Protein AF-A0A9Q9J0H5-F1 (afdb_monomer_lite)

Organism: NCBI:txid2053930

Sequence (376 aa):
MRAGYLLLVVGLGVQVWPGIVLRHGSWELMEGVVQCMLGAMGLLALLGLRYPLKMLPLLLFEIAWKSIWLGVVAAPRLLHDRMDVGTWSTLSACLPAGGGLSGPDSVGARRLDVHSHARRPLALTAFSLRPPPTTGHSMAYDIQARPQFYARVAGALYLAVIVLGGLAEGYVANALVVPGDAQATLHAIVQHAQLWTLGLAANLVVPLIAVAQLWIEYMLLRPAGRGLALLFVLLNSASLAVEAVSKLFQLMVLPLASGSTSAADPAHGFSLAALALLGHEIGFNIALLFFGAACLVSGALIWRSRYLPRFVGGLMVLAGLSYLVASFAELLAPAFAKLINPGILLPVLVGETTFCLWLLIRGVDRRQWDARAALM

Foldseek 3Di:
DLVLLVLLLVLLVVQQVCCVPVDPDDDDPVRVVVSVVSVVLSVVSVVCNVVVPVCVVSSVVLVVVLVCCCVPPVVVCVVVVNDDPVSVSVVCSSDRPDDDPDDDDDDDDDDDDDDDDDDDDDDDDDDDDDDDPPPPPPVPDCCLVCVLVLLQLLLVLLVLLCVLQCLQVVPLCVQQPDPPDLPSSLVSCQVPVVSLVSNLVSLLVNLVSVVVSLVSLLVQLCLLDVVLSVLLSVLLVVLSVLSNVLSVLSVLQNCLSNVVDPDDDNVVSSVSNSVSVVSSVLSNLVSLLSVLVSLLSSLVSQCSLVQHDNVLSVLSNLLSVLSNVLSCCVVPPVVVNVVCPPVSCPSNCVSSNVSSVCSNPPNTNSVSSSVSVVVD

Radius of gyration: 26.83 Å; chains: 1; bounding box: 78×51×75 Å

pLDDT: mean 80.22, std 19.03, range [28.75, 97.5]

Secondary structure (DSSP, 8-state):
-HHHHHHHHHHHHHHTHHHHHH--SPPPHHHHHHHHHHHHHHHHHHHHHH-TTTSHHHHHHHHHHHHHHIIIIIHHHHHTT---HHHHHHHHHHS-S----PPS-------------------------PPP---------TTTT-HHHHHHHHHHHHHHHHHHHIIIIIIIHHHH--TT-HHHHHHHHHHTHHHHHHHHHHHHHHHHHHHHHHHHHHHHHGGG-HHHHHHHHHHHHHHHHHHHHHHHHHHHHHHHHTT-STTS-HHHHHHHHHHHHHHHHHHHHHHHHHHHHHHHHHHHHHHHHSSS-HHHHHHHHHHHHHHHHHHHHHHH-HHHHHHHTTGGGHHHHHHHHHHHHHHHHT---HHHHHHHHTT-

Structure (mmCIF, N/CA/C/O backbone):
data_AF-A0A9Q9J0H5-F1
#
_entry.id   AF-A0A9Q9J0H5-F1
#
loop_
_atom_site.group_PDB
_atom_site.id
_atom_site.type_symbol
_atom_site.label_atom_id
_atom_site.label_alt_id
_atom_site.label_comp_id
_atom_site.label_asym_id
_atom_site.label_entity_id
_atom_site.label_seq_id
_atom_site.pdbx_PDB_ins_code
_atom_site.Cartn_x
_atom_site.Cartn_y
_atom_site.Cartn_z
_atom_site.occupancy
_atom_site.B_iso_or_equiv
_atom_site.auth_seq_id
_atom_site.auth_comp_id
_atom_site.auth_asym_id
_atom_site.auth_atom_id
_atom_site.pdbx_PDB_model_num
ATOM 1 N N . MET A 1 1 ? 32.664 -5.182 8.847 1.00 73.94 1 MET A N 1
ATOM 2 C CA . MET A 1 1 ? 31.344 -5.721 8.428 1.00 73.94 1 MET A CA 1
ATOM 3 C C . MET A 1 1 ? 31.084 -7.137 8.926 1.00 73.94 1 MET A C 1
ATOM 5 O O . MET A 1 1 ? 30.204 -7.285 9.757 1.00 73.94 1 MET A O 1
ATOM 9 N N . ARG A 1 2 ? 31.846 -8.170 8.521 1.00 80.00 2 ARG A N 1
ATOM 10 C CA . ARG A 1 2 ? 31.641 -9.551 9.028 1.00 80.00 2 ARG A CA 1
ATOM 11 C C . ARG A 1 2 ? 31.749 -9.673 10.553 1.00 80.00 2 ARG A C 1
ATOM 13 O O . ARG A 1 2 ? 30.933 -10.350 11.155 1.00 80.00 2 ARG A O 1
ATOM 20 N N . ALA A 1 3 ? 32.688 -8.946 11.161 1.00 78.62 3 ALA A N 1
ATOM 21 C CA . ALA A 1 3 ? 32.824 -8.865 12.616 1.00 78.62 3 ALA A CA 1
ATOM 22 C C . ALA A 1 3 ? 31.565 -8.317 13.319 1.00 78.62 3 ALA A C 1
ATOM 24 O O . ALA A 1 3 ? 31.232 -8.782 14.399 1.00 78.62 3 ALA A O 1
ATOM 25 N N . GLY A 1 4 ? 30.830 -7.389 12.689 1.00 79.31 4 GLY A N 1
ATOM 26 C CA . GLY A 1 4 ? 29.585 -6.849 13.247 1.00 79.31 4 GLY A CA 1
ATOM 27 C C . GLY A 1 4 ? 28.455 -7.881 13.256 1.00 79.31 4 GLY A C 1
ATOM 28 O O . GLY A 1 4 ? 27.781 -8.040 14.265 1.00 79.31 4 GLY A O 1
ATOM 29 N N . TYR A 1 5 ? 28.308 -8.659 12.178 1.00 83.94 5 TYR A N 1
ATOM 30 C CA . TYR A 1 5 ? 27.366 -9.787 12.163 1.00 83.94 5 TYR A CA 1
ATOM 31 C C . TYR A 1 5 ? 27.770 -10.898 13.127 1.00 83.94 5 TYR A C 1
ATOM 33 O O . TYR A 1 5 ? 26.905 -11.508 13.738 1.00 83.94 5 TYR A O 1
ATOM 41 N N . LEU A 1 6 ? 29.070 -11.152 13.291 1.00 83.25 6 LEU A N 1
ATOM 42 C CA . LEU A 1 6 ? 29.556 -12.145 14.248 1.00 83.25 6 LEU A CA 1
ATOM 43 C C . LEU A 1 6 ? 29.229 -11.731 15.684 1.00 83.25 6 LEU A C 1
ATOM 45 O O . LEU A 1 6 ? 28.722 -12.548 16.444 1.00 83.25 6 LEU A O 1
ATOM 49 N N . LEU A 1 7 ? 29.435 -10.457 16.023 1.00 80.69 7 LEU A N 1
ATOM 50 C CA . LEU A 1 7 ? 29.039 -9.904 17.316 1.00 80.69 7 LEU A CA 1
ATOM 51 C C . LEU A 1 7 ? 27.524 -10.012 17.539 1.00 80.69 7 LEU A C 1
ATOM 53 O O . LEU A 1 7 ? 27.104 -10.372 18.632 1.00 80.69 7 LEU A O 1
ATOM 57 N N . LEU A 1 8 ? 26.712 -9.779 16.502 1.00 80.44 8 LEU A N 1
ATOM 58 C CA . LEU A 1 8 ? 25.257 -9.932 16.579 1.00 80.44 8 LEU A CA 1
ATOM 59 C C . LEU A 1 8 ? 24.811 -11.375 16.792 1.00 80.44 8 LEU A C 1
ATOM 61 O O . LEU A 1 8 ? 23.997 -11.639 17.670 1.00 80.44 8 LEU A O 1
ATOM 65 N N . VAL A 1 9 ? 25.356 -12.306 16.011 1.00 84.50 9 VAL A N 1
ATOM 66 C CA . VAL A 1 9 ? 25.046 -13.736 16.122 1.00 84.50 9 VAL A CA 1
ATOM 67 C C . VAL A 1 9 ? 25.414 -14.254 17.507 1.00 84.50 9 VAL A C 1
ATOM 69 O O . VAL A 1 9 ? 24.619 -14.954 18.124 1.00 84.50 9 VAL A O 1
ATOM 72 N N . VAL A 1 10 ? 26.595 -13.892 18.014 1.00 81.56 10 VAL A N 1
ATOM 73 C CA . VAL A 1 10 ? 27.041 -14.310 19.348 1.00 81.56 10 VAL A CA 1
ATOM 74 C C . VAL A 1 10 ? 26.201 -13.640 20.438 1.00 81.56 10 VAL A C 1
ATOM 76 O O . VAL A 1 10 ? 25.722 -14.327 21.332 1.00 81.56 10 VAL A O 1
ATOM 79 N N . GLY A 1 11 ? 25.966 -12.329 20.351 1.00 77.94 11 GLY A N 1
ATOM 80 C CA . GLY A 1 11 ? 25.182 -11.586 21.341 1.00 77.94 11 GLY A CA 1
ATOM 81 C C . GLY A 1 11 ? 23.744 -12.094 21.455 1.00 77.94 11 GLY A C 1
ATOM 82 O O . GLY A 1 11 ? 23.303 -12.457 22.543 1.00 77.94 11 GLY A O 1
ATOM 83 N N . LEU A 1 12 ? 23.037 -12.210 20.327 1.00 77.88 12 LEU A N 1
ATOM 84 C CA . LEU A 1 12 ? 21.669 -12.737 20.285 1.00 77.88 12 LEU A CA 1
ATOM 85 C C . LEU A 1 12 ? 21.633 -14.237 20.615 1.00 77.88 12 LEU A C 1
ATOM 87 O O . LEU A 1 12 ? 20.726 -14.699 21.302 1.00 77.88 12 LEU A O 1
ATOM 91 N N . GLY A 1 13 ? 22.633 -15.005 20.178 1.00 79.00 13 GLY A N 1
ATOM 92 C CA . GLY A 1 13 ? 22.761 -16.427 20.498 1.00 79.00 13 GLY A CA 1
ATOM 93 C C . GLY A 1 13 ? 22.932 -16.704 21.993 1.00 79.00 13 GLY A C 1
ATOM 94 O O . GLY A 1 13 ? 22.467 -17.730 22.475 1.00 79.00 13 GLY A O 1
ATOM 95 N N . VAL A 1 14 ? 23.555 -15.790 22.739 1.00 79.19 14 VAL A N 1
ATOM 96 C CA . VAL A 1 14 ? 23.739 -15.923 24.192 1.00 79.19 14 VAL A CA 1
ATOM 97 C C . VAL A 1 14 ? 22.573 -15.317 24.977 1.00 79.19 14 VAL A C 1
ATOM 99 O O . VAL A 1 14 ? 22.183 -15.876 25.995 1.00 79.19 14 VAL A O 1
ATOM 102 N N . GLN A 1 15 ? 22.001 -14.196 24.530 1.00 74.19 15 GLN A N 1
ATOM 103 C CA . GLN A 1 15 ? 20.974 -13.478 25.300 1.00 74.19 15 GLN A CA 1
ATOM 104 C C . GLN A 1 15 ? 19.537 -13.922 24.998 1.00 74.19 15 GLN A C 1
ATOM 106 O O . GLN A 1 15 ? 18.708 -13.942 25.902 1.00 74.19 15 GLN A O 1
ATOM 111 N N . VAL A 1 16 ? 19.230 -14.268 23.746 1.00 77.50 16 VAL A N 1
ATOM 112 C CA . VAL A 1 16 ? 17.849 -14.481 23.270 1.00 77.50 16 VAL A CA 1
ATOM 113 C C . VAL A 1 16 ? 17.536 -15.970 23.131 1.00 77.50 16 VAL A C 1
ATOM 115 O O . VAL A 1 16 ? 16.512 -16.460 23.606 1.00 77.50 16 VAL A O 1
ATOM 118 N N . TRP A 1 17 ? 18.449 -16.730 22.525 1.00 76.69 17 TRP A N 1
ATOM 119 C CA . TRP A 1 17 ? 18.218 -18.141 22.199 1.00 76.69 17 TRP A CA 1
ATOM 120 C C . TRP A 1 17 ? 18.030 -19.081 23.402 1.00 76.69 17 TRP A C 1
ATOM 122 O O . TRP A 1 17 ? 17.162 -19.953 23.314 1.00 76.69 17 TRP A O 1
ATOM 132 N N . PRO A 1 18 ? 18.730 -18.919 24.543 1.00 79.19 18 PRO A N 1
ATOM 133 C CA . PRO A 1 18 ? 18.451 -19.720 25.734 1.00 79.19 18 PRO A CA 1
ATOM 134 C C . PRO A 1 18 ? 17.027 -19.504 26.257 1.00 79.19 18 PRO A C 1
ATOM 136 O O . PRO A 1 18 ? 16.377 -20.462 26.663 1.00 79.19 18 PRO A O 1
ATOM 139 N N . GLY A 1 19 ? 16.511 -18.272 26.180 1.00 72.69 19 GLY A N 1
ATOM 140 C CA . GLY A 1 19 ? 15.136 -17.949 26.565 1.00 72.69 19 GLY A CA 1
ATOM 141 C C . GLY A 1 19 ? 14.097 -18.619 25.665 1.00 72.69 19 GLY A C 1
ATOM 142 O O . GLY A 1 19 ? 13.077 -19.083 26.160 1.00 72.69 19 GLY A O 1
ATOM 143 N N . ILE A 1 20 ? 14.377 -18.735 24.365 1.00 77.06 20 ILE A N 1
ATOM 144 C CA . ILE A 1 20 ? 13.483 -19.388 23.395 1.00 77.06 20 ILE A CA 1
ATOM 145 C C . ILE A 1 20 ? 13.496 -20.917 23.544 1.00 77.06 20 ILE A C 1
ATOM 147 O O . ILE A 1 20 ? 12.447 -21.546 23.454 1.00 77.06 20 ILE A O 1
ATOM 151 N N . VAL A 1 21 ? 14.668 -21.526 23.752 1.00 78.62 21 VAL A N 1
ATOM 152 C CA . VAL A 1 21 ? 14.830 -22.993 23.699 1.00 78.62 21 VAL A CA 1
ATOM 153 C C . VAL A 1 21 ? 14.652 -23.664 25.063 1.00 78.62 21 VAL A C 1
ATOM 155 O O . VAL A 1 21 ? 14.171 -24.791 25.126 1.00 78.62 21 VAL A O 1
ATOM 158 N N . LEU A 1 22 ? 15.049 -23.007 26.157 1.00 74.44 22 LEU A N 1
ATOM 159 C CA . LEU A 1 22 ? 15.144 -23.642 27.480 1.00 74.44 22 LEU A CA 1
ATOM 160 C C . LEU A 1 22 ? 14.018 -23.234 28.443 1.00 74.44 22 LEU A C 1
ATOM 162 O O . LEU A 1 22 ? 13.919 -23.795 29.538 1.00 74.44 22 LEU A O 1
ATOM 166 N N . ARG A 1 23 ? 13.161 -22.271 28.081 1.00 68.94 23 ARG A N 1
ATOM 167 C CA . ARG A 1 23 ? 12.097 -21.777 28.970 1.00 68.94 23 ARG A CA 1
ATOM 168 C C . ARG A 1 23 ? 10.824 -22.613 28.806 1.00 68.94 23 ARG A C 1
ATOM 170 O O . ARG A 1 23 ? 10.239 -22.665 27.734 1.00 68.94 23 ARG A O 1
ATOM 177 N N . HIS A 1 24 ? 10.380 -23.233 29.898 1.00 55.97 24 HIS A N 1
ATOM 178 C CA . HIS A 1 24 ? 9.245 -24.168 29.932 1.00 55.97 24 HIS A CA 1
ATOM 179 C C . HIS A 1 24 ? 7.919 -23.524 30.415 1.00 55.97 24 HIS A C 1
ATOM 181 O O . HIS A 1 24 ? 7.007 -24.236 30.823 1.00 55.97 24 HIS A O 1
ATOM 187 N N . GLY A 1 25 ? 7.805 -22.186 30.414 1.00 67.56 25 GLY A N 1
ATOM 188 C CA . GLY A 1 25 ? 6.636 -21.439 30.916 1.00 67.56 25 GLY A CA 1
ATOM 189 C C . GLY A 1 25 ? 5.949 -20.566 29.856 1.00 67.56 25 GLY A C 1
ATOM 190 O O . GLY A 1 25 ? 6.527 -20.302 28.802 1.00 67.56 25 GLY A O 1
ATOM 191 N N . SER A 1 26 ? 4.722 -20.107 30.135 1.00 62.53 26 SER A N 1
ATOM 192 C CA . SER A 1 26 ? 3.979 -19.176 29.273 1.00 62.53 26 SER A CA 1
ATOM 193 C C . SER A 1 26 ? 4.587 -17.776 29.311 1.00 62.53 26 SER A C 1
ATOM 195 O O . SER A 1 26 ? 4.946 -17.273 30.373 1.00 62.53 26 SER A O 1
ATOM 197 N N . TRP A 1 27 ? 4.674 -17.148 28.148 1.00 68.62 27 TRP A N 1
ATOM 198 C CA . TRP A 1 27 ? 5.249 -15.823 27.971 1.00 68.62 27 TRP A CA 1
ATOM 199 C C . TRP A 1 27 ? 4.184 -14.735 28.094 1.00 68.62 27 TRP A C 1
ATOM 201 O O . TRP A 1 27 ? 3.057 -14.934 27.637 1.00 68.62 27 TRP A O 1
ATOM 211 N N . GLU A 1 28 ? 4.542 -13.564 28.626 1.00 72.88 28 GLU A N 1
ATOM 212 C CA . GLU A 1 28 ? 3.723 -12.373 28.395 1.00 72.88 28 GLU A CA 1
ATOM 213 C C . GLU A 1 28 ? 3.769 -11.999 26.906 1.00 72.88 28 GLU A C 1
ATOM 215 O O . GLU A 1 28 ? 4.817 -12.092 26.260 1.00 72.88 28 GLU A O 1
ATOM 220 N N . LEU A 1 29 ? 2.625 -11.586 26.346 1.00 66.69 29 LEU A N 1
ATOM 221 C CA . LEU A 1 29 ? 2.428 -11.424 24.899 1.00 66.69 29 LEU A CA 1
ATOM 222 C C . LEU A 1 29 ? 3.526 -10.570 24.241 1.00 66.69 29 LEU A C 1
ATOM 224 O O . LEU A 1 29 ? 4.116 -10.976 23.242 1.00 66.69 29 LEU A O 1
ATOM 228 N N . MET A 1 30 ? 3.841 -9.412 24.826 1.00 65.56 30 MET A N 1
ATOM 229 C CA . MET A 1 30 ? 4.843 -8.491 24.277 1.00 65.56 30 MET A CA 1
ATOM 230 C C . MET A 1 30 ? 6.276 -9.002 24.446 1.00 65.56 30 MET A C 1
ATOM 232 O O . MET A 1 30 ? 7.100 -8.812 23.554 1.00 65.56 30 MET A O 1
ATOM 236 N N . GLU A 1 31 ? 6.574 -9.696 25.546 1.00 68.38 31 GLU A N 1
ATOM 237 C CA . GLU A 1 31 ? 7.887 -10.308 25.772 1.00 68.38 31 GLU A CA 1
ATOM 238 C C . GLU A 1 31 ? 8.153 -11.408 24.732 1.00 68.38 31 GLU A C 1
ATOM 240 O O . GLU A 1 31 ? 9.231 -11.456 24.133 1.00 68.38 31 GLU A O 1
ATOM 245 N N . GLY A 1 32 ? 7.140 -12.237 24.451 1.00 74.81 32 GLY A N 1
ATOM 246 C CA . GLY A 1 32 ? 7.197 -13.302 23.446 1.00 74.81 32 GLY A CA 1
ATOM 247 C C . GLY A 1 32 ? 7.417 -12.771 22.039 1.00 74.81 32 GLY A C 1
ATOM 248 O O . GLY A 1 32 ? 8.302 -13.247 21.327 1.00 74.81 32 GLY A O 1
ATOM 249 N N . VAL A 1 33 ? 6.665 -11.738 21.654 1.00 74.56 33 VAL A N 1
ATOM 250 C CA . VAL A 1 33 ? 6.821 -11.086 20.347 1.00 74.56 33 VAL A CA 1
ATOM 251 C C . VAL A 1 33 ? 8.236 -10.525 20.183 1.00 74.56 33 VAL A C 1
ATOM 253 O O . VAL A 1 33 ? 8.872 -10.774 19.156 1.00 74.56 33 VAL A O 1
ATOM 256 N N . VAL A 1 34 ? 8.765 -9.831 21.196 1.00 75.62 34 VAL A N 1
ATOM 257 C CA . VAL A 1 34 ? 10.110 -9.236 21.144 1.00 75.62 34 VAL A CA 1
ATOM 258 C C . VAL A 1 34 ? 11.192 -10.307 21.015 1.00 75.62 34 VAL A C 1
ATOM 260 O O . VAL A 1 34 ? 12.050 -10.198 20.139 1.00 75.62 34 VAL A O 1
ATOM 263 N N . GLN A 1 35 ? 11.159 -11.363 21.829 1.00 74.44 35 GLN A N 1
ATOM 264 C CA . GLN A 1 35 ? 12.196 -12.399 21.775 1.00 74.44 35 GLN A CA 1
ATOM 265 C C . GLN A 1 35 ? 12.125 -13.218 20.480 1.00 74.44 35 GLN A C 1
ATOM 267 O O . GLN A 1 35 ? 13.166 -13.498 19.890 1.00 74.44 35 GLN A O 1
ATOM 272 N N . CYS A 1 36 ? 10.931 -13.529 19.966 1.00 80.62 36 CYS A N 1
ATOM 273 C CA . CYS A 1 36 ? 10.783 -14.186 18.664 1.00 80.62 36 CYS A CA 1
ATOM 274 C C . CYS A 1 36 ? 11.308 -13.311 17.515 1.00 80.62 36 CYS A C 1
ATOM 276 O O . CYS A 1 36 ? 12.015 -13.807 16.634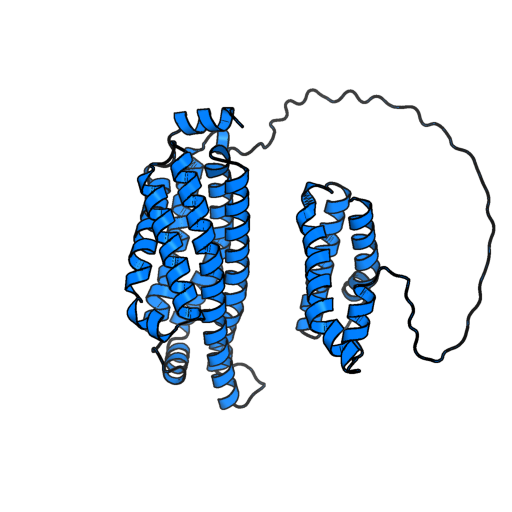 1.00 80.62 36 CYS A O 1
ATOM 278 N N . MET A 1 37 ? 11.026 -12.004 17.543 1.00 85.38 37 MET A N 1
ATOM 279 C CA . MET A 1 37 ? 11.541 -11.048 16.560 1.00 85.38 37 MET A CA 1
ATOM 280 C C . MET A 1 37 ? 13.076 -10.962 16.607 1.00 85.38 37 MET A C 1
ATOM 282 O O . MET A 1 37 ? 13.734 -11.060 15.569 1.00 85.38 37 MET A O 1
ATOM 286 N N . LEU A 1 38 ? 13.661 -10.846 17.804 1.00 80.81 38 LEU A N 1
ATOM 287 C CA . LEU A 1 38 ? 15.115 -10.821 18.001 1.00 80.81 38 LEU A CA 1
ATOM 288 C C . LEU A 1 38 ? 15.775 -12.159 17.621 1.00 80.81 38 LEU A C 1
ATOM 290 O O . LEU A 1 38 ? 16.859 -12.171 17.036 1.00 80.81 38 LEU A O 1
ATOM 294 N N . GLY A 1 39 ? 15.112 -13.285 17.887 1.00 82.00 39 GLY A N 1
ATOM 295 C CA . GLY A 1 39 ? 15.563 -14.621 17.497 1.00 82.00 39 GLY A CA 1
ATOM 296 C C . GLY A 1 39 ? 15.608 -14.792 15.978 1.00 82.00 39 GLY A C 1
ATOM 297 O O . GLY A 1 39 ? 16.628 -15.227 15.435 1.00 82.00 39 GLY A O 1
ATOM 298 N N . ALA A 1 40 ? 14.550 -14.371 15.276 1.00 83.44 40 ALA A N 1
ATOM 299 C CA . ALA A 1 40 ? 14.492 -14.363 13.813 1.00 83.44 40 ALA A CA 1
ATOM 300 C C . ALA A 1 40 ? 15.575 -13.457 13.205 1.00 83.44 40 ALA A C 1
ATOM 302 O O . ALA A 1 40 ? 16.255 -13.837 12.247 1.00 83.44 40 ALA A O 1
ATOM 303 N N . MET A 1 41 ? 15.800 -12.289 13.807 1.00 83.38 41 MET A N 1
ATOM 304 C CA . MET A 1 41 ? 16.877 -11.382 13.419 1.00 83.38 41 MET A CA 1
ATOM 305 C C . MET A 1 41 ? 18.264 -12.018 13.612 1.00 83.38 41 MET A C 1
ATOM 307 O O . MET A 1 41 ? 19.125 -11.892 12.739 1.00 83.38 41 MET A O 1
ATOM 311 N N . GLY A 1 42 ? 18.465 -12.775 14.695 1.00 84.19 42 GLY A N 1
ATOM 312 C CA . GLY A 1 42 ? 19.680 -13.560 14.932 1.00 84.19 42 GLY A CA 1
ATOM 313 C C . GLY A 1 42 ? 19.936 -14.617 13.851 1.00 84.19 42 GLY A C 1
ATOM 314 O O . GLY A 1 42 ? 21.073 -14.769 13.399 1.00 84.19 42 GLY A O 1
ATOM 315 N N . LEU A 1 43 ? 18.889 -15.288 13.356 1.00 84.94 43 LEU A N 1
ATOM 316 C CA . LEU A 1 43 ? 19.008 -16.231 12.232 1.00 84.94 43 LEU A CA 1
ATOM 317 C C . LEU A 1 43 ? 19.389 -15.524 10.930 1.00 84.94 43 LEU A C 1
ATOM 319 O O . LEU A 1 43 ? 20.250 -16.004 10.194 1.00 84.94 43 LEU A O 1
ATOM 323 N N . LEU A 1 44 ? 18.802 -14.360 10.651 1.00 84.44 44 LEU A N 1
ATOM 324 C CA . LEU A 1 44 ? 19.169 -13.558 9.481 1.00 84.44 44 LEU A CA 1
ATOM 325 C C . LEU A 1 44 ? 20.611 -13.036 9.578 1.00 84.44 44 LEU A C 1
ATOM 327 O O . LEU A 1 44 ? 21.319 -12.980 8.569 1.00 84.44 44 LEU A O 1
ATOM 331 N N . ALA A 1 45 ? 21.098 -12.739 10.785 1.00 84.88 45 ALA A N 1
ATOM 332 C CA . ALA A 1 45 ? 22.485 -12.336 11.003 1.00 84.88 45 ALA A CA 1
ATOM 333 C C . ALA A 1 45 ? 23.494 -13.444 10.625 1.00 84.88 45 ALA A C 1
ATOM 335 O O . ALA A 1 45 ? 24.600 -13.122 10.178 1.00 84.88 45 ALA A O 1
ATOM 336 N N . LEU A 1 46 ? 23.107 -14.731 10.673 1.00 86.94 46 LEU A N 1
ATOM 337 C CA . LEU A 1 46 ? 23.926 -15.838 10.150 1.00 86.94 46 LEU A CA 1
ATOM 338 C C . LEU A 1 46 ? 24.140 -15.724 8.633 1.00 86.94 46 LEU A C 1
ATOM 340 O O . LEU A 1 46 ? 25.252 -15.944 8.145 1.00 86.94 46 LEU A O 1
ATOM 344 N N . LEU A 1 47 ? 23.119 -15.314 7.870 1.00 84.12 47 LEU A N 1
ATOM 345 C CA . LEU A 1 47 ? 23.272 -15.028 6.435 1.00 84.12 47 LEU A CA 1
ATOM 346 C C . LEU A 1 47 ? 24.175 -13.803 6.205 1.00 84.12 47 LEU A C 1
ATOM 348 O O . LEU A 1 47 ? 24.928 -13.766 5.224 1.00 84.12 47 LEU A O 1
ATOM 352 N N . GLY A 1 48 ? 24.168 -12.848 7.140 1.00 81.06 48 GLY A N 1
ATOM 353 C CA . GLY A 1 48 ? 25.075 -11.698 7.194 1.00 81.06 48 GLY A CA 1
ATOM 354 C C . GLY A 1 48 ? 26.561 -12.064 7.262 1.00 81.06 48 GLY A C 1
ATOM 355 O O . GLY A 1 48 ? 27.391 -11.367 6.669 1.00 81.06 48 GLY A O 1
ATOM 356 N N . LEU A 1 49 ? 26.914 -13.199 7.876 1.00 85.19 49 LEU A N 1
ATOM 357 C CA . LEU A 1 49 ? 28.296 -13.701 7.898 1.00 85.19 49 LEU A CA 1
ATOM 358 C C . LEU A 1 49 ? 28.790 -14.086 6.495 1.00 85.19 49 LEU A C 1
ATOM 360 O O . LEU A 1 49 ? 29.936 -13.797 6.130 1.00 85.19 49 LEU A O 1
ATOM 364 N N . ARG A 1 50 ? 27.912 -14.688 5.682 1.00 85.81 50 ARG A N 1
ATOM 365 C CA . ARG A 1 50 ? 28.227 -15.136 4.316 1.00 85.81 50 ARG A CA 1
ATOM 366 C C . ARG A 1 50 ? 28.091 -14.011 3.284 1.00 85.81 50 ARG A C 1
ATOM 368 O O . ARG A 1 50 ? 28.915 -13.931 2.372 1.00 85.81 50 ARG A O 1
ATOM 375 N N . TYR A 1 51 ? 27.122 -13.106 3.452 1.00 86.06 51 TYR A N 1
ATOM 376 C CA . TYR A 1 51 ? 26.808 -12.024 2.504 1.00 86.06 51 TYR A CA 1
ATOM 377 C C . TYR A 1 51 ? 26.774 -10.621 3.159 1.00 86.06 51 TYR A C 1
ATOM 379 O O . TYR A 1 51 ? 25.745 -9.941 3.126 1.00 86.06 51 TYR A O 1
ATOM 387 N N . PRO A 1 52 ? 27.905 -10.120 3.693 1.00 79.75 52 PRO A N 1
ATOM 388 C CA . PRO A 1 52 ? 27.936 -8.945 4.574 1.00 79.75 52 PRO A CA 1
ATOM 389 C C . PRO A 1 52 ? 27.492 -7.629 3.920 1.00 79.75 52 PRO A C 1
ATOM 391 O O . PRO A 1 52 ? 26.919 -6.778 4.595 1.00 79.75 52 PRO A O 1
ATOM 394 N N . LEU A 1 53 ? 27.749 -7.452 2.618 1.00 77.94 53 LEU A N 1
ATOM 395 C CA . LEU A 1 53 ? 27.351 -6.248 1.874 1.00 77.94 53 LEU A CA 1
ATOM 396 C C . LEU A 1 53 ? 25.875 -6.269 1.457 1.00 77.94 53 LEU A C 1
ATOM 398 O O . LEU A 1 53 ? 25.264 -5.216 1.336 1.00 77.94 53 LEU A O 1
ATOM 402 N N . LYS A 1 54 ? 25.286 -7.456 1.256 1.00 82.38 54 LYS A N 1
ATOM 403 C CA . LYS A 1 54 ? 23.864 -7.591 0.893 1.00 82.38 54 LYS A CA 1
ATOM 404 C C . LYS A 1 54 ? 22.951 -7.444 2.107 1.00 82.38 54 LYS A C 1
ATOM 406 O O . LYS A 1 54 ? 21.829 -6.981 1.971 1.00 82.38 54 LYS A O 1
ATOM 411 N N . MET A 1 55 ? 23.450 -7.823 3.280 1.00 87.62 55 MET A N 1
ATOM 412 C CA . MET A 1 55 ? 22.713 -7.754 4.541 1.00 87.62 55 MET A CA 1
ATOM 413 C C . MET A 1 55 ? 22.915 -6.419 5.268 1.00 87.62 55 MET A C 1
ATOM 415 O O . MET A 1 55 ? 22.406 -6.265 6.368 1.00 87.62 55 MET A O 1
ATOM 419 N N . LEU A 1 56 ? 23.622 -5.446 4.662 1.00 83.81 56 LEU A N 1
ATOM 420 C CA . LEU A 1 56 ? 23.888 -4.122 5.246 1.00 83.81 56 LEU A CA 1
ATOM 421 C C . LEU A 1 56 ? 22.651 -3.469 5.899 1.00 83.81 56 LEU A C 1
ATOM 423 O O . LEU A 1 56 ? 22.806 -2.936 6.998 1.00 83.81 56 LEU A O 1
ATOM 427 N N . PRO A 1 57 ? 21.440 -3.545 5.303 1.00 84.75 57 PRO A N 1
ATOM 428 C CA . PRO A 1 57 ? 20.238 -3.001 5.932 1.00 84.75 57 PRO A CA 1
ATOM 429 C C . PRO A 1 57 ? 19.953 -3.575 7.326 1.00 84.75 57 PRO A C 1
ATOM 431 O O . PRO A 1 57 ? 19.501 -2.836 8.187 1.00 84.75 57 PRO A O 1
ATOM 434 N N . LEU A 1 58 ? 20.276 -4.848 7.579 1.00 84.19 58 LEU A N 1
ATOM 435 C CA . LEU A 1 58 ? 20.090 -5.504 8.878 1.00 84.19 58 LEU A CA 1
ATOM 436 C C . LEU A 1 58 ? 20.977 -4.881 9.963 1.00 84.19 58 LEU A C 1
ATOM 438 O O . LEU A 1 58 ? 20.544 -4.669 11.088 1.00 84.19 58 LEU A O 1
ATOM 442 N N . LEU A 1 59 ? 22.223 -4.560 9.613 1.00 82.00 59 LEU A N 1
ATOM 443 C CA . LEU A 1 59 ? 23.190 -3.977 10.543 1.00 82.00 59 LEU A CA 1
ATOM 444 C C . LEU A 1 59 ? 22.888 -2.491 10.794 1.00 82.00 59 LEU A C 1
ATOM 446 O O . LEU A 1 59 ? 23.024 -2.014 11.916 1.00 82.00 59 LEU A O 1
ATOM 450 N N . LEU A 1 60 ? 22.429 -1.769 9.766 1.00 84.62 60 LEU A N 1
ATOM 451 C CA . LEU A 1 60 ? 21.937 -0.397 9.919 1.00 84.62 60 LEU A CA 1
ATOM 452 C C . LEU A 1 60 ? 20.664 -0.342 10.763 1.00 84.62 60 LEU A C 1
ATOM 454 O O . LEU A 1 60 ? 20.559 0.530 11.619 1.00 84.62 60 LEU A O 1
ATOM 458 N N . PHE A 1 61 ? 19.737 -1.280 10.553 1.00 85.19 61 PHE A N 1
ATOM 459 C CA . PHE A 1 61 ? 18.548 -1.431 11.384 1.00 85.19 61 PHE A CA 1
ATOM 460 C C . PHE A 1 61 ? 18.939 -1.636 12.847 1.00 85.19 61 PHE A C 1
ATOM 462 O O . PHE A 1 61 ? 18.462 -0.894 13.699 1.00 85.19 61 PHE A O 1
ATOM 469 N N . GLU A 1 62 ? 19.867 -2.560 13.118 1.00 85.75 62 GLU A N 1
ATOM 470 C CA . GLU A 1 62 ? 20.345 -2.863 14.470 1.00 85.75 62 GLU A CA 1
ATOM 471 C C . GLU A 1 62 ? 20.891 -1.637 15.209 1.00 85.75 62 GLU A C 1
ATOM 473 O O . GLU A 1 62 ? 20.605 -1.417 16.385 1.00 85.75 62 GLU A O 1
ATOM 478 N N . ILE A 1 63 ? 21.678 -0.821 14.511 1.00 83.50 63 ILE A N 1
ATOM 479 C CA . ILE A 1 63 ? 22.216 0.415 15.079 1.00 83.50 63 ILE A CA 1
ATOM 480 C C . ILE A 1 63 ? 21.086 1.429 15.276 1.00 83.50 63 ILE A C 1
ATOM 482 O O . ILE A 1 63 ? 20.972 2.015 16.348 1.00 83.50 63 ILE A O 1
ATOM 486 N N . ALA A 1 64 ? 20.233 1.614 14.267 1.00 84.31 64 ALA A N 1
ATOM 487 C CA . ALA A 1 64 ? 19.183 2.623 14.282 1.00 84.31 64 ALA A CA 1
ATOM 488 C C . ALA A 1 64 ? 18.184 2.407 15.424 1.00 84.31 64 ALA A C 1
ATOM 490 O O . ALA A 1 64 ? 17.912 3.349 16.167 1.00 84.31 64 ALA A O 1
ATOM 491 N N . TRP A 1 65 ? 17.667 1.187 15.613 1.00 81.00 65 TRP A N 1
ATOM 492 C CA . TRP A 1 65 ? 16.672 0.943 16.662 1.00 81.00 65 TRP A CA 1
ATOM 493 C C . TRP A 1 65 ? 17.273 1.104 18.062 1.00 81.00 65 TRP A C 1
ATOM 495 O O . TRP A 1 65 ? 16.638 1.713 18.922 1.00 81.00 65 TRP A O 1
ATOM 505 N N . LYS A 1 66 ? 18.519 0.654 18.278 1.00 82.19 66 LYS A N 1
ATOM 506 C CA . LYS A 1 66 ? 19.232 0.844 19.551 1.00 82.19 66 LYS A CA 1
ATOM 507 C C . LYS A 1 66 ? 19.491 2.316 19.831 1.00 82.19 66 LYS A C 1
ATOM 509 O O . LYS A 1 66 ? 19.267 2.767 20.948 1.00 82.19 66 LYS A O 1
ATOM 514 N N . SER A 1 67 ? 19.908 3.087 18.827 1.00 79.25 67 SER A N 1
ATOM 515 C CA . SER A 1 67 ? 20.106 4.532 18.970 1.00 79.25 67 SER A CA 1
ATOM 516 C C . SER A 1 67 ? 18.802 5.265 19.291 1.00 79.25 67 SER A C 1
ATOM 518 O O . SER A 1 67 ? 18.786 6.101 20.193 1.00 79.25 67 SER A O 1
ATOM 520 N N . ILE A 1 68 ? 17.705 4.928 18.606 1.00 82.88 68 ILE A N 1
ATOM 521 C CA . ILE A 1 68 ? 16.383 5.515 18.867 1.00 82.88 68 ILE A CA 1
ATOM 522 C C . ILE A 1 68 ? 15.918 5.162 20.283 1.00 82.88 68 ILE A C 1
ATOM 524 O O . ILE A 1 68 ? 15.509 6.048 21.030 1.00 82.88 68 ILE A O 1
ATOM 528 N N . TRP A 1 69 ? 16.022 3.894 20.686 1.00 83.25 69 TRP A N 1
ATOM 529 C CA . TRP A 1 69 ? 15.598 3.448 22.013 1.00 83.25 69 TRP A CA 1
ATOM 530 C C . TRP A 1 69 ? 16.439 4.076 23.131 1.00 83.25 69 TRP A C 1
ATOM 532 O O . TRP A 1 69 ? 15.890 4.556 24.124 1.00 83.25 69 TRP A O 1
ATOM 542 N N . LEU A 1 70 ? 17.761 4.155 22.953 1.00 81.00 70 LEU A N 1
ATOM 543 C CA . LEU A 1 70 ? 18.645 4.823 23.907 1.00 81.00 70 LEU A CA 1
ATOM 544 C C . LEU A 1 70 ? 18.299 6.309 24.058 1.00 81.00 70 LEU A C 1
ATOM 546 O O . LEU A 1 70 ? 18.289 6.812 25.178 1.00 81.00 70 LEU A O 1
ATOM 550 N N . GLY A 1 71 ? 17.977 7.000 22.962 1.00 79.44 71 GLY A N 1
ATOM 551 C CA . GLY A 1 71 ? 17.622 8.420 22.995 1.00 79.44 71 GLY A CA 1
ATOM 552 C C . GLY A 1 71 ? 16.235 8.700 23.577 1.00 79.44 71 GLY A C 1
ATOM 553 O O . GLY A 1 71 ? 16.073 9.636 24.355 1.00 79.44 71 GLY A O 1
ATOM 554 N N . VAL A 1 72 ? 15.234 7.896 23.217 1.00 81.56 72 VAL A N 1
ATOM 555 C CA . VAL A 1 72 ? 13.823 8.165 23.547 1.00 81.56 72 VAL A CA 1
ATOM 556 C C . VAL A 1 72 ? 13.393 7.512 24.861 1.00 81.56 72 VAL A C 1
ATOM 558 O O . VAL A 1 72 ? 12.534 8.049 25.554 1.00 81.56 72 VAL A O 1
ATOM 561 N N . VAL A 1 73 ? 13.974 6.368 25.228 1.00 76.56 73 VAL A N 1
ATOM 562 C CA . VAL A 1 73 ? 13.526 5.569 26.381 1.00 76.56 73 VAL A CA 1
ATOM 563 C C . VAL A 1 73 ? 14.568 5.556 27.492 1.00 76.56 73 VAL A C 1
ATOM 565 O O . VAL A 1 73 ? 14.241 5.879 28.635 1.00 76.56 73 VAL A O 1
ATOM 568 N N . ALA A 1 74 ? 15.821 5.214 27.179 1.00 75.56 74 ALA A N 1
ATOM 569 C CA . ALA A 1 74 ? 16.851 5.076 28.207 1.00 75.56 74 ALA A CA 1
ATOM 570 C C . ALA A 1 74 ? 17.314 6.431 28.759 1.00 75.56 74 ALA A C 1
ATOM 572 O O . ALA A 1 74 ? 17.356 6.607 29.974 1.00 75.56 74 ALA A O 1
ATOM 573 N N . ALA A 1 75 ? 17.626 7.398 27.889 1.00 77.44 75 ALA A N 1
ATOM 574 C CA . ALA A 1 75 ? 18.166 8.692 28.303 1.00 77.44 75 ALA A CA 1
ATOM 575 C C . ALA A 1 75 ? 17.218 9.470 29.237 1.00 77.44 75 ALA A C 1
ATOM 577 O O . ALA A 1 75 ? 17.681 9.915 30.287 1.00 77.44 75 ALA A O 1
ATOM 578 N N . PRO A 1 76 ? 15.898 9.576 28.972 1.00 75.06 76 PRO A N 1
ATOM 579 C CA . PRO A 1 76 ? 14.993 10.242 29.904 1.00 75.06 76 PRO A CA 1
ATOM 580 C C . PRO A 1 76 ? 14.871 9.504 31.239 1.00 75.06 76 PRO A C 1
ATOM 582 O O . PRO A 1 76 ? 14.769 10.150 32.275 1.00 75.06 76 PRO A O 1
ATOM 585 N N . ARG A 1 77 ? 14.896 8.166 31.249 1.00 76.81 77 ARG A N 1
ATOM 586 C CA . ARG A 1 77 ? 14.774 7.377 32.488 1.00 76.81 77 ARG A CA 1
ATOM 587 C C . ARG A 1 77 ? 16.029 7.426 33.350 1.00 76.81 77 ARG A C 1
ATOM 589 O O . ARG A 1 77 ? 15.909 7.468 34.571 1.00 76.81 77 ARG A O 1
ATOM 596 N N . LEU A 1 78 ? 17.197 7.489 32.714 1.00 75.06 78 LEU A N 1
ATOM 597 C CA . LEU A 1 78 ? 18.484 7.666 33.378 1.00 75.06 78 LEU A CA 1
ATOM 598 C C . LEU A 1 78 ? 18.621 9.072 33.982 1.00 75.06 78 LEU A C 1
ATOM 600 O O . LEU A 1 78 ? 19.136 9.211 35.080 1.00 75.06 78 LEU A O 1
ATOM 604 N N . LEU A 1 79 ? 18.122 10.107 33.296 1.00 76.69 79 LEU A N 1
ATOM 605 C CA . LEU A 1 79 ? 18.163 11.496 33.779 1.00 76.69 79 LEU A CA 1
ATOM 606 C C . LEU A 1 79 ? 17.188 11.786 34.933 1.00 76.69 79 LEU A C 1
ATOM 608 O O . LEU A 1 79 ? 17.379 12.761 35.651 1.00 76.69 79 LEU A O 1
ATOM 612 N N . HIS A 1 80 ? 16.146 10.967 35.102 1.00 77.62 80 HIS A N 1
ATOM 613 C CA . HIS A 1 80 ? 15.125 11.137 36.143 1.00 77.62 80 HIS A CA 1
ATOM 614 C C . HIS A 1 80 ? 15.201 10.073 37.256 1.00 77.62 80 HIS A C 1
ATOM 616 O O . HIS A 1 80 ? 14.241 9.943 38.015 1.00 77.62 80 HIS A O 1
ATOM 622 N N . ASP A 1 81 ? 16.286 9.288 37.331 1.00 58.84 81 ASP A N 1
ATOM 623 C CA . ASP A 1 81 ? 16.492 8.202 38.311 1.00 58.84 81 ASP A CA 1
ATOM 624 C C . ASP A 1 81 ? 15.327 7.186 38.404 1.00 58.84 81 ASP A C 1
ATOM 626 O O . ASP A 1 81 ? 15.067 6.582 39.445 1.00 58.84 81 ASP A O 1
ATOM 630 N N . ARG A 1 82 ? 14.609 6.945 37.295 1.00 62.97 82 ARG A N 1
ATOM 631 C CA . ARG A 1 82 ? 13.503 5.967 37.210 1.00 62.97 82 ARG A CA 1
ATOM 632 C C . ARG A 1 82 ? 13.910 4.742 36.400 1.00 62.97 82 ARG A C 1
ATOM 634 O O . ARG A 1 82 ? 13.364 4.478 35.329 1.00 62.97 82 ARG A O 1
ATOM 641 N N . MET A 1 83 ? 14.898 4.015 36.908 1.00 59.72 83 MET A N 1
ATOM 642 C CA . MET A 1 83 ? 15.445 2.820 36.266 1.00 59.72 83 MET A CA 1
ATOM 643 C C . MET A 1 83 ? 14.767 1.565 36.821 1.00 59.72 83 MET A C 1
ATOM 645 O O . MET A 1 83 ? 15.032 1.146 37.944 1.00 59.72 83 MET A O 1
ATOM 649 N N . ASP A 1 84 ? 13.878 0.964 36.035 1.00 67.94 84 ASP A N 1
ATOM 650 C CA . ASP A 1 84 ? 13.275 -0.336 36.326 1.00 67.94 84 ASP A CA 1
ATOM 651 C C . ASP A 1 84 ? 14.147 -1.497 35.814 1.00 67.94 84 ASP A C 1
ATOM 653 O O . ASP A 1 84 ? 14.998 -1.340 34.931 1.00 67.94 84 ASP A O 1
ATOM 657 N N . VAL A 1 85 ? 13.904 -2.696 36.351 1.00 59.53 85 VAL A N 1
ATOM 658 C CA . VAL A 1 85 ? 14.662 -3.919 36.028 1.00 59.53 85 VAL A CA 1
ATOM 659 C C . VAL A 1 85 ? 14.594 -4.255 34.527 1.00 59.53 85 VAL A C 1
ATOM 661 O O . VAL A 1 85 ? 15.586 -4.697 33.941 1.00 59.53 85 VAL A O 1
ATOM 664 N N . GLY A 1 86 ? 13.460 -3.976 33.873 1.00 58.75 86 GLY A N 1
ATOM 665 C CA . GLY A 1 86 ? 13.272 -4.173 32.433 1.00 58.75 86 GLY A CA 1
ATOM 666 C C . GLY A 1 86 ? 14.138 -3.233 31.589 1.00 58.75 86 GLY A C 1
ATOM 667 O O . GLY A 1 86 ? 14.838 -3.683 30.674 1.00 58.75 86 GLY A O 1
ATOM 668 N N . THR A 1 87 ? 14.181 -1.944 31.936 1.00 64.25 87 THR A N 1
ATOM 669 C CA . THR A 1 87 ? 15.060 -0.965 31.270 1.00 64.25 87 THR A CA 1
ATOM 670 C C . THR A 1 87 ? 16.538 -1.315 31.450 1.00 64.25 87 THR A C 1
ATOM 672 O O . THR A 1 87 ? 17.305 -1.199 30.492 1.00 64.25 87 THR A O 1
ATOM 675 N N . TRP A 1 88 ? 16.945 -1.825 32.617 1.00 64.25 88 TRP A N 1
ATOM 676 C CA . TRP A 1 88 ? 18.333 -2.242 32.853 1.00 64.25 88 TRP A CA 1
ATOM 677 C C . TRP A 1 88 ? 18.752 -3.439 31.992 1.00 64.25 88 TRP A C 1
ATOM 679 O O . TRP A 1 88 ? 19.827 -3.430 31.387 1.00 64.25 88 TRP A O 1
ATOM 689 N N . SER A 1 89 ? 17.872 -4.436 31.856 1.00 62.47 89 SER A N 1
ATOM 690 C CA . SER A 1 89 ? 18.131 -5.596 30.994 1.00 62.47 89 SER A CA 1
ATOM 691 C C . SER A 1 89 ? 18.331 -5.182 29.529 1.00 62.47 89 SER A C 1
ATOM 693 O O . SER A 1 89 ? 19.297 -5.594 28.885 1.00 62.47 89 SER A O 1
ATOM 695 N N . THR A 1 90 ? 17.505 -4.258 29.035 1.00 65.50 90 THR A N 1
ATOM 696 C CA . THR A 1 90 ? 17.557 -3.772 27.648 1.00 65.50 90 THR A CA 1
ATOM 697 C C . THR A 1 90 ? 18.759 -2.853 27.403 1.00 65.50 90 THR A C 1
ATOM 699 O O . THR A 1 90 ? 19.393 -2.924 26.348 1.00 65.50 90 THR A O 1
ATOM 702 N N . LEU A 1 91 ? 19.144 -2.042 28.393 1.00 69.69 91 LEU A N 1
ATOM 703 C CA . LEU A 1 91 ? 20.349 -1.211 28.340 1.00 69.69 91 LEU A CA 1
ATOM 704 C C . LEU A 1 91 ? 21.614 -2.074 28.227 1.00 69.69 91 LEU A C 1
ATOM 706 O O . LEU A 1 91 ? 22.479 -1.802 27.392 1.00 69.69 91 LEU A O 1
ATOM 710 N N . SER A 1 92 ? 21.694 -3.153 29.011 1.00 63.47 92 SER A N 1
ATOM 711 C CA . SER A 1 92 ? 22.824 -4.089 28.961 1.00 63.47 92 SER A CA 1
ATOM 712 C C . SER A 1 92 ? 22.906 -4.873 27.643 1.00 63.47 92 SER A C 1
ATOM 714 O O . SER A 1 92 ? 24.003 -5.185 27.192 1.00 63.47 92 SER A O 1
ATOM 716 N N . ALA A 1 93 ? 21.775 -5.121 26.973 1.00 64.94 93 ALA A N 1
ATOM 717 C CA . ALA A 1 93 ? 21.726 -5.719 25.634 1.00 64.94 93 ALA A CA 1
ATOM 718 C C . ALA A 1 93 ? 22.148 -4.745 24.510 1.00 64.94 93 ALA A C 1
ATOM 720 O O . ALA A 1 93 ? 22.550 -5.163 23.417 1.00 64.94 93 ALA A O 1
ATOM 721 N N . CYS A 1 94 ? 22.065 -3.434 24.760 1.00 63.50 94 CYS A N 1
ATOM 722 C CA . CYS A 1 94 ? 22.517 -2.399 23.827 1.00 63.50 94 CYS A CA 1
ATOM 723 C C . CYS A 1 94 ? 24.032 -2.148 23.894 1.00 63.50 94 CYS A C 1
ATOM 725 O O . CYS A 1 94 ? 24.614 -1.691 22.909 1.00 63.50 94 CYS A O 1
ATOM 727 N N . LEU A 1 95 ? 24.676 -2.460 25.021 1.00 62.47 95 LEU A N 1
ATOM 728 C CA . LEU A 1 95 ? 26.117 -2.318 25.214 1.00 62.47 95 LEU A CA 1
ATOM 729 C C . LEU A 1 95 ? 26.833 -3.632 24.852 1.00 62.47 95 LEU A C 1
ATOM 731 O O . LEU A 1 95 ? 26.391 -4.704 25.263 1.00 62.47 95 LEU A O 1
ATOM 735 N N . PRO A 1 96 ? 27.937 -3.601 24.084 1.00 46.19 96 PRO A N 1
ATOM 736 C CA . PRO A 1 96 ? 28.715 -4.807 23.827 1.00 46.19 96 PRO A CA 1
ATOM 737 C C . PRO A 1 96 ? 29.192 -5.395 25.161 1.00 46.19 96 PRO A C 1
ATOM 739 O O . PRO A 1 96 ? 29.714 -4.672 26.008 1.00 46.19 96 PRO A O 1
ATOM 742 N N . ALA A 1 97 ? 28.963 -6.700 25.337 1.00 43.56 97 ALA A N 1
ATOM 743 C CA . ALA A 1 97 ? 29.252 -7.461 26.549 1.00 43.56 97 ALA A CA 1
ATOM 744 C C . ALA A 1 97 ? 30.588 -7.042 27.192 1.00 43.56 97 ALA A C 1
ATOM 746 O O . ALA A 1 97 ? 31.653 -7.260 26.614 1.00 43.56 97 ALA A O 1
ATOM 747 N N . GLY A 1 98 ? 30.523 -6.427 28.380 1.00 37.91 98 GLY A N 1
ATOM 748 C CA . GLY A 1 98 ? 31.721 -6.028 29.127 1.00 37.91 98 GLY A CA 1
ATOM 749 C C . GLY A 1 98 ? 31.570 -4.933 30.188 1.00 37.91 98 GLY A C 1
ATOM 750 O O . GLY A 1 98 ? 32.523 -4.695 30.920 1.00 37.91 98 GLY A O 1
ATOM 751 N N . GLY A 1 99 ? 30.416 -4.273 30.320 1.00 29.47 99 GLY A N 1
ATOM 752 C CA . GLY A 1 99 ? 30.189 -3.255 31.355 1.00 29.47 99 GLY A CA 1
ATOM 753 C C . GLY A 1 99 ? 29.330 -3.771 32.504 1.00 29.47 99 GLY A C 1
ATOM 754 O O . GLY A 1 99 ? 28.148 -3.451 32.570 1.00 29.47 99 GLY A O 1
ATOM 755 N N . GLY A 1 100 ? 29.895 -4.589 33.392 1.00 32.19 100 GLY A N 1
ATOM 756 C CA . GLY A 1 100 ? 29.234 -4.959 34.642 1.00 32.19 100 GLY A CA 1
ATOM 757 C C . GLY A 1 100 ? 29.115 -3.745 35.564 1.00 32.19 100 GLY A C 1
ATOM 758 O O . GLY A 1 100 ? 30.070 -3.405 36.252 1.00 32.19 100 GLY A O 1
ATOM 759 N N . LEU A 1 101 ? 27.948 -3.104 35.595 1.00 33.97 101 LEU A N 1
ATOM 760 C CA . LEU A 1 101 ? 27.526 -2.279 36.727 1.00 33.97 101 LEU A CA 1
ATOM 761 C C . LEU A 1 101 ? 26.669 -3.165 37.635 1.00 33.97 101 LEU A C 1
ATOM 763 O O . LEU A 1 101 ? 25.443 -3.196 37.561 1.00 33.97 101 LEU A O 1
ATOM 767 N N . SER A 1 102 ? 27.363 -3.973 38.429 1.00 34.94 102 SER A N 1
ATOM 768 C CA . SER A 1 102 ? 26.802 -4.787 39.502 1.00 34.94 102 SER A CA 1
ATOM 769 C C . SER A 1 102 ? 26.442 -3.896 40.696 1.00 34.94 102 SER A C 1
ATOM 771 O O . SER A 1 102 ? 27.329 -3.295 41.300 1.00 34.94 102 SER A O 1
ATOM 773 N N . GLY A 1 103 ? 25.148 -3.830 41.033 1.00 29.55 103 GLY A N 1
ATOM 774 C CA . GLY A 1 103 ? 24.682 -3.477 42.380 1.00 29.55 103 GLY A CA 1
ATOM 775 C C . GLY A 1 103 ? 25.112 -4.541 43.406 1.00 29.55 103 GLY A C 1
ATOM 776 O O . GLY A 1 103 ? 25.536 -5.627 43.000 1.00 29.55 103 GLY A O 1
ATOM 777 N N . PRO A 1 104 ? 25.085 -4.223 44.712 1.00 34.72 104 PRO A N 1
ATOM 778 C CA . PRO A 1 104 ? 25.942 -4.867 45.697 1.00 34.72 104 PRO A CA 1
ATOM 779 C C . PRO A 1 104 ? 25.505 -6.295 46.050 1.00 34.72 104 PRO A C 1
ATOM 781 O O . PRO A 1 104 ? 24.323 -6.624 46.069 1.00 34.72 104 PRO A O 1
ATOM 784 N N . ASP A 1 105 ? 26.527 -7.078 46.390 1.00 32.69 105 ASP A N 1
ATOM 785 C CA . ASP A 1 105 ? 26.519 -8.324 47.158 1.00 32.69 105 ASP A CA 1
ATOM 786 C C . ASP A 1 105 ? 26.042 -9.617 46.479 1.00 32.69 105 ASP A C 1
ATOM 788 O O . ASP A 1 105 ? 24.871 -9.983 46.474 1.00 32.69 105 ASP A O 1
ATOM 792 N N . SER A 1 106 ? 27.016 -10.420 46.031 1.00 32.69 106 SER A N 1
ATOM 793 C CA . SER A 1 106 ? 27.250 -11.767 46.595 1.00 32.69 106 SER A CA 1
ATOM 794 C C . SER A 1 106 ? 28.483 -12.453 45.978 1.00 32.69 106 SER A C 1
ATOM 796 O O . SER A 1 106 ? 28.497 -12.928 44.850 1.00 32.69 106 SER A O 1
ATOM 798 N N . VAL A 1 107 ? 29.556 -12.454 46.771 1.00 32.38 107 VAL A N 1
ATOM 799 C CA . VAL A 1 107 ? 30.454 -13.578 47.096 1.00 32.38 107 VAL A CA 1
ATOM 800 C C . VAL A 1 107 ? 30.605 -14.720 46.066 1.00 32.38 107 VAL A C 1
ATOM 802 O O . VAL A 1 107 ? 29.791 -15.628 45.990 1.00 32.38 107 VAL A O 1
ATOM 805 N N . GLY A 1 108 ? 31.790 -14.755 45.442 1.00 29.14 108 GLY A N 1
ATOM 806 C CA . GLY A 1 108 ? 32.725 -15.887 45.539 1.00 29.14 108 GLY A CA 1
ATOM 807 C C . GLY A 1 108 ? 32.513 -17.120 44.652 1.00 29.14 108 GLY A C 1
ATOM 808 O O . GLY A 1 108 ? 31.70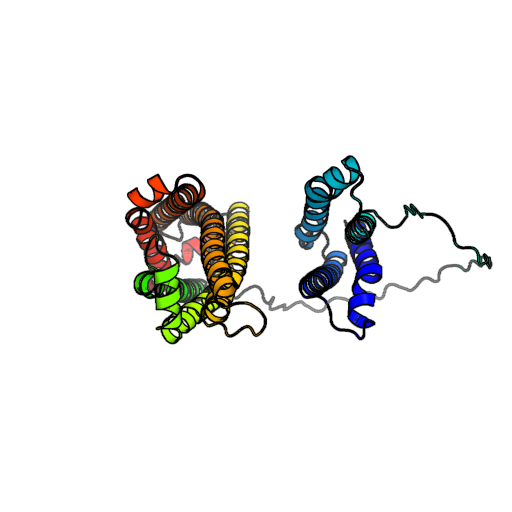9 -17.977 44.978 1.00 29.14 108 GLY A O 1
ATOM 809 N N . ALA A 1 109 ? 33.404 -17.315 43.667 1.00 29.27 109 ALA A N 1
ATOM 810 C CA . ALA A 1 109 ? 34.152 -18.573 43.487 1.00 29.27 109 ALA A CA 1
ATOM 811 C C . ALA A 1 109 ? 35.194 -18.494 42.348 1.00 29.27 109 ALA A C 1
ATOM 813 O O . ALA A 1 109 ? 34.868 -18.460 41.170 1.00 29.27 109 ALA A O 1
ATOM 814 N N . ARG A 1 110 ? 36.466 -18.510 42.771 1.00 28.75 110 ARG A N 1
ATOM 815 C CA . ARG A 1 110 ? 37.631 -19.247 42.237 1.00 28.75 110 ARG A CA 1
ATOM 816 C C . ARG A 1 110 ? 37.930 -19.277 40.723 1.00 28.75 110 ARG A C 1
ATOM 818 O O . ARG A 1 110 ? 37.317 -19.995 39.943 1.00 28.75 110 ARG A O 1
ATOM 825 N N . ARG A 1 111 ? 39.060 -18.629 40.398 1.00 31.08 111 ARG A N 1
ATOM 826 C CA . ARG A 1 111 ? 39.946 -18.902 39.253 1.00 31.08 111 ARG A CA 1
ATOM 827 C C . ARG A 1 111 ? 40.452 -20.346 39.266 1.00 31.08 111 ARG A C 1
ATOM 829 O O . ARG A 1 111 ? 40.855 -20.837 40.319 1.00 31.08 111 ARG A O 1
ATOM 836 N N . LEU A 1 112 ? 40.554 -20.937 38.079 1.00 30.06 112 LEU A N 1
ATOM 837 C CA . LEU A 1 112 ? 41.485 -22.022 37.775 1.00 30.06 112 LEU A CA 1
ATOM 838 C C . LEU A 1 112 ? 42.204 -21.683 36.465 1.00 30.06 112 LEU A C 1
ATOM 840 O O . LEU A 1 112 ? 41.593 -21.651 35.399 1.00 30.06 112 LEU A O 1
ATOM 844 N N . ASP A 1 113 ? 43.499 -21.398 36.586 1.00 30.86 113 ASP A N 1
ATOM 845 C CA . ASP A 1 113 ? 44.464 -21.342 35.491 1.00 30.86 113 ASP A CA 1
ATOM 846 C C . ASP A 1 113 ? 44.804 -22.767 35.042 1.00 30.86 113 ASP A C 1
ATOM 848 O O . ASP A 1 113 ? 45.143 -23.588 35.892 1.00 30.86 113 ASP A O 1
ATOM 852 N N . VAL A 1 114 ? 44.817 -23.051 33.733 1.00 32.66 114 VAL A N 1
ATOM 853 C CA . VAL A 1 114 ? 45.659 -24.128 33.182 1.00 32.66 114 VAL A CA 1
ATOM 854 C C . VAL A 1 114 ? 46.245 -23.734 31.821 1.00 32.66 114 VAL A C 1
ATOM 856 O O . VAL A 1 114 ? 45.558 -23.346 30.881 1.00 32.66 114 VAL A O 1
ATOM 859 N N . HIS A 1 115 ? 47.564 -23.878 31.801 1.00 29.22 115 HIS A N 1
ATOM 860 C CA . HIS A 1 115 ? 48.589 -23.754 30.778 1.00 29.22 115 HIS A CA 1
ATOM 861 C C . HIS A 1 115 ? 48.286 -23.914 29.278 1.00 29.22 115 HIS A C 1
ATOM 863 O O . HIS A 1 115 ? 47.668 -24.853 28.786 1.00 29.22 115 HIS A O 1
ATOM 869 N N . SER A 1 116 ? 48.998 -23.039 28.567 1.00 34.22 116 SER A N 1
ATOM 870 C CA . SER A 1 116 ? 49.591 -23.162 27.238 1.00 34.22 116 SER A CA 1
ATOM 871 C C . SER A 1 116 ? 50.220 -24.524 26.901 1.00 34.22 116 SER A C 1
ATOM 873 O O . SER A 1 116 ? 51.108 -24.984 27.616 1.00 34.22 116 SER A O 1
ATOM 875 N N . HIS A 1 117 ? 49.940 -25.035 25.698 1.00 32.22 117 HIS A N 1
ATOM 876 C CA . HIS A 1 117 ? 50.933 -25.765 24.906 1.00 32.22 117 HIS A CA 1
ATOM 877 C C . HIS A 1 117 ? 50.762 -25.504 23.405 1.00 32.22 117 HIS A C 1
ATOM 879 O O . HIS A 1 117 ? 49.713 -25.732 22.810 1.00 32.22 117 HIS A O 1
ATOM 885 N N . ALA A 1 118 ? 51.848 -25.029 22.801 1.00 35.00 118 ALA A N 1
ATOM 886 C CA . ALA A 1 118 ? 52.036 -24.853 21.371 1.00 35.00 118 ALA A CA 1
ATOM 887 C C . ALA A 1 118 ? 52.228 -26.199 20.654 1.00 35.00 118 ALA A C 1
ATOM 889 O O . ALA A 1 118 ? 53.036 -27.000 21.121 1.00 35.00 118 ALA A O 1
ATOM 890 N N . ARG A 1 119 ? 51.615 -26.394 19.472 1.00 33.97 119 ARG A N 1
ATOM 891 C CA . ARG A 1 119 ? 52.154 -27.238 18.382 1.00 33.97 119 ARG A CA 1
ATOM 892 C C . ARG A 1 119 ? 51.787 -26.681 16.994 1.00 33.97 119 ARG A C 1
ATOM 894 O O . ARG A 1 119 ? 50.753 -26.056 16.803 1.00 33.97 119 ARG A O 1
ATOM 901 N N . ARG A 1 120 ? 52.743 -26.875 16.084 1.00 32.41 120 ARG A N 1
ATOM 902 C CA . ARG A 1 120 ? 52.993 -26.275 14.758 1.00 32.41 120 ARG A CA 1
ATOM 903 C C . ARG A 1 120 ? 52.020 -26.718 13.640 1.00 32.41 120 ARG A C 1
ATOM 905 O O . ARG A 1 120 ? 51.339 -27.724 13.815 1.00 32.41 120 ARG A O 1
ATOM 912 N N . PRO A 1 121 ? 51.988 -26.007 12.488 1.00 36.78 121 PRO A N 1
ATOM 913 C CA . PRO A 1 121 ? 51.028 -26.232 11.408 1.00 36.78 121 PRO A CA 1
ATOM 914 C C . PRO A 1 121 ? 51.468 -27.365 10.471 1.00 36.78 121 PRO A C 1
ATOM 916 O O . PRO A 1 121 ? 52.653 -27.510 10.173 1.00 36.78 121 PRO A O 1
ATOM 919 N N . LEU A 1 122 ? 50.503 -28.136 9.968 1.00 34.00 122 LEU A N 1
ATOM 920 C CA . LEU A 1 122 ? 50.700 -29.113 8.899 1.00 34.00 122 LEU A CA 1
ATOM 921 C C . LEU A 1 122 ? 49.993 -28.615 7.640 1.00 34.00 122 LEU A C 1
ATOM 923 O O . LEU A 1 122 ? 48.785 -28.387 7.624 1.00 34.00 122 LEU A O 1
ATOM 927 N N . ALA A 1 123 ? 50.804 -28.411 6.606 1.00 34.22 123 ALA A N 1
ATOM 928 C CA . ALA A 1 123 ? 50.392 -28.090 5.257 1.00 34.22 123 ALA A CA 1
ATOM 929 C C . ALA A 1 123 ? 49.505 -29.209 4.693 1.00 34.22 123 ALA A C 1
ATOM 931 O O . ALA A 1 123 ? 49.923 -30.364 4.632 1.00 34.22 123 ALA A O 1
ATOM 932 N N . LEU A 1 124 ? 48.303 -28.846 4.246 1.00 35.78 124 LEU A N 1
ATOM 933 C CA . LEU A 1 124 ? 47.476 -29.679 3.384 1.00 35.78 124 LEU A CA 1
ATOM 934 C C . LEU A 1 124 ? 47.392 -29.016 2.010 1.00 35.78 124 LEU A C 1
ATOM 936 O O . LEU A 1 124 ? 46.780 -27.970 1.803 1.00 35.78 124 LEU A O 1
ATOM 940 N N . THR A 1 125 ? 48.129 -29.659 1.119 1.00 33.75 125 THR A N 1
ATOM 941 C CA . THR A 1 125 ? 48.113 -29.649 -0.337 1.00 33.75 125 THR A CA 1
ATOM 942 C C . THR A 1 125 ? 46.779 -29.225 -0.957 1.00 33.75 125 THR A C 1
ATOM 944 O O . THR A 1 125 ? 45.728 -29.823 -0.731 1.00 33.75 125 THR A O 1
ATOM 947 N N . ALA A 1 126 ? 46.861 -28.204 -1.810 1.00 35.97 126 ALA A N 1
ATOM 948 C CA . ALA A 1 126 ? 45.785 -27.731 -2.663 1.00 35.97 126 ALA A CA 1
ATOM 949 C C . ALA A 1 126 ? 45.400 -28.802 -3.697 1.00 35.97 126 ALA A C 1
ATOM 951 O O . ALA A 1 126 ? 46.102 -29.025 -4.682 1.00 35.97 126 ALA A O 1
ATOM 952 N N . PHE A 1 127 ? 44.257 -29.448 -3.479 1.00 34.47 127 PHE A N 1
ATOM 953 C CA . PHE A 1 127 ? 43.586 -30.257 -4.488 1.00 34.47 127 PHE A CA 1
ATOM 954 C C . PHE A 1 127 ? 42.824 -29.315 -5.434 1.00 34.47 127 PHE A C 1
ATOM 956 O O . PHE A 1 127 ? 41.767 -28.780 -5.099 1.00 34.47 127 PHE A O 1
ATOM 963 N N . SER A 1 128 ? 43.418 -29.055 -6.601 1.00 37.53 128 SER A N 1
ATOM 964 C CA . SER A 1 128 ? 42.826 -28.261 -7.680 1.00 37.53 128 SER A CA 1
ATOM 965 C C . SER A 1 128 ? 41.663 -29.029 -8.316 1.00 37.53 128 SER A C 1
ATOM 967 O O . SER A 1 128 ? 41.845 -29.830 -9.233 1.00 37.53 128 SER A O 1
ATOM 969 N N . LEU A 1 129 ? 40.449 -28.799 -7.811 1.00 37.47 129 LEU A N 1
ATOM 970 C CA . LEU A 1 129 ? 39.216 -29.202 -8.480 1.00 37.47 129 LEU A CA 1
ATOM 971 C C . LEU A 1 129 ? 38.939 -28.228 -9.624 1.00 37.47 129 LEU A C 1
ATOM 973 O O . LEU A 1 129 ? 38.480 -27.104 -9.422 1.00 37.47 129 LEU A O 1
ATOM 977 N N . ARG A 1 130 ? 39.219 -28.688 -10.843 1.00 33.56 130 ARG A N 1
ATOM 978 C CA . ARG A 1 130 ? 38.741 -28.087 -12.090 1.00 33.56 130 ARG A CA 1
ATOM 979 C C . ARG A 1 130 ? 37.206 -28.004 -12.012 1.00 33.56 130 ARG A C 1
ATOM 981 O O . ARG A 1 130 ? 36.577 -29.056 -11.891 1.00 33.56 130 ARG A O 1
ATOM 988 N N . PRO A 1 131 ? 36.579 -26.814 -12.042 1.00 41.56 131 PRO A N 1
ATOM 989 C CA . PRO A 1 131 ? 35.126 -26.748 -12.036 1.00 41.56 131 PRO A CA 1
ATOM 990 C C . PRO A 1 131 ? 34.589 -27.372 -13.337 1.00 41.56 131 PRO A C 1
ATOM 992 O O . PRO A 1 131 ? 35.186 -27.165 -14.400 1.00 41.56 131 PRO A O 1
ATOM 995 N N . PRO A 1 132 ? 33.495 -28.152 -13.278 1.00 39.56 132 PRO A N 1
ATOM 996 C CA . PRO A 1 132 ? 32.852 -28.687 -14.472 1.00 39.56 132 PRO A CA 1
ATOM 997 C C . PRO A 1 132 ? 32.339 -27.536 -15.352 1.00 39.56 132 PRO A C 1
ATOM 999 O O . PRO A 1 132 ? 32.079 -26.446 -14.832 1.00 39.56 132 PRO A O 1
ATOM 1002 N N . PRO A 1 133 ? 32.180 -27.747 -16.673 1.00 39.03 133 PRO A N 1
ATOM 1003 C CA . PRO A 1 133 ? 31.610 -26.738 -17.552 1.00 39.03 133 PRO A CA 1
ATOM 1004 C C . PRO A 1 133 ? 30.229 -26.362 -17.020 1.00 39.03 133 PRO A C 1
ATOM 1006 O O . PRO A 1 133 ? 29.302 -27.170 -16.994 1.00 39.03 133 PRO A O 1
ATOM 1009 N N . THR A 1 134 ? 30.102 -25.124 -16.557 1.00 43.41 134 THR A N 1
ATOM 1010 C CA . THR A 1 134 ? 28.827 -24.547 -16.172 1.00 43.41 134 THR A CA 1
ATOM 1011 C C . THR A 1 134 ? 28.013 -24.319 -17.441 1.00 43.41 134 THR A C 1
ATOM 1013 O O . THR A 1 134 ? 27.908 -23.195 -17.920 1.00 43.41 134 THR A O 1
ATOM 1016 N N . THR A 1 135 ? 27.332 -25.348 -17.942 1.00 47.31 135 THR A N 1
ATOM 1017 C CA . THR A 1 135 ? 25.994 -25.144 -18.514 1.00 47.31 135 THR A CA 1
ATOM 1018 C C . THR A 1 135 ? 25.044 -24.888 -17.352 1.00 47.31 135 THR A C 1
ATOM 1020 O O . THR A 1 135 ? 24.109 -25.642 -17.082 1.00 47.31 135 THR A O 1
ATOM 1023 N N . GLY A 1 136 ? 25.336 -23.826 -16.603 1.00 35.34 136 GLY A N 1
ATOM 1024 C CA . GLY A 1 136 ? 24.371 -23.232 -15.719 1.00 35.34 136 GLY A CA 1
ATOM 1025 C C . GLY A 1 136 ? 23.299 -22.677 -16.632 1.00 35.34 136 GLY A C 1
ATOM 1026 O O . GLY A 1 136 ? 23.437 -21.572 -17.145 1.00 35.34 136 GLY A O 1
ATOM 1027 N N . HIS A 1 137 ? 22.212 -23.426 -16.791 1.00 44.72 137 HIS A N 1
ATOM 1028 C CA . HIS A 1 137 ? 20.903 -22.799 -16.771 1.00 44.72 137 HIS A CA 1
ATOM 1029 C C . HIS A 1 137 ? 20.840 -22.062 -15.437 1.00 44.72 137 HIS A C 1
ATOM 1031 O O . HIS A 1 137 ? 20.375 -22.586 -14.426 1.00 44.72 137 HIS A O 1
ATOM 1037 N N . SER A 1 138 ? 21.451 -20.877 -15.393 1.00 40.62 138 SER A N 1
ATOM 1038 C CA . SER A 1 138 ? 21.263 -19.971 -14.290 1.00 40.62 138 SER A CA 1
ATOM 1039 C C . SER A 1 138 ? 19.762 -19.793 -14.233 1.00 40.62 138 SER A C 1
ATOM 1041 O O . SER A 1 138 ? 19.156 -19.416 -15.237 1.00 40.62 138 SER A O 1
ATOM 1043 N N . MET A 1 139 ? 19.169 -20.090 -13.086 1.00 39.91 139 MET A N 1
ATOM 1044 C CA . MET A 1 139 ? 17.800 -19.734 -12.737 1.00 39.91 139 MET A CA 1
ATOM 1045 C C . MET A 1 139 ? 17.709 -18.194 -12.627 1.00 39.91 139 MET A C 1
ATOM 1047 O O . MET A 1 139 ? 17.337 -17.624 -11.608 1.00 39.91 139 MET A O 1
ATOM 1051 N N . ALA A 1 140 ? 18.185 -17.496 -13.656 1.00 41.88 140 ALA A N 1
ATOM 1052 C CA . ALA A 1 140 ? 18.115 -16.074 -13.858 1.00 41.88 140 ALA A CA 1
ATOM 1053 C C . ALA A 1 140 ? 16.728 -15.831 -14.446 1.00 41.88 140 ALA A C 1
ATOM 1055 O O . ALA A 1 140 ? 16.538 -15.919 -15.648 1.00 41.88 140 ALA A O 1
ATOM 1056 N N . TYR A 1 141 ? 15.762 -15.651 -13.545 1.00 51.19 141 TYR A N 1
ATOM 1057 C CA . TYR A 1 141 ? 14.466 -15.003 -13.748 1.00 51.19 141 TYR A CA 1
ATOM 1058 C C . TYR A 1 141 ? 13.945 -14.984 -15.202 1.00 51.19 141 TYR A C 1
ATOM 1060 O O . TYR A 1 141 ? 14.303 -14.111 -15.993 1.00 51.19 141 TYR A O 1
ATOM 1068 N N . ASP A 1 142 ? 12.999 -15.881 -15.499 1.00 61.44 142 ASP A N 1
ATOM 1069 C CA . ASP A 1 142 ? 12.310 -16.075 -16.794 1.00 61.44 142 ASP A CA 1
ATOM 1070 C C . ASP A 1 142 ? 11.561 -14.821 -17.325 1.00 61.44 142 ASP A C 1
ATOM 1072 O O . ASP A 1 142 ? 10.997 -14.810 -18.420 1.00 61.44 142 ASP A O 1
ATOM 1076 N N . ILE A 1 143 ? 11.593 -13.708 -16.578 1.00 69.25 143 ILE A N 1
ATOM 1077 C CA . ILE A 1 143 ? 11.133 -12.384 -17.017 1.00 69.25 143 ILE A CA 1
ATOM 1078 C C . ILE A 1 143 ? 11.838 -11.928 -18.291 1.00 69.25 143 ILE A C 1
ATOM 1080 O O . ILE A 1 143 ? 11.191 -11.318 -19.136 1.00 69.25 143 ILE A O 1
ATOM 1084 N N . GLN A 1 144 ? 13.128 -12.235 -18.459 1.00 71.75 144 GLN A N 1
ATOM 1085 C CA . GLN A 1 144 ? 13.846 -11.871 -19.685 1.00 71.75 144 GLN A CA 1
ATOM 1086 C C . GLN A 1 144 ? 13.320 -12.642 -20.904 1.00 71.75 144 GLN A C 1
ATOM 1088 O O . GLN A 1 144 ? 13.265 -12.097 -22.004 1.00 71.75 144 GLN A O 1
ATOM 1093 N N . ALA A 1 145 ? 12.868 -13.885 -20.717 1.00 76.06 145 ALA A N 1
ATOM 1094 C CA . ALA A 1 145 ? 12.301 -14.679 -21.800 1.00 76.06 145 ALA A CA 1
ATOM 1095 C C . ALA A 1 145 ? 10.854 -14.268 -22.124 1.00 76.06 145 ALA A C 1
ATOM 1097 O O . ALA A 1 145 ? 10.446 -14.286 -23.293 1.00 76.06 145 ALA A O 1
ATOM 1098 N N . ARG A 1 146 ? 10.063 -13.895 -21.103 1.00 84.31 146 ARG A N 1
ATOM 1099 C CA . ARG A 1 146 ? 8.617 -13.627 -21.228 1.00 84.31 146 ARG A CA 1
ATOM 1100 C C . ARG A 1 146 ? 8.156 -12.353 -20.496 1.00 84.31 146 ARG A C 1
ATOM 1102 O O . ARG A 1 146 ? 7.208 -12.425 -19.711 1.00 84.31 146 ARG A O 1
ATOM 1109 N N . PRO A 1 147 ? 8.701 -11.160 -20.804 1.00 86.56 147 PRO A N 1
ATOM 1110 C CA . PRO A 1 147 ? 8.375 -9.929 -20.070 1.00 86.56 147 PRO A CA 1
ATOM 1111 C C . PRO A 1 147 ? 6.884 -9.576 -20.142 1.00 86.56 147 PRO A C 1
ATOM 1113 O O . PRO A 1 147 ? 6.312 -9.053 -19.190 1.00 86.56 147 PRO A O 1
ATOM 1116 N N . GLN A 1 148 ? 6.220 -9.945 -21.242 1.00 89.38 148 GLN A N 1
ATOM 1117 C CA . GLN A 1 148 ? 4.793 -9.694 -21.416 1.00 89.38 148 GLN A CA 1
ATOM 1118 C C . GLN A 1 148 ? 3.879 -10.561 -20.566 1.00 89.38 148 GLN A C 1
ATOM 1120 O O . GLN A 1 148 ? 2.818 -10.104 -20.152 1.00 89.38 148 GLN A O 1
ATOM 1125 N N . PHE A 1 149 ? 4.275 -11.800 -20.288 1.00 90.06 149 PHE A N 1
ATOM 1126 C CA . PHE A 1 149 ? 3.507 -12.645 -19.385 1.00 90.06 149 PHE A CA 1
ATOM 1127 C C . PHE A 1 149 ? 3.517 -12.041 -17.979 1.00 90.06 149 PHE A C 1
ATOM 1129 O O . PHE A 1 149 ? 2.462 -11.826 -17.393 1.00 90.06 149 PHE A O 1
ATOM 1136 N N . TYR A 1 150 ? 4.700 -11.668 -17.492 1.00 91.00 150 TYR A N 1
ATOM 1137 C CA . TYR A 1 150 ? 4.852 -11.050 -16.180 1.00 91.00 150 TYR A CA 1
ATOM 1138 C C . TYR A 1 150 ? 4.170 -9.684 -16.080 1.00 91.00 150 TYR A C 1
ATOM 1140 O O . TYR A 1 150 ? 3.540 -9.418 -15.064 1.00 91.00 150 TYR A O 1
ATOM 1148 N N . ALA A 1 151 ? 4.206 -8.854 -17.128 1.00 93.12 151 ALA A N 1
ATOM 1149 C CA . ALA A 1 151 ? 3.452 -7.599 -17.148 1.00 93.12 151 ALA A CA 1
ATOM 1150 C C . ALA A 1 151 ? 1.940 -7.839 -16.970 1.00 93.12 151 ALA A C 1
ATOM 1152 O O . ALA A 1 151 ? 1.303 -7.169 -16.162 1.00 93.12 151 ALA A O 1
ATOM 1153 N N . ARG A 1 152 ? 1.375 -8.846 -17.648 1.00 94.38 152 ARG A N 1
ATOM 1154 C CA . ARG A 1 152 ? -0.047 -9.198 -17.503 1.00 94.38 152 ARG A CA 1
ATOM 1155 C C . ARG A 1 152 ? -0.376 -9.780 -16.134 1.00 94.38 152 ARG A C 1
ATOM 1157 O O . ARG A 1 152 ? -1.416 -9.446 -15.580 1.00 94.38 152 ARG A O 1
ATOM 1164 N N . VAL A 1 153 ? 0.507 -10.615 -15.583 1.00 94.06 153 VAL A N 1
ATOM 1165 C CA . VAL A 1 153 ? 0.363 -11.137 -14.215 1.00 94.06 153 VAL A CA 1
ATOM 1166 C C . VAL A 1 153 ? 0.402 -9.992 -13.203 1.00 94.06 153 VAL A C 1
ATOM 1168 O O . VAL A 1 153 ? -0.464 -9.946 -12.340 1.00 94.06 153 VAL A O 1
ATOM 1171 N N . ALA A 1 154 ? 1.323 -9.032 -13.340 1.00 94.25 154 ALA A N 1
ATOM 1172 C CA . ALA A 1 154 ? 1.350 -7.838 -12.495 1.00 94.25 154 ALA A CA 1
ATOM 1173 C C . ALA A 1 154 ? 0.037 -7.054 -12.592 1.00 94.25 154 ALA A C 1
ATOM 1175 O O . ALA A 1 154 ? -0.546 -6.734 -11.564 1.00 94.25 154 ALA A O 1
ATOM 1176 N N . GLY A 1 155 ? -0.477 -6.826 -13.806 1.00 95.56 155 GLY A N 1
ATOM 1177 C CA . GLY A 1 155 ? -1.777 -6.180 -14.003 1.00 95.56 155 GLY A CA 1
ATOM 1178 C C . GLY A 1 155 ? -2.946 -6.952 -13.376 1.00 95.56 155 GLY A C 1
ATOM 1179 O O . GLY A 1 155 ? -3.847 -6.340 -12.818 1.00 95.56 155 GLY A O 1
ATOM 1180 N N . ALA A 1 156 ? -2.934 -8.287 -13.414 1.00 96.81 156 ALA A N 1
ATOM 1181 C CA . ALA A 1 156 ? -3.977 -9.112 -12.800 1.00 96.81 156 ALA A CA 1
ATOM 1182 C C . ALA A 1 156 ? -3.923 -9.082 -11.264 1.00 96.81 156 ALA A C 1
ATOM 1184 O O . ALA A 1 156 ? -4.964 -8.980 -10.618 1.00 96.81 156 ALA A O 1
ATOM 1185 N N . LEU A 1 157 ? -2.719 -9.141 -10.683 1.00 96.12 157 LEU A N 1
ATOM 1186 C CA . LEU A 1 157 ? -2.521 -8.995 -9.238 1.00 96.12 157 LEU A CA 1
ATOM 1187 C C . LEU A 1 157 ? -2.940 -7.595 -8.773 1.00 96.12 157 LEU A C 1
ATOM 1189 O O . LEU A 1 157 ? -3.640 -7.477 -7.773 1.00 96.12 157 LEU A O 1
ATOM 1193 N N . TYR A 1 158 ? -2.610 -6.562 -9.551 1.00 96.00 158 TYR A N 1
ATOM 1194 C CA . TYR A 1 158 ? -3.028 -5.192 -9.266 1.00 96.00 158 TYR A CA 1
ATOM 1195 C C . TYR A 1 158 ? -4.545 -5.037 -9.336 1.00 96.00 158 TYR A C 1
ATOM 1197 O O . TYR A 1 158 ? -5.160 -4.476 -8.432 1.00 96.00 158 TYR A O 1
ATOM 1205 N N . LEU A 1 159 ? -5.193 -5.630 -10.337 1.00 96.38 159 LEU A N 1
ATOM 1206 C CA . LEU A 1 159 ? -6.651 -5.630 -10.392 1.00 96.38 159 LEU A CA 1
ATOM 1207 C C . LEU A 1 159 ? -7.261 -6.304 -9.156 1.00 96.38 159 LEU A C 1
ATOM 1209 O O . LEU A 1 159 ? -8.228 -5.790 -8.600 1.00 96.38 159 LEU A O 1
ATOM 1213 N N . ALA A 1 160 ? -6.687 -7.421 -8.700 1.00 96.06 160 ALA A N 1
ATOM 1214 C CA . ALA A 1 160 ? -7.137 -8.091 -7.484 1.00 96.06 160 ALA A CA 1
ATOM 1215 C C . ALA A 1 160 ? -6.979 -7.198 -6.241 1.00 96.06 160 ALA A C 1
ATOM 1217 O O . ALA A 1 160 ? -7.906 -7.129 -5.438 1.00 96.06 160 ALA A O 1
ATOM 1218 N N . VAL A 1 161 ? -5.865 -6.467 -6.112 1.00 95.06 161 VAL A N 1
ATOM 1219 C CA . VAL A 1 161 ? -5.654 -5.481 -5.036 1.00 95.06 161 VAL A CA 1
ATOM 1220 C C . VAL A 1 161 ? -6.719 -4.382 -5.078 1.00 95.06 161 VAL A C 1
ATOM 1222 O O . VAL A 1 161 ? -7.355 -4.124 -4.060 1.00 95.06 161 VAL A O 1
ATOM 1225 N N . ILE A 1 162 ? -6.980 -3.792 -6.250 1.00 93.75 162 ILE A N 1
ATOM 1226 C CA . ILE A 1 162 ? -7.979 -2.721 -6.411 1.00 93.75 162 ILE A CA 1
ATOM 1227 C C . ILE A 1 162 ? -9.387 -3.223 -6.064 1.00 93.75 162 ILE A C 1
ATOM 1229 O O . ILE A 1 162 ? -10.130 -2.533 -5.371 1.00 93.75 162 ILE A O 1
ATOM 1233 N N . VAL A 1 163 ? -9.768 -4.421 -6.519 1.00 95.06 163 VAL A N 1
ATOM 1234 C CA . VAL A 1 163 ? -11.105 -4.975 -6.255 1.00 95.06 163 VAL A CA 1
ATOM 1235 C C . VAL A 1 163 ? -11.277 -5.355 -4.784 1.00 95.06 163 VAL A C 1
ATOM 1237 O O . VAL A 1 163 ? -12.299 -5.014 -4.193 1.00 95.06 163 VAL A O 1
ATOM 1240 N N . LEU A 1 164 ? -10.301 -6.035 -4.175 1.00 94.19 164 LEU A N 1
ATOM 1241 C CA . LEU A 1 164 ? -10.386 -6.450 -2.770 1.00 94.19 164 LEU A CA 1
ATOM 1242 C C . LEU A 1 164 ? -10.305 -5.251 -1.818 1.00 94.19 164 LEU A C 1
ATOM 1244 O O . LEU A 1 164 ? -11.104 -5.165 -0.886 1.00 94.19 164 LEU A O 1
ATOM 1248 N N . GLY A 1 165 ? -9.404 -4.303 -2.084 1.00 90.56 165 GLY A N 1
ATOM 1249 C CA . GLY A 1 165 ? -9.312 -3.052 -1.334 1.00 90.56 165 GLY A CA 1
ATOM 1250 C C . GLY A 1 165 ? -10.566 -2.194 -1.504 1.00 90.56 165 GLY A C 1
ATOM 1251 O O . GLY A 1 165 ? -11.117 -1.710 -0.523 1.00 90.56 165 GLY A O 1
ATOM 1252 N N . GLY A 1 166 ? -11.095 -2.077 -2.727 1.00 90.31 166 GLY A N 1
ATOM 1253 C CA . GLY A 1 166 ? -12.348 -1.368 -2.997 1.00 90.31 166 GLY A CA 1
ATOM 1254 C C . GLY A 1 166 ? -13.566 -2.013 -2.329 1.00 90.31 166 GLY A C 1
ATOM 1255 O O . GLY A 1 166 ? -14.463 -1.309 -1.871 1.00 90.31 166 GLY A O 1
ATOM 1256 N N . LEU A 1 167 ? -13.593 -3.341 -2.208 1.00 91.56 167 LEU A N 1
ATOM 1257 C CA . LEU A 1 167 ? -14.619 -4.047 -1.444 1.00 91.56 167 LEU A CA 1
ATOM 1258 C C . LEU A 1 167 ? -14.527 -3.716 0.052 1.00 91.56 167 LEU A C 1
ATOM 1260 O O . LEU A 1 167 ? -15.543 -3.403 0.665 1.00 91.56 167 LEU A O 1
ATOM 1264 N N . ALA A 1 168 ? -13.333 -3.766 0.640 1.00 89.44 168 ALA A N 1
ATOM 1265 C CA . ALA A 1 168 ? -13.157 -3.555 2.073 1.00 89.44 168 ALA A CA 1
ATOM 1266 C C . ALA A 1 168 ? -13.262 -2.072 2.484 1.00 89.44 168 ALA A C 1
ATOM 1268 O O . ALA A 1 168 ? -14.079 -1.717 3.329 1.00 89.44 168 ALA A O 1
ATOM 1269 N N . GLU A 1 169 ? -12.485 -1.192 1.859 1.00 86.12 169 GLU A N 1
ATOM 1270 C CA . GLU A 1 169 ? -12.413 0.233 2.216 1.00 86.12 169 GLU A CA 1
ATOM 1271 C C . GLU A 1 169 ? -13.455 1.083 1.477 1.00 86.12 169 GLU A C 1
ATOM 1273 O O . GLU A 1 169 ? -13.869 2.131 1.957 1.00 86.12 169 GLU A O 1
ATOM 1278 N N . GLY A 1 170 ? -13.906 0.655 0.296 1.00 85.44 170 GLY A N 1
ATOM 1279 C CA . GLY A 1 170 ? -14.908 1.394 -0.477 1.00 85.44 170 GLY A CA 1
ATOM 1280 C C . GLY A 1 170 ? -16.342 0.994 -0.133 1.00 85.44 170 GLY A C 1
ATOM 1281 O O . GLY A 1 170 ? -17.181 1.852 0.130 1.00 85.44 170 GLY A O 1
ATOM 1282 N N . TYR A 1 171 ? -16.642 -0.308 -0.148 1.00 89.44 171 TYR A N 1
ATOM 1283 C CA . TYR A 1 171 ? -18.000 -0.813 0.073 1.0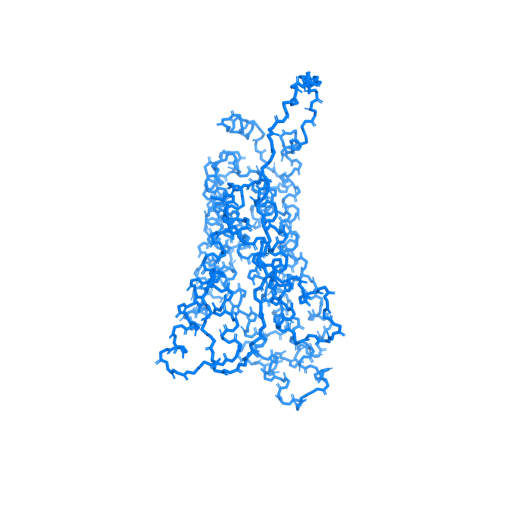0 89.44 171 TYR A CA 1
ATOM 1284 C C . TYR A 1 171 ? -18.294 -1.090 1.551 1.00 89.44 171 TYR A C 1
ATOM 1286 O O . TYR A 1 171 ? -19.252 -0.536 2.087 1.00 89.44 171 TYR A O 1
ATOM 1294 N N . VAL A 1 172 ? -17.479 -1.910 2.226 1.00 90.38 172 VAL A N 1
ATOM 1295 C CA . VAL A 1 172 ? -17.724 -2.289 3.629 1.00 90.38 172 VAL A CA 1
ATOM 1296 C C . VAL A 1 172 ? -17.598 -1.080 4.558 1.00 90.38 172 VAL A C 1
ATOM 1298 O O . VAL A 1 172 ? -18.484 -0.880 5.388 1.00 90.38 172 VAL A O 1
ATOM 1301 N N . ALA A 1 173 ? -16.573 -0.236 4.394 1.00 85.94 173 ALA A N 1
ATOM 1302 C CA . ALA A 1 173 ? -16.443 0.972 5.211 1.00 85.94 173 ALA A CA 1
ATOM 1303 C C . ALA A 1 173 ? -17.624 1.941 5.013 1.00 85.94 173 ALA A C 1
ATOM 1305 O O . ALA A 1 173 ? -18.206 2.387 5.994 1.00 85.94 173 ALA A O 1
ATOM 1306 N N . ASN A 1 174 ? -18.060 2.199 3.775 1.00 87.50 174 ASN A N 1
ATOM 1307 C CA . ASN A 1 174 ? -19.207 3.079 3.508 1.00 87.50 174 ASN A CA 1
ATOM 1308 C C . ASN A 1 174 ? -20.546 2.501 4.016 1.00 87.50 174 ASN A C 1
ATOM 1310 O O . ASN A 1 174 ? -21.459 3.244 4.359 1.00 87.50 174 ASN A O 1
ATOM 1314 N N . ALA A 1 175 ? -20.676 1.173 4.081 1.00 88.44 175 ALA A N 1
ATOM 1315 C CA . ALA A 1 175 ? -21.871 0.522 4.612 1.00 88.44 175 ALA A CA 1
ATOM 1316 C C . ALA A 1 175 ? -21.943 0.534 6.150 1.00 88.44 175 ALA A C 1
ATOM 1318 O O . ALA A 1 175 ? -23.045 0.518 6.697 1.00 88.44 175 ALA A O 1
ATOM 1319 N N . LEU A 1 176 ? -20.798 0.511 6.844 1.00 89.69 176 LEU A N 1
ATOM 1320 C CA . LEU A 1 176 ? -20.738 0.272 8.293 1.00 89.69 176 LEU A CA 1
ATOM 1321 C C . LEU A 1 176 ? -20.233 1.461 9.119 1.00 89.69 176 LEU A C 1
ATOM 1323 O O . LEU A 1 176 ? -20.549 1.540 10.305 1.00 89.69 176 LEU A O 1
ATOM 1327 N N . VAL A 1 177 ? -19.450 2.369 8.535 1.00 88.06 177 VAL A N 1
ATOM 1328 C CA . VAL A 1 177 ? -18.844 3.497 9.252 1.00 88.06 177 VAL A CA 1
ATOM 1329 C C . VAL A 1 177 ? -19.754 4.715 9.171 1.00 88.06 177 VAL A C 1
ATOM 1331 O O . VAL A 1 177 ? -20.008 5.252 8.095 1.00 88.06 177 VAL A O 1
ATOM 1334 N N . VAL A 1 178 ? -20.223 5.173 10.332 1.00 88.69 178 VAL A N 1
ATOM 1335 C CA . VAL A 1 178 ? -21.015 6.396 10.481 1.00 88.69 178 VAL A CA 1
ATOM 1336 C C . VAL A 1 178 ? -20.071 7.546 10.848 1.00 88.69 178 VAL A C 1
ATOM 1338 O O . VAL A 1 178 ? -19.517 7.557 11.953 1.00 88.69 178 VAL A O 1
ATOM 1341 N N . PRO A 1 179 ? -19.863 8.538 9.960 1.00 82.38 179 PRO A N 1
ATOM 1342 C CA . PRO A 1 179 ? -18.898 9.603 10.204 1.00 82.38 179 PRO A CA 1
ATOM 1343 C C . PRO A 1 179 ? -19.218 10.397 11.476 1.00 82.38 179 PRO A C 1
ATOM 1345 O O . PRO A 1 179 ? -20.283 10.998 11.596 1.00 82.38 179 PRO A O 1
ATOM 1348 N N . GLY A 1 180 ? -18.267 10.444 12.410 1.00 81.69 180 GLY A N 1
ATOM 1349 C CA . GLY A 1 180 ? -18.400 11.203 13.658 1.00 81.69 180 GLY A CA 1
ATOM 1350 C C . GLY A 1 180 ? -19.205 10.517 14.765 1.00 81.69 180 GLY A C 1
ATOM 1351 O O . GLY A 1 180 ? -19.318 11.098 15.841 1.00 81.69 180 GLY A O 1
ATOM 1352 N N . ASP A 1 181 ? -19.706 9.297 14.544 1.00 89.44 181 ASP A N 1
ATOM 1353 C CA . ASP A 1 181 ? -20.409 8.508 15.559 1.00 89.44 181 ASP A CA 1
ATOM 1354 C C . ASP A 1 181 ? -19.800 7.101 15.679 1.00 89.44 181 ASP A C 1
ATOM 1356 O O . ASP A 1 181 ? -20.158 6.147 14.979 1.00 89.44 181 ASP A O 1
ATOM 1360 N N . ALA A 1 182 ? -18.842 6.975 16.601 1.00 87.56 182 ALA A N 1
ATOM 1361 C CA . ALA A 1 182 ? -18.173 5.709 16.878 1.00 87.56 182 ALA A CA 1
ATOM 1362 C C . ALA A 1 182 ? -19.126 4.668 17.489 1.00 87.56 182 ALA A C 1
ATOM 1364 O O . ALA A 1 182 ? -18.962 3.473 17.249 1.00 87.56 182 ALA A O 1
ATOM 1365 N N . GLN A 1 183 ? -20.137 5.099 18.250 1.00 89.19 183 GLN A N 1
ATOM 1366 C CA . GLN A 1 183 ? -21.077 4.186 18.892 1.00 89.19 183 GLN A CA 1
ATOM 1367 C C . GLN A 1 183 ? -22.022 3.568 17.857 1.00 89.19 183 GLN A C 1
ATOM 1369 O O . GLN A 1 183 ? -22.190 2.347 17.841 1.00 89.19 183 GLN A O 1
ATOM 1374 N N . ALA A 1 184 ? -22.572 4.384 16.954 1.00 92.44 184 ALA A N 1
ATOM 1375 C CA . ALA A 1 184 ? -23.379 3.899 15.837 1.00 92.44 184 ALA A CA 1
ATOM 1376 C C . ALA A 1 184 ? -22.567 2.987 14.904 1.00 92.44 184 ALA A C 1
ATOM 1378 O O . ALA A 1 184 ? -23.054 1.925 14.515 1.00 92.44 184 ALA A O 1
ATOM 1379 N N . THR A 1 185 ? -21.312 3.349 14.614 1.00 93.62 185 THR A N 1
ATOM 1380 C CA . THR A 1 185 ? -20.395 2.532 13.800 1.00 93.62 185 THR A CA 1
ATOM 1381 C C . THR A 1 185 ? -20.166 1.150 14.411 1.00 93.62 185 THR A C 1
ATOM 1383 O O . THR A 1 185 ? -20.359 0.130 13.752 1.00 93.62 185 THR A O 1
ATOM 1386 N N . LEU A 1 186 ? -19.795 1.082 15.693 1.00 92.12 186 LEU A N 1
ATOM 1387 C CA . LEU A 1 186 ? -19.546 -0.194 16.369 1.00 92.12 186 LEU A CA 1
ATOM 1388 C C . LEU A 1 186 ? -20.814 -1.048 16.466 1.00 92.12 186 LEU A C 1
ATOM 1390 O O . LEU A 1 186 ? -20.750 -2.263 16.279 1.00 92.12 186 LEU A O 1
ATOM 1394 N N . HIS A 1 187 ? -21.970 -0.426 16.697 1.00 92.19 187 HIS A N 1
ATOM 1395 C CA . HIS A 1 187 ? -23.247 -1.133 16.700 1.00 92.19 187 HIS A CA 1
ATOM 1396 C C . HIS A 1 187 ? -23.566 -1.739 15.324 1.00 92.19 187 HIS A C 1
ATOM 1398 O O . HIS A 1 187 ? -23.927 -2.913 15.247 1.00 92.19 187 HIS A O 1
ATOM 1404 N N . ALA A 1 188 ? -23.361 -0.988 14.236 1.00 93.44 188 ALA A N 1
ATOM 1405 C CA . ALA A 1 188 ? -23.530 -1.487 12.871 1.00 93.44 188 ALA A CA 1
ATOM 1406 C C . ALA A 1 188 ? -22.568 -2.647 12.555 1.00 93.44 188 ALA A C 1
ATOM 1408 O O . ALA A 1 188 ? -22.980 -3.645 11.961 1.00 93.44 188 ALA A O 1
ATOM 1409 N N . ILE A 1 189 ? -21.310 -2.565 13.006 1.00 93.69 189 ILE A N 1
ATOM 1410 C CA . ILE A 1 189 ? -20.313 -3.636 12.848 1.00 93.69 189 ILE A CA 1
ATOM 1411 C C . ILE A 1 189 ? -20.758 -4.920 13.557 1.00 93.69 189 ILE A C 1
ATOM 1413 O O . ILE A 1 189 ? -20.666 -6.000 12.973 1.00 93.69 189 ILE A O 1
ATOM 1417 N N . VAL A 1 190 ? -21.264 -4.824 14.791 1.00 92.56 190 VAL A N 1
ATOM 1418 C CA . VAL A 1 190 ? -21.758 -5.992 15.540 1.00 92.56 190 VAL A CA 1
ATOM 1419 C C . VAL A 1 190 ? -23.015 -6.572 14.887 1.00 92.56 190 VAL A C 1
ATOM 1421 O O . VAL A 1 190 ? -23.120 -7.790 14.739 1.00 92.56 190 VAL A O 1
ATOM 1424 N N . GLN A 1 191 ? -23.944 -5.723 14.437 1.00 95.06 191 GLN A N 1
ATOM 1425 C CA . GLN A 1 191 ? -25.158 -6.156 13.734 1.00 95.06 191 GLN A CA 1
ATOM 1426 C C . GLN A 1 191 ? -24.856 -6.843 12.393 1.00 95.06 191 GLN A C 1
ATOM 1428 O O . GLN A 1 191 ? -25.529 -7.805 12.024 1.00 95.06 191 GLN A O 1
ATOM 1433 N N . HIS A 1 192 ? -23.825 -6.387 11.680 1.00 94.56 192 HIS A N 1
ATOM 1434 C CA . HIS A 1 192 ? -23.413 -6.902 10.375 1.00 94.56 192 HIS A CA 1
ATOM 1435 C C . HIS A 1 192 ? -22.021 -7.552 10.419 1.00 94.56 192 HIS A C 1
ATOM 1437 O O . HIS A 1 192 ? -21.197 -7.371 9.518 1.00 94.56 192 HIS A O 1
ATOM 1443 N N . ALA A 1 193 ? -21.770 -8.380 11.438 1.00 92.62 193 ALA A N 1
ATOM 1444 C CA . ALA A 1 193 ? -20.470 -9.014 11.678 1.00 92.62 193 ALA A CA 1
ATOM 1445 C C . ALA A 1 193 ? -19.937 -9.835 10.485 1.00 92.62 193 ALA A C 1
ATOM 1447 O O . ALA A 1 193 ? -18.729 -9.882 10.244 1.00 92.62 193 ALA A O 1
ATOM 1448 N N . GLN A 1 194 ? -20.818 -10.465 9.701 1.00 93.31 194 GLN A N 1
ATOM 1449 C CA . GLN A 1 194 ? -20.422 -11.213 8.499 1.00 93.31 194 GLN A CA 1
ATOM 1450 C C . GLN A 1 194 ? -19.861 -10.301 7.400 1.00 93.31 194 GLN A C 1
ATOM 1452 O O . GLN A 1 194 ? -18.887 -10.654 6.739 1.00 93.31 194 GLN A O 1
ATOM 1457 N N . LEU A 1 195 ? -20.439 -9.109 7.228 1.00 93.06 195 LEU A N 1
ATOM 1458 C CA . LEU A 1 195 ? -19.960 -8.138 6.248 1.00 93.06 195 LEU A CA 1
ATOM 1459 C C . LEU A 1 195 ? -18.604 -7.561 6.675 1.00 93.06 195 LEU A C 1
ATOM 1461 O O . LEU A 1 195 ? -17.689 -7.476 5.857 1.00 93.06 195 LEU A O 1
ATOM 1465 N N . TRP A 1 196 ? -18.449 -7.253 7.968 1.00 93.94 196 TRP A N 1
ATOM 1466 C CA . TRP A 1 196 ? -17.173 -6.814 8.542 1.00 93.94 196 TRP A CA 1
ATOM 1467 C C . TRP A 1 196 ? -16.070 -7.865 8.378 1.00 93.94 196 TRP A C 1
ATOM 1469 O O . TRP A 1 196 ? -14.982 -7.558 7.897 1.00 93.94 196 TRP A O 1
ATOM 1479 N N . THR A 1 197 ? -16.349 -9.122 8.735 1.00 92.50 197 THR A N 1
ATOM 1480 C CA . THR A 1 197 ? -15.369 -10.218 8.629 1.00 92.50 197 THR A CA 1
ATOM 1481 C C . THR A 1 197 ? -14.983 -10.525 7.184 1.00 92.50 197 THR A C 1
ATOM 1483 O O . THR A 1 197 ? -13.815 -10.809 6.924 1.00 92.50 197 THR A O 1
ATOM 1486 N N . LEU A 1 198 ? -15.915 -10.409 6.234 1.00 92.69 198 LEU A N 1
ATOM 1487 C CA . LEU A 1 198 ? -15.623 -10.543 4.808 1.00 92.69 198 LEU A CA 1
ATOM 1488 C C . LEU A 1 198 ? -14.722 -9.407 4.299 1.00 92.69 198 LEU A C 1
ATOM 1490 O O . LEU A 1 198 ? -13.736 -9.679 3.611 1.00 92.69 198 LEU A O 1
ATOM 1494 N N . GLY A 1 199 ? -15.008 -8.155 4.676 1.00 92.31 199 GLY A N 1
ATOM 1495 C CA . GLY A 1 199 ? -14.146 -7.010 4.362 1.00 92.31 199 GLY A CA 1
ATOM 1496 C C . GLY A 1 199 ? -12.746 -7.156 4.962 1.00 92.31 199 GLY A C 1
ATOM 1497 O O . GLY A 1 199 ? -11.745 -6.956 4.277 1.00 92.31 199 GLY A O 1
ATOM 1498 N N . LEU A 1 200 ? -12.665 -7.608 6.212 1.00 91.88 200 LEU A N 1
ATOM 1499 C CA . LEU A 1 200 ? -11.405 -7.879 6.898 1.00 91.88 200 LEU A CA 1
ATOM 1500 C C . LEU A 1 200 ? -10.593 -8.985 6.210 1.00 91.88 200 LEU A C 1
ATOM 1502 O O . LEU A 1 200 ? -9.391 -8.826 6.001 1.00 91.88 200 LEU A O 1
ATOM 1506 N N . ALA A 1 201 ? -11.237 -10.089 5.825 1.00 92.19 201 ALA A N 1
ATOM 1507 C CA . ALA A 1 201 ? -10.583 -11.176 5.104 1.00 92.19 201 ALA A CA 1
ATOM 1508 C C . ALA A 1 201 ? -10.019 -10.698 3.756 1.00 92.19 201 ALA A C 1
ATOM 1510 O O . ALA A 1 201 ? -8.879 -11.022 3.425 1.00 92.19 201 ALA A O 1
ATOM 1511 N N . ALA A 1 202 ? -10.775 -9.882 3.013 1.00 91.12 202 ALA A N 1
ATOM 1512 C CA . ALA A 1 202 ? -10.295 -9.264 1.779 1.00 91.12 202 ALA A CA 1
ATOM 1513 C C . ALA A 1 202 ? -9.060 -8.380 2.039 1.00 91.12 202 ALA A C 1
ATOM 1515 O O . ALA A 1 202 ? -8.035 -8.548 1.377 1.00 91.12 202 ALA A O 1
ATOM 1516 N N . ASN A 1 203 ? -9.118 -7.523 3.060 1.00 89.81 203 ASN A N 1
ATOM 1517 C CA . ASN A 1 203 ? -8.026 -6.631 3.453 1.00 89.81 203 ASN A CA 1
ATOM 1518 C C . ASN A 1 203 ? -6.750 -7.357 3.906 1.00 89.81 203 ASN A C 1
ATOM 1520 O O . ASN A 1 203 ? -5.658 -6.842 3.696 1.00 89.81 203 ASN A O 1
ATOM 1524 N N . LEU A 1 204 ? -6.851 -8.542 4.515 1.00 90.62 204 LEU A N 1
ATOM 1525 C CA . LEU A 1 204 ? -5.676 -9.330 4.916 1.00 90.62 204 LEU A CA 1
ATOM 1526 C C . LEU A 1 204 ? -4.967 -9.986 3.725 1.00 90.62 204 LEU A C 1
ATOM 1528 O O . LEU A 1 204 ? -3.756 -10.204 3.762 1.00 90.62 204 LEU A O 1
ATOM 1532 N N . VAL A 1 205 ? -5.709 -10.298 2.663 1.00 91.62 205 VAL A N 1
ATOM 1533 C CA . VAL A 1 205 ? -5.155 -10.908 1.448 1.00 91.62 205 VAL A CA 1
ATOM 1534 C C . VAL A 1 205 ? -4.456 -9.866 0.568 1.00 91.62 205 VAL A C 1
ATOM 1536 O O . VAL A 1 205 ? -3.448 -10.185 -0.065 1.00 91.62 205 VAL A O 1
ATOM 1539 N N . VAL A 1 206 ? -4.938 -8.618 0.562 1.00 92.62 206 VAL A N 1
ATOM 1540 C CA . VAL A 1 206 ? -4.369 -7.499 -0.213 1.00 92.62 206 VAL A CA 1
ATOM 1541 C C . VAL A 1 206 ? -2.846 -7.353 -0.058 1.00 92.62 206 VAL A C 1
ATOM 1543 O O . VAL A 1 206 ? -2.161 -7.451 -1.079 1.00 92.62 206 VAL A O 1
ATOM 1546 N N . PRO A 1 207 ? -2.266 -7.198 1.149 1.00 90.75 207 PRO A N 1
ATOM 1547 C CA . PRO A 1 207 ? -0.825 -7.003 1.291 1.00 90.75 207 PRO A CA 1
ATOM 1548 C C . PRO A 1 207 ? -0.018 -8.220 0.814 1.00 90.75 207 PRO A C 1
ATOM 1550 O O . PRO A 1 207 ? 1.079 -8.057 0.283 1.00 90.75 207 PRO A O 1
ATOM 1553 N N . LEU A 1 208 ? -0.559 -9.440 0.918 1.00 90.06 208 LEU A N 1
ATOM 1554 C CA . LEU A 1 208 ? 0.099 -10.650 0.407 1.00 90.06 208 LEU A CA 1
ATOM 1555 C C . LEU A 1 208 ? 0.191 -10.641 -1.125 1.00 90.06 208 LEU A C 1
ATOM 1557 O O . LEU A 1 208 ? 1.245 -10.946 -1.690 1.00 90.06 208 LEU A O 1
ATOM 1561 N N . ILE A 1 209 ? -0.897 -10.257 -1.798 1.00 94.12 209 ILE A N 1
ATOM 1562 C CA . ILE A 1 209 ? -0.931 -10.088 -3.257 1.00 94.12 209 ILE A CA 1
ATOM 1563 C C . ILE A 1 209 ? -0.004 -8.939 -3.673 1.00 94.12 209 ILE A C 1
ATOM 1565 O O . ILE A 1 209 ? 0.772 -9.081 -4.622 1.00 94.12 209 ILE A O 1
ATOM 1569 N N . ALA A 1 210 ? -0.027 -7.833 -2.930 1.00 93.88 210 ALA A N 1
ATOM 1570 C CA . ALA A 1 210 ? 0.768 -6.647 -3.213 1.00 93.88 210 ALA A CA 1
ATOM 1571 C C . ALA A 1 210 ? 2.280 -6.906 -3.109 1.00 93.88 210 ALA A C 1
ATOM 1573 O O . ALA A 1 210 ? 3.041 -6.368 -3.911 1.00 93.88 210 ALA A O 1
ATOM 1574 N N . VAL A 1 211 ? 2.742 -7.786 -2.210 1.00 93.44 211 VAL A N 1
ATOM 1575 C CA . VAL A 1 211 ? 4.158 -8.208 -2.167 1.00 93.44 211 VAL A CA 1
ATOM 1576 C C . VAL A 1 211 ? 4.574 -8.892 -3.475 1.00 93.44 211 VAL A C 1
ATOM 1578 O O . VAL A 1 211 ? 5.634 -8.585 -4.029 1.00 93.44 211 VAL A O 1
ATOM 1581 N N . ALA A 1 212 ? 3.744 -9.803 -3.993 1.00 93.06 212 ALA A N 1
ATOM 1582 C CA . ALA A 1 212 ? 4.019 -10.482 -5.258 1.00 93.06 212 ALA A CA 1
ATOM 1583 C C . ALA A 1 212 ? 3.985 -9.503 -6.442 1.00 93.06 212 ALA A C 1
ATOM 1585 O O . ALA A 1 212 ? 4.866 -9.544 -7.303 1.00 93.06 212 ALA A O 1
ATOM 1586 N N . GLN A 1 213 ? 3.017 -8.585 -6.458 1.00 94.88 213 GLN A N 1
ATOM 1587 C CA . GLN A 1 213 ? 2.929 -7.519 -7.455 1.00 94.88 213 GLN A CA 1
ATOM 1588 C C . GLN A 1 213 ? 4.168 -6.613 -7.433 1.00 94.88 213 GLN A C 1
ATOM 1590 O O . GLN A 1 213 ? 4.796 -6.419 -8.474 1.00 94.88 213 GLN A O 1
ATOM 1595 N N . LEU A 1 214 ? 4.568 -6.121 -6.256 1.00 94.81 214 LEU A N 1
ATOM 1596 C CA . LEU A 1 214 ? 5.735 -5.257 -6.063 1.00 94.81 214 LEU A CA 1
ATOM 1597 C C . LEU A 1 214 ? 7.013 -5.912 -6.589 1.00 94.81 214 LEU A C 1
ATOM 1599 O O . LEU A 1 214 ? 7.846 -5.262 -7.227 1.00 94.81 214 LEU A O 1
ATOM 1603 N N . TRP A 1 215 ? 7.171 -7.213 -6.351 1.00 92.88 215 TRP A N 1
ATOM 1604 C CA . TRP A 1 215 ? 8.305 -7.965 -6.873 1.00 92.88 215 TRP A CA 1
ATOM 1605 C C . TRP A 1 215 ? 8.347 -7.960 -8.410 1.00 92.88 215 TRP A C 1
ATOM 1607 O O . TRP A 1 215 ? 9.410 -7.711 -8.992 1.00 92.88 215 TRP A O 1
ATOM 1617 N N . ILE A 1 216 ? 7.208 -8.177 -9.078 1.00 92.75 216 ILE A N 1
ATOM 1618 C CA . ILE A 1 216 ? 7.139 -8.161 -10.547 1.00 92.75 216 ILE A CA 1
ATOM 1619 C C . ILE A 1 216 ? 7.362 -6.745 -11.089 1.00 92.75 216 ILE A C 1
ATOM 1621 O O . ILE A 1 216 ? 8.141 -6.562 -12.027 1.00 92.75 216 ILE A O 1
ATOM 1625 N N . GLU A 1 217 ? 6.738 -5.733 -10.489 1.00 93.31 217 GLU A N 1
ATOM 1626 C CA . GLU A 1 217 ? 6.910 -4.332 -10.885 1.00 93.31 217 GLU A CA 1
ATOM 1627 C C . GLU A 1 217 ? 8.359 -3.869 -10.732 1.00 93.31 217 GLU A C 1
ATOM 1629 O O . GLU A 1 217 ? 8.887 -3.202 -11.621 1.00 93.31 217 GLU A O 1
ATOM 1634 N N . TYR A 1 218 ? 9.051 -4.280 -9.667 1.00 93.75 218 TYR A N 1
ATOM 1635 C CA . TYR A 1 218 ? 10.479 -4.019 -9.508 1.00 93.75 218 TYR A CA 1
ATOM 1636 C C . TYR A 1 218 ? 11.295 -4.615 -10.654 1.00 93.75 218 TYR A C 1
ATOM 1638 O O . TYR A 1 218 ? 12.135 -3.924 -11.233 1.00 93.75 218 TYR A O 1
ATOM 1646 N N . MET A 1 219 ? 11.052 -5.878 -11.010 1.00 89.69 219 MET A N 1
ATOM 1647 C CA . MET A 1 219 ? 11.738 -6.516 -12.135 1.00 89.69 219 MET A CA 1
ATOM 1648 C C . MET A 1 219 ? 11.448 -5.793 -13.457 1.00 89.69 219 MET A C 1
ATOM 1650 O O . MET A 1 219 ? 12.357 -5.621 -14.272 1.00 89.69 219 MET A O 1
ATOM 1654 N N . LEU A 1 220 ? 10.210 -5.331 -13.646 1.00 90.75 220 LEU A N 1
ATOM 1655 C CA . LEU A 1 220 ? 9.773 -4.632 -14.849 1.00 90.75 220 LEU A CA 1
ATOM 1656 C C . LEU A 1 220 ? 10.395 -3.236 -14.965 1.00 90.75 220 LEU A C 1
ATOM 1658 O O . LEU A 1 220 ? 10.879 -2.882 -16.038 1.00 90.75 220 LEU A O 1
ATOM 1662 N N . LEU A 1 221 ? 10.413 -2.479 -13.862 1.00 91.50 221 LEU A N 1
ATOM 1663 C CA . LEU A 1 221 ? 10.852 -1.083 -13.787 1.00 91.50 221 LEU A CA 1
ATOM 1664 C C . LEU A 1 221 ? 12.358 -0.921 -13.581 1.00 91.50 221 LEU A C 1
ATOM 1666 O O . LEU A 1 221 ? 12.912 0.120 -13.946 1.00 91.50 221 LEU A O 1
ATOM 1670 N N . ARG A 1 222 ? 13.053 -1.938 -13.058 1.00 92.00 222 ARG A N 1
ATOM 1671 C CA . ARG A 1 222 ? 14.503 -1.909 -12.821 1.00 92.00 222 ARG A CA 1
ATOM 1672 C C . ARG A 1 222 ? 15.301 -1.404 -14.038 1.00 92.00 222 ARG A C 1
ATOM 1674 O O . ARG A 1 222 ? 16.108 -0.500 -13.814 1.00 92.00 222 ARG A O 1
ATOM 1681 N N . PRO A 1 223 ? 15.064 -1.859 -15.290 1.00 88.56 223 PRO A N 1
ATOM 1682 C CA . PRO A 1 223 ? 15.735 -1.348 -16.497 1.00 88.56 223 PRO A CA 1
ATOM 1683 C C . PRO A 1 223 ? 15.624 0.160 -16.746 1.00 88.56 223 PRO A C 1
ATOM 1685 O O . PRO A 1 223 ? 16.466 0.729 -17.435 1.00 88.56 223 PRO A O 1
ATOM 1688 N N . ALA A 1 224 ? 14.618 0.839 -16.187 1.00 88.94 224 ALA A N 1
ATOM 1689 C CA . ALA A 1 224 ? 14.464 2.287 -16.330 1.00 88.94 224 ALA A CA 1
ATOM 1690 C C . ALA A 1 224 ? 15.367 3.090 -15.371 1.00 88.94 224 ALA A C 1
ATOM 1692 O O . ALA A 1 224 ? 15.611 4.276 -15.602 1.00 88.94 224 ALA A O 1
ATOM 1693 N N . GLY A 1 225 ? 15.886 2.459 -14.312 1.00 89.94 225 GLY A N 1
ATOM 1694 C CA . GLY A 1 225 ? 16.823 3.079 -13.380 1.00 89.94 225 GLY A CA 1
ATOM 1695 C C . GLY A 1 225 ? 16.923 2.320 -12.061 1.00 89.94 225 GLY A C 1
ATOM 1696 O O . GLY A 1 225 ? 16.008 2.360 -11.243 1.00 89.94 225 GLY A O 1
ATOM 1697 N N . ARG A 1 226 ? 18.075 1.689 -11.805 1.00 88.12 226 ARG A N 1
ATOM 1698 C CA . ARG A 1 226 ? 18.276 0.825 -10.629 1.00 88.12 226 ARG A CA 1
ATOM 1699 C C . ARG A 1 226 ? 18.098 1.554 -9.292 1.00 88.12 226 ARG A C 1
ATOM 1701 O O . ARG A 1 226 ? 17.497 0.993 -8.389 1.00 88.12 226 ARG A O 1
ATOM 1708 N N . GLY A 1 227 ? 18.603 2.783 -9.168 1.00 91.06 227 GLY A N 1
ATOM 1709 C CA . GLY A 1 227 ? 18.499 3.560 -7.925 1.00 91.06 227 GLY A CA 1
ATOM 1710 C C . GLY A 1 227 ? 17.055 3.926 -7.574 1.00 91.06 227 GLY A C 1
ATOM 1711 O O . GLY A 1 227 ? 16.608 3.664 -6.463 1.00 91.06 227 GLY A O 1
ATOM 1712 N N . LEU A 1 228 ? 16.303 4.452 -8.546 1.00 91.25 228 LEU A N 1
ATOM 1713 C CA . LEU A 1 228 ? 14.888 4.785 -8.357 1.00 91.25 228 LEU A CA 1
ATOM 1714 C C . LEU A 1 228 ? 14.028 3.531 -8.159 1.00 91.25 228 LEU A C 1
ATOM 1716 O O . LEU A 1 228 ? 13.136 3.543 -7.324 1.00 91.25 228 LEU A O 1
ATOM 1720 N N . ALA A 1 229 ? 14.316 2.433 -8.864 1.00 92.50 229 ALA A N 1
ATOM 1721 C CA . ALA A 1 229 ? 13.595 1.174 -8.675 1.00 92.50 229 ALA A CA 1
ATOM 1722 C C . ALA A 1 229 ? 13.808 0.587 -7.269 1.00 92.50 229 ALA A C 1
ATOM 1724 O O . ALA A 1 229 ? 12.874 0.046 -6.687 1.00 92.50 229 ALA A O 1
ATOM 1725 N N . LEU A 1 230 ? 15.010 0.727 -6.698 1.00 92.69 230 LEU A N 1
ATOM 1726 C CA . LEU A 1 230 ? 15.261 0.354 -5.304 1.00 92.69 230 LEU A CA 1
ATOM 1727 C C . LEU A 1 230 ? 14.513 1.270 -4.331 1.00 92.69 230 LEU A C 1
ATOM 1729 O O . LEU A 1 230 ? 13.908 0.765 -3.394 1.00 92.69 230 LEU A O 1
ATOM 1733 N N . LEU A 1 231 ? 14.511 2.587 -4.562 1.00 93.00 231 LEU A N 1
ATOM 1734 C CA . LEU A 1 231 ? 13.746 3.529 -3.739 1.00 93.00 231 LEU A CA 1
ATOM 1735 C C . LEU A 1 231 ? 12.244 3.210 -3.761 1.00 93.00 231 LEU A C 1
ATOM 1737 O O . LEU A 1 231 ? 11.617 3.189 -2.708 1.00 93.00 231 LEU A O 1
ATOM 1741 N N . PHE A 1 232 ? 11.692 2.906 -4.939 1.00 96.25 232 PHE A N 1
ATOM 1742 C CA . PHE A 1 232 ? 10.307 2.468 -5.103 1.00 96.25 232 PHE A CA 1
ATOM 1743 C C . PHE A 1 232 ? 9.996 1.242 -4.237 1.00 96.25 232 PHE A C 1
ATOM 1745 O O . PHE A 1 232 ? 9.043 1.268 -3.463 1.00 96.25 232 PHE A O 1
ATOM 1752 N N . VAL A 1 233 ? 10.832 0.201 -4.306 1.00 94.19 233 VAL A N 1
ATOM 1753 C CA . VAL A 1 233 ? 10.649 -1.009 -3.492 1.00 94.19 233 VAL A CA 1
ATOM 1754 C C . VAL A 1 233 ? 10.767 -0.717 -2.004 1.00 94.19 233 VAL A C 1
ATOM 1756 O O . VAL A 1 233 ? 9.964 -1.230 -1.235 1.00 94.19 233 VAL A O 1
ATOM 1759 N N . LEU A 1 234 ? 11.731 0.105 -1.585 1.00 93.94 234 LEU A N 1
ATOM 1760 C CA . LEU A 1 234 ? 11.904 0.456 -0.175 1.00 93.94 234 LEU A CA 1
ATOM 1761 C C . LEU A 1 234 ? 10.669 1.180 0.371 1.00 93.94 234 LEU A C 1
ATOM 1763 O O . LEU A 1 234 ? 10.129 0.755 1.390 1.00 93.94 234 LEU A O 1
ATOM 1767 N N . LEU A 1 235 ? 10.187 2.206 -0.334 1.00 93.50 235 LEU A N 1
ATOM 1768 C CA . LEU A 1 235 ? 8.995 2.960 0.062 1.00 93.50 235 LEU A CA 1
ATOM 1769 C C . LEU A 1 235 ? 7.752 2.067 0.095 1.00 93.50 235 LEU A C 1
ATOM 1771 O O . LEU A 1 235 ? 7.026 2.062 1.084 1.00 93.50 235 LEU A O 1
ATOM 1775 N N . ASN A 1 236 ? 7.539 1.261 -0.946 1.00 94.69 236 ASN A N 1
ATOM 1776 C CA . ASN A 1 236 ? 6.360 0.406 -1.026 1.00 94.69 236 ASN A CA 1
ATOM 1777 C C . ASN A 1 236 ? 6.415 -0.745 -0.002 1.00 94.69 236 ASN A C 1
ATOM 1779 O O . ASN A 1 236 ? 5.420 -1.070 0.631 1.00 94.69 236 ASN A O 1
ATOM 1783 N N . SER A 1 237 ? 7.595 -1.310 0.270 1.00 93.38 237 SER A N 1
ATOM 1784 C CA . SER A 1 237 ? 7.749 -2.315 1.331 1.00 93.38 237 SER A CA 1
ATOM 1785 C C . SER A 1 237 ? 7.486 -1.745 2.728 1.00 93.38 237 SER A C 1
ATOM 1787 O O . SER A 1 237 ? 6.866 -2.420 3.546 1.00 93.38 237 SER A O 1
ATOM 1789 N N . ALA A 1 238 ? 7.904 -0.499 2.990 1.00 94.00 238 ALA A N 1
ATOM 1790 C CA . ALA A 1 238 ? 7.572 0.197 4.228 1.00 94.00 238 ALA A CA 1
ATOM 1791 C C . ALA A 1 238 ? 6.057 0.424 4.336 1.00 94.00 238 ALA A C 1
ATOM 1793 O O . ALA A 1 238 ? 5.484 0.144 5.386 1.00 94.00 238 ALA A O 1
ATOM 1794 N N . SER A 1 239 ? 5.408 0.841 3.242 1.00 96.00 239 SER A N 1
ATOM 1795 C CA . SER A 1 239 ? 3.948 0.967 3.173 1.00 96.00 239 SER A CA 1
ATOM 1796 C C . SER A 1 239 ? 3.250 -0.340 3.537 1.00 96.00 239 SER A C 1
ATOM 1798 O O . SER A 1 239 ? 2.460 -0.364 4.474 1.00 96.00 239 SER A O 1
ATOM 1800 N N . LEU A 1 240 ? 3.590 -1.440 2.859 1.00 93.88 240 LEU A N 1
ATOM 1801 C CA . LEU A 1 240 ? 2.967 -2.747 3.085 1.00 93.88 240 LEU A CA 1
ATOM 1802 C C . LEU A 1 240 ? 3.178 -3.262 4.514 1.00 93.88 240 LEU A C 1
ATOM 1804 O O . LEU A 1 240 ? 2.294 -3.906 5.076 1.00 93.88 240 LEU A O 1
ATOM 1808 N N . ALA A 1 241 ? 4.329 -2.969 5.125 1.00 91.94 241 ALA A N 1
ATOM 1809 C CA . ALA A 1 241 ? 4.586 -3.323 6.516 1.00 91.94 241 ALA A CA 1
ATOM 1810 C C . ALA A 1 241 ? 3.684 -2.538 7.482 1.00 91.94 241 ALA A C 1
ATOM 1812 O O . ALA A 1 241 ? 3.085 -3.132 8.378 1.00 91.94 241 ALA A O 1
ATOM 1813 N N . VAL A 1 242 ? 3.563 -1.219 7.294 1.00 94.12 242 VAL A N 1
ATOM 1814 C CA . VAL A 1 242 ? 2.683 -0.372 8.117 1.00 94.12 242 VAL A CA 1
ATOM 1815 C C . VAL A 1 242 ? 1.216 -0.745 7.903 1.00 94.12 242 VAL A C 1
ATOM 1817 O O . VAL A 1 242 ? 0.459 -0.834 8.867 1.00 94.12 242 VAL A O 1
ATOM 1820 N N . GLU A 1 243 ? 0.822 -1.032 6.665 1.00 93.50 243 GLU A N 1
ATOM 1821 C CA . GLU A 1 243 ? -0.523 -1.487 6.325 1.00 93.50 243 GLU A CA 1
ATOM 1822 C C . GLU A 1 243 ? -0.854 -2.815 7.015 1.00 93.50 243 GLU A C 1
ATOM 1824 O O . GLU A 1 243 ? -1.895 -2.930 7.653 1.00 93.50 243 GLU A O 1
ATOM 1829 N N . ALA A 1 244 ? 0.050 -3.797 6.988 1.00 90.81 244 ALA A N 1
ATOM 1830 C CA . ALA A 1 244 ? -0.154 -5.061 7.694 1.00 90.81 244 ALA A CA 1
ATOM 1831 C C . ALA A 1 244 ? -0.340 -4.857 9.209 1.00 90.81 244 ALA A C 1
ATOM 1833 O O . ALA A 1 244 ? -1.205 -5.489 9.819 1.00 90.81 244 ALA A O 1
ATOM 1834 N N . VAL A 1 245 ? 0.427 -3.941 9.814 1.00 91.88 245 VAL A N 1
ATOM 1835 C CA . VAL A 1 245 ? 0.260 -3.565 11.226 1.00 91.88 245 VAL A CA 1
ATOM 1836 C C . VAL A 1 245 ? -1.091 -2.888 11.459 1.00 91.88 245 VAL A C 1
ATOM 1838 O O . VAL A 1 245 ? -1.744 -3.181 12.458 1.00 91.88 245 VAL A O 1
ATOM 1841 N N . SER A 1 246 ? -1.564 -2.039 10.542 1.00 92.75 246 SER A N 1
ATOM 1842 C CA . SER A 1 246 ? -2.866 -1.381 10.692 1.00 92.75 246 SER A CA 1
ATOM 1843 C C . SER A 1 246 ? -4.023 -2.389 10.724 1.00 92.75 246 SER A C 1
ATOM 1845 O O . SER A 1 246 ? -4.994 -2.185 11.457 1.00 92.75 246 SER A O 1
ATOM 1847 N N . LYS A 1 247 ? -3.919 -3.512 9.999 1.00 90.88 247 LYS A N 1
ATOM 1848 C CA . LYS A 1 247 ? -4.938 -4.579 10.004 1.00 90.88 247 LYS A CA 1
ATOM 1849 C C . LYS A 1 247 ? -4.997 -5.360 11.322 1.00 90.88 247 LYS A C 1
ATOM 1851 O O . LYS A 1 247 ? -6.042 -5.936 11.623 1.00 90.88 247 LYS A O 1
ATOM 1856 N N . LEU A 1 248 ? -3.949 -5.316 12.154 1.00 90.31 248 LEU A N 1
ATOM 1857 C CA . LEU A 1 248 ? -4.010 -5.847 13.524 1.00 90.31 248 LEU A CA 1
ATOM 1858 C C . LEU A 1 248 ? -5.081 -5.127 14.344 1.00 90.31 248 LEU A C 1
ATOM 1860 O O . LEU A 1 248 ? -5.866 -5.776 15.028 1.00 90.31 248 LEU A O 1
ATOM 1864 N N . PHE A 1 249 ? -5.165 -3.800 14.228 1.00 92.38 249 PHE A N 1
ATOM 1865 C CA . PHE A 1 249 ? -6.205 -3.037 14.912 1.00 92.38 249 PHE A CA 1
ATOM 1866 C C . PHE A 1 249 ? -7.596 -3.392 14.379 1.00 92.38 249 PHE A C 1
ATOM 1868 O O . PHE A 1 249 ? -8.518 -3.599 15.162 1.00 92.38 249 PHE A O 1
ATOM 1875 N N . GLN A 1 250 ? -7.736 -3.573 13.063 1.00 91.50 250 GLN A N 1
ATOM 1876 C CA . GLN A 1 250 ? -9.001 -3.973 12.438 1.00 91.50 250 GLN A CA 1
ATOM 1877 C C . GLN A 1 250 ? -9.487 -5.361 12.918 1.00 91.50 250 GLN A C 1
ATOM 1879 O O . GLN A 1 250 ? -10.685 -5.556 13.133 1.00 91.50 250 GLN A O 1
ATOM 1884 N N . LEU A 1 251 ? -8.567 -6.304 13.169 1.00 91.94 251 LEU A N 1
ATOM 1885 C CA . LEU A 1 251 ? -8.855 -7.621 13.764 1.00 91.94 251 LEU A CA 1
ATOM 1886 C C . LEU A 1 251 ? -9.382 -7.538 15.204 1.00 91.94 251 LEU A C 1
ATOM 1888 O O . LEU A 1 251 ? -10.153 -8.403 15.621 1.00 91.94 251 LEU A O 1
ATOM 1892 N N . MET A 1 252 ? -8.990 -6.511 15.960 1.00 90.81 252 MET A N 1
ATOM 1893 C CA . MET A 1 252 ? -9.411 -6.332 17.352 1.00 90.81 252 MET A CA 1
ATOM 1894 C C . MET A 1 252 ? -10.833 -5.771 17.480 1.00 90.81 252 MET A C 1
ATOM 1896 O O . MET A 1 252 ? -11.482 -6.016 18.494 1.00 90.81 252 MET A O 1
ATOM 1900 N N . VAL A 1 253 ? -11.340 -5.053 16.470 1.00 92.44 253 VAL A N 1
ATOM 1901 C CA . VAL A 1 253 ? -12.608 -4.303 16.559 1.00 92.44 253 VAL A CA 1
ATOM 1902 C C . VAL A 1 253 ? -13.792 -5.202 16.907 1.00 92.44 253 VAL A C 1
ATOM 1904 O O . VAL A 1 253 ? -14.476 -4.951 17.894 1.00 92.44 253 VAL A O 1
ATOM 1907 N N . LEU A 1 254 ? -14.036 -6.255 16.119 1.00 91.75 254 LEU A N 1
ATOM 1908 C CA . LEU A 1 254 ? -15.233 -7.081 16.290 1.00 91.75 254 LEU A CA 1
ATOM 1909 C C . LEU A 1 254 ?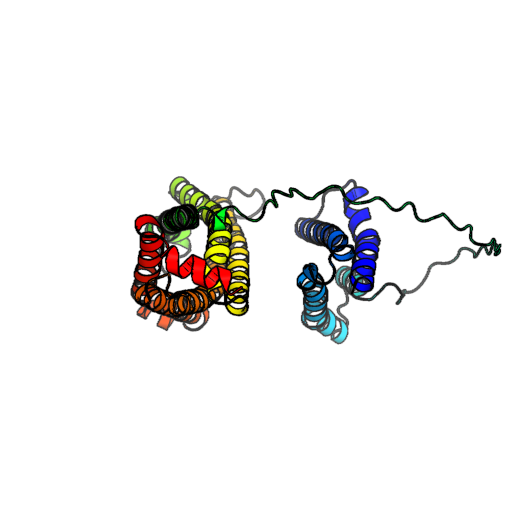 -15.243 -7.833 17.636 1.00 91.75 254 LEU A C 1
ATOM 1911 O O . LEU A 1 254 ? -16.244 -7.702 18.332 1.00 91.75 254 LEU A O 1
ATOM 1915 N N . PRO A 1 255 ? -14.173 -8.542 18.063 1.00 89.94 255 PRO A N 1
ATOM 1916 C CA . PRO A 1 255 ? -14.151 -9.225 19.362 1.00 89.94 255 PRO A CA 1
ATOM 1917 C C . PRO A 1 255 ? -14.327 -8.294 20.569 1.00 89.94 255 PRO A C 1
ATOM 1919 O O . PRO A 1 255 ? -14.951 -8.687 21.558 1.00 89.94 255 PRO A O 1
ATOM 1922 N N . LEU A 1 256 ? -13.773 -7.077 20.492 1.00 89.69 256 LEU A N 1
ATOM 1923 C CA . LEU A 1 256 ? -13.900 -6.061 21.540 1.00 89.69 256 LEU A CA 1
ATOM 1924 C C . LEU A 1 256 ? -15.311 -5.458 21.572 1.00 89.69 256 LEU A C 1
ATOM 1926 O O . LEU A 1 256 ? -15.866 -5.259 22.650 1.00 89.69 256 LEU A O 1
ATOM 1930 N N . ALA A 1 257 ? -15.909 -5.214 20.403 1.00 88.38 257 ALA A N 1
ATOM 1931 C CA . ALA A 1 257 ? -17.256 -4.660 20.281 1.00 88.38 257 ALA A CA 1
ATOM 1932 C C . ALA A 1 257 ? -18.357 -5.675 20.636 1.00 88.38 257 ALA A C 1
ATOM 1934 O O . ALA A 1 257 ? -19.391 -5.298 21.181 1.00 88.38 257 ALA A O 1
ATOM 1935 N N . SER A 1 258 ? -18.146 -6.965 20.356 1.00 85.75 258 SER A N 1
ATOM 1936 C CA . SER A 1 258 ? -19.106 -8.036 20.651 1.00 85.75 258 SER A CA 1
ATOM 1937 C C . SER A 1 258 ? -19.049 -8.545 22.095 1.00 85.75 258 SER A C 1
ATOM 1939 O O . SER A 1 258 ? -19.837 -9.417 22.459 1.00 85.75 258 SER A O 1
ATOM 1941 N N . GLY A 1 259 ? -18.108 -8.058 22.914 1.00 76.38 259 GLY A N 1
ATOM 1942 C CA . GLY A 1 259 ? -17.911 -8.530 24.289 1.00 76.38 259 GLY A CA 1
ATOM 1943 C C . GLY A 1 259 ? -17.437 -9.986 24.377 1.00 76.38 259 GLY A C 1
ATOM 1944 O O . GLY A 1 259 ? -17.611 -10.633 25.406 1.00 76.38 259 GLY A O 1
ATOM 1945 N N . SER A 1 260 ? -16.850 -10.529 23.304 1.00 66.00 260 SER A N 1
ATOM 1946 C CA . SER A 1 260 ? -16.398 -11.928 23.248 1.00 66.00 260 SER A CA 1
ATOM 1947 C C . SER A 1 260 ? -15.099 -12.178 24.027 1.00 66.00 260 SER A C 1
ATOM 1949 O O . SER A 1 260 ? -14.696 -13.326 24.200 1.00 66.00 260 SER A O 1
ATOM 1951 N N . THR A 1 261 ? -14.441 -11.123 24.512 1.00 64.12 261 THR A N 1
ATOM 1952 C CA . THR A 1 261 ? -13.293 -11.207 25.420 1.00 64.12 261 THR A CA 1
ATOM 1953 C C . THR A 1 261 ? -13.761 -11.266 26.875 1.00 64.12 261 THR A C 1
ATOM 1955 O O . THR A 1 261 ? -14.303 -10.294 27.396 1.00 64.12 261 THR A O 1
ATOM 1958 N N . SER A 1 262 ? -13.499 -12.385 27.550 1.00 53.75 262 SER A N 1
ATOM 1959 C CA . SER A 1 262 ? -13.984 -12.749 28.893 1.00 53.75 262 SER A CA 1
ATOM 1960 C C . SER A 1 262 ? -13.487 -11.888 30.074 1.00 53.75 262 SER A C 1
ATOM 1962 O O . SER A 1 262 ? -13.549 -12.352 31.210 1.00 53.75 262 SER A O 1
ATOM 1964 N N . ALA A 1 263 ? -12.942 -10.686 29.850 1.00 49.72 263 ALA A N 1
ATOM 1965 C CA . ALA A 1 263 ? -12.115 -9.991 30.846 1.00 49.72 263 ALA A CA 1
ATOM 1966 C C . ALA A 1 263 ? -12.440 -8.509 31.121 1.00 49.72 263 ALA A C 1
ATOM 1968 O O . ALA A 1 263 ? -11.702 -7.888 31.881 1.00 49.72 263 ALA A O 1
ATOM 1969 N N . ALA A 1 264 ? -13.509 -7.914 30.582 1.00 56.22 264 ALA A N 1
ATOM 1970 C CA . ALA A 1 264 ? -13.827 -6.522 30.916 1.00 56.22 264 ALA A CA 1
ATOM 1971 C C . ALA A 1 264 ? -15.325 -6.207 30.882 1.00 56.22 264 ALA A C 1
ATOM 1973 O O . ALA A 1 264 ? -16.086 -6.796 30.119 1.00 56.22 264 ALA A O 1
ATOM 1974 N N . ASP A 1 265 ? -15.705 -5.238 31.715 1.00 68.25 265 ASP A N 1
ATOM 1975 C CA . ASP A 1 265 ? -16.966 -4.502 31.661 1.00 68.25 265 ASP A CA 1
ATOM 1976 C C . ASP A 1 265 ? -17.337 -4.165 30.195 1.00 68.25 265 ASP A C 1
ATOM 1978 O O . ASP A 1 265 ? -16.490 -3.613 29.479 1.00 68.25 265 ASP A O 1
ATOM 1982 N N . PRO A 1 266 ? -18.559 -4.481 29.716 1.00 69.62 266 PRO A N 1
ATOM 1983 C CA . PRO A 1 266 ? -18.989 -4.212 28.340 1.00 69.62 266 PRO A CA 1
ATOM 1984 C C . PRO A 1 266 ? -18.741 -2.769 27.878 1.00 69.62 266 PRO A C 1
ATOM 1986 O O . PRO A 1 266 ? -18.424 -2.539 26.709 1.00 69.62 266 PRO A O 1
ATOM 1989 N N . ALA A 1 267 ? -18.820 -1.796 28.792 1.00 76.12 267 ALA A N 1
ATOM 1990 C CA . ALA A 1 267 ? -18.538 -0.393 28.490 1.00 76.12 267 ALA A CA 1
ATOM 1991 C C . ALA A 1 267 ? -17.059 -0.142 28.130 1.00 76.12 267 ALA A C 1
ATOM 1993 O O . ALA A 1 267 ? -16.749 0.706 27.292 1.00 76.12 267 ALA A O 1
ATOM 1994 N N . HIS A 1 268 ? -16.139 -0.898 28.731 1.00 82.25 268 HIS A N 1
ATOM 1995 C CA . HIS A 1 268 ? -14.704 -0.801 28.468 1.00 82.25 268 HIS A CA 1
ATOM 1996 C C . HIS A 1 268 ? -14.310 -1.478 27.142 1.00 82.25 268 HIS A C 1
ATOM 1998 O O . HIS A 1 268 ? -13.393 -1.025 26.461 1.00 82.25 268 HIS A O 1
ATOM 2004 N N . GLY A 1 269 ? -15.027 -2.531 26.731 1.00 83.50 269 GLY A N 1
ATOM 2005 C CA . GLY A 1 269 ? -14.830 -3.177 25.426 1.00 83.50 269 GLY A CA 1
ATOM 2006 C C . GLY A 1 269 ? -15.143 -2.245 24.249 1.00 83.50 269 GLY A C 1
ATOM 2007 O O . GLY A 1 269 ? -14.357 -2.150 23.305 1.00 83.50 269 GLY A O 1
ATOM 2008 N N . PHE A 1 270 ? -16.234 -1.477 24.342 1.00 87.44 270 PHE A N 1
ATOM 2009 C CA . PHE A 1 270 ? -16.624 -0.508 23.310 1.00 87.44 270 PHE A CA 1
ATOM 2010 C C . PHE A 1 270 ? -15.594 0.613 23.113 1.00 87.44 270 PHE A C 1
ATOM 2012 O O . PHE A 1 270 ? -15.277 0.961 21.975 1.00 87.44 270 PHE A O 1
ATOM 2019 N N . SER A 1 271 ? -15.040 1.169 24.194 1.00 88.50 271 SER A N 1
ATOM 2020 C CA . SER A 1 271 ? -14.029 2.229 24.088 1.00 88.50 271 SER A CA 1
ATOM 2021 C C . SER A 1 271 ? -12.717 1.717 23.485 1.00 88.50 271 SER A C 1
ATOM 2023 O O . SER A 1 271 ? -12.118 2.401 22.653 1.00 88.50 271 SER A O 1
ATOM 2025 N N . LEU A 1 272 ? -12.307 0.488 23.820 1.00 90.12 272 LEU A N 1
ATOM 2026 C CA . LEU A 1 272 ? -11.157 -0.177 23.201 1.00 90.12 272 LEU A CA 1
ATOM 2027 C C . LEU A 1 272 ? -11.394 -0.482 21.715 1.00 90.12 272 LEU A C 1
ATOM 2029 O O . LEU A 1 272 ? -10.484 -0.299 20.907 1.00 90.12 272 LEU A O 1
ATOM 2033 N N . ALA A 1 273 ? -12.604 -0.897 21.331 1.00 91.94 273 ALA A N 1
ATOM 2034 C CA . ALA A 1 273 ? -12.958 -1.122 19.930 1.00 91.94 273 ALA A CA 1
ATOM 2035 C C . ALA A 1 273 ? -12.928 0.182 19.113 1.00 91.94 273 ALA A C 1
ATOM 2037 O O . ALA A 1 273 ? -12.407 0.200 17.997 1.00 91.94 273 ALA A O 1
ATOM 2038 N N . ALA A 1 274 ? -13.418 1.289 19.683 1.00 91.69 274 ALA A N 1
ATOM 2039 C CA . ALA A 1 274 ? -13.340 2.611 19.062 1.00 91.69 274 ALA A CA 1
ATOM 2040 C C . ALA A 1 274 ? -11.884 3.078 18.901 1.00 91.69 274 ALA A C 1
ATOM 2042 O O . ALA A 1 274 ? -11.505 3.588 17.848 1.00 91.69 274 ALA A O 1
ATOM 2043 N N . LEU A 1 275 ? -11.044 2.851 19.916 1.00 92.06 275 LEU A N 1
ATOM 2044 C CA . LEU A 1 275 ? -9.614 3.141 19.836 1.00 92.06 275 LEU A CA 1
ATOM 2045 C C . LEU A 1 275 ? -8.916 2.286 18.768 1.00 92.06 275 LEU A C 1
ATOM 2047 O O . LEU A 1 275 ? -8.034 2.785 18.074 1.00 92.06 275 LEU A O 1
ATOM 2051 N N . ALA A 1 276 ? -9.312 1.021 18.608 1.00 92.75 276 ALA A N 1
ATOM 2052 C CA . ALA A 1 276 ? -8.792 0.154 17.556 1.00 92.75 276 ALA A CA 1
ATOM 2053 C C . ALA A 1 276 ? -9.189 0.652 16.153 1.00 92.75 276 ALA A C 1
ATOM 2055 O O . ALA A 1 276 ? -8.338 0.692 15.268 1.00 92.75 276 ALA A O 1
ATOM 2056 N N . LEU A 1 277 ? -10.430 1.110 15.949 1.00 92.12 277 LEU A N 1
ATOM 2057 C CA . LEU A 1 277 ? -10.831 1.759 14.691 1.00 92.12 277 LEU A CA 1
ATOM 2058 C C . LEU A 1 277 ? -9.972 2.997 14.396 1.00 92.12 277 LEU A C 1
ATOM 2060 O O . LEU A 1 277 ? -9.418 3.110 13.306 1.00 92.12 277 LEU A O 1
ATOM 2064 N N . LEU A 1 278 ? -9.773 3.868 15.388 1.00 91.75 278 LEU A N 1
ATOM 2065 C CA . LEU A 1 278 ? -8.920 5.049 15.236 1.00 91.75 278 LEU A CA 1
ATOM 2066 C C . LEU A 1 278 ? -7.458 4.673 14.934 1.00 91.75 278 LEU A C 1
ATOM 2068 O O . LEU A 1 278 ? -6.813 5.274 14.077 1.00 91.75 278 LEU A O 1
ATOM 2072 N N . GLY A 1 279 ? -6.924 3.661 15.622 1.00 92.75 279 GLY A N 1
ATOM 2073 C CA . GLY A 1 279 ? -5.576 3.145 15.382 1.00 92.75 279 GLY A CA 1
ATOM 2074 C C . GLY A 1 279 ? -5.410 2.584 13.969 1.00 92.75 279 GLY A C 1
ATOM 2075 O O . GLY A 1 279 ? -4.371 2.798 13.341 1.00 92.75 279 GLY A O 1
ATOM 2076 N N . HIS A 1 280 ? -6.448 1.924 13.447 1.00 93.62 280 HIS A N 1
ATOM 2077 C CA . HIS A 1 280 ? -6.494 1.473 12.063 1.00 93.62 280 HIS A CA 1
ATOM 2078 C C . HIS A 1 280 ? -6.437 2.651 11.082 1.00 93.62 280 HIS A C 1
ATOM 2080 O O . HIS A 1 280 ? -5.566 2.652 10.214 1.00 93.62 280 HIS A O 1
ATOM 2086 N N . GLU A 1 281 ? -7.298 3.661 11.248 1.00 91.06 281 GLU A N 1
ATOM 2087 C CA . GLU A 1 281 ? -7.340 4.849 10.380 1.00 91.06 281 GLU A CA 1
ATOM 2088 C C . GLU A 1 281 ? -5.993 5.580 10.338 1.00 91.06 281 GLU A C 1
ATOM 2090 O O . GLU A 1 281 ? -5.479 5.894 9.261 1.00 91.06 281 GLU A O 1
ATOM 2095 N N . ILE A 1 282 ? -5.371 5.799 11.501 1.00 92.19 282 ILE A N 1
ATOM 2096 C CA . ILE A 1 282 ? -4.057 6.449 11.594 1.00 92.19 282 ILE A CA 1
ATOM 2097 C C . ILE A 1 282 ? -2.988 5.595 10.904 1.00 92.19 282 ILE A C 1
ATOM 2099 O O . ILE A 1 282 ? -2.224 6.100 10.080 1.00 92.19 282 ILE A O 1
ATOM 2103 N N . GLY A 1 283 ? -2.926 4.298 11.220 1.00 93.06 283 GLY A N 1
ATOM 2104 C CA . GLY A 1 283 ? -1.943 3.388 10.633 1.00 93.06 283 GLY A CA 1
ATOM 2105 C C . GLY A 1 283 ? -2.085 3.280 9.115 1.00 93.06 283 GLY A C 1
ATOM 2106 O O . GLY A 1 283 ? -1.087 3.312 8.396 1.00 93.06 283 GLY A O 1
ATOM 2107 N N . PHE A 1 284 ? -3.318 3.210 8.616 1.00 93.31 284 PHE A N 1
ATOM 2108 C CA . PHE A 1 284 ? -3.605 3.144 7.188 1.00 93.31 284 PHE A CA 1
ATOM 2109 C C . PHE A 1 284 ? -3.191 4.431 6.461 1.00 93.31 284 PHE A C 1
ATOM 2111 O O . PHE A 1 284 ? -2.493 4.353 5.454 1.00 93.31 284 PHE A O 1
ATOM 2118 N N . ASN A 1 285 ? -3.486 5.610 7.015 1.00 93.62 285 ASN A N 1
ATOM 2119 C CA . ASN A 1 285 ? -3.019 6.885 6.456 1.00 93.62 285 ASN A CA 1
ATOM 2120 C C . ASN A 1 285 ? -1.489 7.006 6.420 1.00 93.62 285 ASN A C 1
ATOM 2122 O O . ASN A 1 285 ? -0.919 7.514 5.453 1.00 93.62 285 ASN A O 1
ATOM 2126 N N . ILE A 1 286 ? -0.792 6.507 7.446 1.00 93.62 286 ILE A N 1
ATOM 2127 C CA . ILE A 1 286 ? 0.677 6.473 7.438 1.00 93.62 286 ILE A CA 1
ATOM 2128 C C . ILE A 1 286 ? 1.186 5.547 6.326 1.00 93.62 286 ILE A C 1
ATOM 2130 O O . ILE A 1 286 ? 2.137 5.908 5.632 1.00 93.62 286 ILE A O 1
ATOM 2134 N N . ALA A 1 287 ? 0.562 4.384 6.114 1.00 95.50 287 ALA A N 1
ATOM 2135 C CA . ALA A 1 287 ? 0.906 3.509 4.993 1.00 95.50 287 ALA A CA 1
ATOM 2136 C C . ALA A 1 287 ? 0.710 4.229 3.646 1.00 95.50 287 ALA A C 1
ATOM 2138 O O . ALA A 1 287 ? 1.638 4.276 2.835 1.00 95.50 287 ALA A O 1
ATOM 2139 N N . LEU A 1 288 ? -0.433 4.898 3.453 1.00 94.69 288 LEU A N 1
ATOM 2140 C CA . LEU A 1 288 ? -0.729 5.671 2.243 1.00 94.69 288 LEU A CA 1
ATOM 2141 C C . LEU A 1 288 ? 0.272 6.804 1.982 1.00 94.69 288 LEU A C 1
ATOM 2143 O O . LEU A 1 288 ? 0.555 7.106 0.822 1.00 94.69 288 LEU A O 1
ATOM 2147 N N . LEU A 1 289 ? 0.882 7.386 3.017 1.00 95.50 289 LEU A N 1
ATOM 2148 C CA . LEU A 1 289 ? 1.959 8.364 2.850 1.00 95.50 289 LEU A CA 1
ATOM 2149 C C . LEU A 1 289 ? 3.180 7.747 2.141 1.00 95.50 289 LEU A C 1
ATOM 2151 O O . LEU A 1 289 ? 3.711 8.314 1.179 1.00 95.50 289 LEU A O 1
ATOM 2155 N N . PHE A 1 290 ? 3.616 6.566 2.588 1.00 95.25 290 PHE A N 1
ATOM 2156 C CA . PHE A 1 290 ? 4.718 5.836 1.953 1.00 95.25 290 PHE A CA 1
ATOM 2157 C C . PHE A 1 290 ? 4.334 5.334 0.558 1.00 95.25 290 PHE A C 1
ATOM 2159 O O . PHE A 1 290 ? 5.142 5.440 -0.371 1.00 95.25 290 PHE A O 1
ATOM 2166 N N . PHE A 1 291 ? 3.105 4.842 0.387 1.00 96.81 291 PHE A N 1
ATOM 2167 C CA . PHE A 1 291 ? 2.589 4.400 -0.906 1.00 96.81 291 PHE A CA 1
ATOM 2168 C C . PHE A 1 291 ? 2.502 5.545 -1.920 1.00 96.81 291 PHE A C 1
ATOM 2170 O O . PHE A 1 291 ? 2.954 5.401 -3.056 1.00 96.81 291 PHE A O 1
ATOM 2177 N N . GLY A 1 292 ? 2.013 6.715 -1.508 1.00 96.75 292 GLY A N 1
ATOM 2178 C CA . GLY A 1 292 ? 1.948 7.912 -2.341 1.00 96.75 292 GLY A CA 1
ATOM 2179 C C . GLY A 1 292 ? 3.332 8.333 -2.830 1.00 96.75 292 GLY A C 1
ATOM 2180 O O . GLY A 1 292 ? 3.530 8.556 -4.026 1.00 96.75 292 GLY A O 1
ATOM 2181 N N . ALA A 1 293 ? 4.332 8.331 -1.943 1.00 96.62 293 ALA A N 1
ATOM 2182 C CA . ALA A 1 293 ? 5.723 8.564 -2.328 1.00 96.62 293 ALA A CA 1
ATOM 2183 C C . ALA A 1 293 ? 6.253 7.484 -3.294 1.00 96.62 293 ALA A C 1
ATOM 2185 O O . ALA A 1 293 ? 6.942 7.811 -4.265 1.00 96.62 293 ALA A O 1
ATOM 2186 N N . ALA A 1 294 ? 5.910 6.210 -3.079 1.00 97.12 294 ALA A N 1
ATOM 2187 C CA . ALA A 1 294 ? 6.256 5.128 -3.999 1.00 97.12 294 ALA A CA 1
ATOM 2188 C C . ALA A 1 294 ? 5.627 5.339 -5.390 1.00 97.12 294 ALA A C 1
ATOM 2190 O O . ALA A 1 294 ? 6.319 5.158 -6.394 1.00 97.12 294 ALA A O 1
ATOM 2191 N N . CYS A 1 295 ? 4.377 5.807 -5.461 1.00 96.81 295 CYS A N 1
ATOM 2192 C CA . CYS A 1 295 ? 3.682 6.141 -6.707 1.00 96.81 295 CYS A CA 1
ATOM 2193 C C . CYS A 1 295 ? 4.364 7.286 -7.473 1.00 96.81 295 CYS A C 1
ATOM 2195 O O . CYS A 1 295 ? 4.492 7.230 -8.697 1.00 96.81 295 CYS A O 1
ATOM 2197 N N . LEU A 1 296 ? 4.902 8.296 -6.779 1.00 97.50 296 LEU A N 1
ATOM 2198 C CA . LEU A 1 296 ? 5.705 9.341 -7.432 1.00 97.50 296 LEU A CA 1
ATOM 2199 C C . LEU A 1 296 ? 6.953 8.754 -8.108 1.00 97.50 296 LEU A C 1
ATOM 2201 O O . LEU A 1 296 ? 7.285 9.104 -9.246 1.00 97.50 296 LEU A O 1
ATOM 2205 N N . VAL A 1 297 ? 7.644 7.841 -7.420 1.00 96.94 297 VAL A N 1
ATOM 2206 C CA . VAL A 1 297 ? 8.861 7.201 -7.937 1.00 96.94 297 VAL A CA 1
ATOM 2207 C C . VAL A 1 297 ? 8.538 6.241 -9.084 1.00 96.94 297 VAL A C 1
ATOM 2209 O O . VAL A 1 297 ? 9.240 6.256 -10.101 1.00 96.94 297 VAL A O 1
ATOM 2212 N N . SER A 1 298 ? 7.479 5.436 -8.963 1.00 96.00 298 SER A N 1
ATOM 2213 C CA . SER A 1 298 ? 7.036 4.527 -10.024 1.00 96.00 298 SER A CA 1
ATOM 2214 C C . SER A 1 298 ? 6.578 5.308 -11.258 1.00 96.00 298 SER A C 1
ATOM 2216 O O . SER A 1 298 ? 7.031 5.014 -12.364 1.00 96.00 298 SER A O 1
ATOM 2218 N N . GLY A 1 299 ? 5.806 6.383 -11.086 1.00 96.25 299 GLY A N 1
ATOM 2219 C CA . GLY A 1 299 ? 5.397 7.279 -12.165 1.00 96.25 299 GLY A CA 1
ATOM 2220 C C . GLY A 1 299 ? 6.587 7.915 -12.892 1.00 96.25 299 GLY A C 1
ATOM 2221 O O . GLY A 1 299 ? 6.635 7.922 -14.127 1.00 96.25 299 GLY A O 1
ATOM 2222 N N . ALA A 1 300 ? 7.616 8.347 -12.155 1.00 96.00 300 ALA A N 1
ATOM 2223 C CA . ALA A 1 300 ? 8.860 8.855 -12.736 1.00 96.00 300 ALA A CA 1
ATOM 2224 C C . ALA A 1 300 ? 9.659 7.773 -13.495 1.00 96.00 300 ALA A C 1
ATOM 2226 O O . ALA A 1 300 ? 10.219 8.050 -14.564 1.00 96.00 300 ALA A O 1
ATOM 2227 N N . LEU A 1 301 ? 9.708 6.538 -12.982 1.00 95.31 301 LEU A N 1
ATOM 2228 C CA . LEU A 1 301 ? 10.315 5.390 -13.670 1.00 95.31 301 LEU A CA 1
ATOM 2229 C C . LEU A 1 301 ? 9.577 5.074 -14.973 1.00 95.31 301 LEU A C 1
ATOM 2231 O O . LEU A 1 301 ? 10.219 4.955 -16.019 1.00 95.31 301 LEU A O 1
ATOM 2235 N N . ILE A 1 302 ? 8.244 5.015 -14.934 1.00 95.19 302 ILE A N 1
ATOM 2236 C CA . ILE A 1 302 ? 7.382 4.795 -16.102 1.00 95.19 302 ILE A CA 1
ATOM 2237 C C . ILE A 1 302 ? 7.632 5.889 -17.143 1.00 95.19 302 ILE A C 1
ATOM 2239 O O . ILE A 1 302 ? 7.862 5.585 -18.314 1.00 95.19 302 ILE A O 1
ATOM 2243 N N . TRP A 1 303 ? 7.709 7.153 -16.726 1.00 94.19 303 TRP A N 1
ATOM 2244 C CA . TRP A 1 303 ? 7.991 8.272 -17.625 1.00 94.19 303 TRP A CA 1
ATOM 2245 C C . TRP A 1 303 ? 9.348 8.147 -18.342 1.00 94.19 303 TRP A C 1
ATOM 2247 O O . TRP A 1 303 ? 9.473 8.464 -19.533 1.00 94.19 303 TRP A O 1
ATOM 2257 N N . ARG A 1 304 ? 10.381 7.662 -17.639 1.00 91.00 304 ARG A N 1
ATOM 2258 C CA . ARG A 1 304 ? 11.744 7.467 -18.179 1.00 91.00 304 ARG A CA 1
ATOM 2259 C C . ARG A 1 304 ? 11.901 6.187 -19.004 1.00 91.00 304 ARG A C 1
ATOM 2261 O O . ARG A 1 304 ? 12.759 6.136 -19.893 1.00 91.00 304 ARG A O 1
ATOM 2268 N N . SER A 1 305 ? 11.074 5.181 -18.731 1.00 88.56 305 SER A N 1
ATOM 2269 C CA . SER A 1 305 ? 11.172 3.830 -19.286 1.00 88.56 305 SER A CA 1
ATOM 2270 C C . SER A 1 305 ? 11.081 3.770 -20.816 1.00 88.56 305 SER A C 1
ATOM 2272 O O . SER A 1 305 ? 11.824 3.019 -21.446 1.00 88.56 305 SER A O 1
ATOM 2274 N N . ARG A 1 306 ? 10.218 4.601 -21.418 1.00 88.19 306 ARG A N 1
ATOM 2275 C CA . ARG A 1 306 ? 9.802 4.596 -22.838 1.00 88.19 306 ARG A CA 1
ATOM 2276 C C . ARG A 1 306 ? 9.078 3.323 -23.318 1.00 88.19 306 ARG A C 1
ATOM 2278 O O . ARG A 1 306 ? 8.259 3.439 -24.220 1.00 88.19 306 ARG A O 1
ATOM 2285 N N . TYR A 1 307 ? 9.291 2.162 -22.689 1.00 90.88 307 TYR A N 1
ATOM 2286 C CA . TYR A 1 307 ? 8.546 0.925 -22.979 1.00 90.88 307 TYR A CA 1
ATOM 2287 C C . TYR A 1 307 ? 7.130 0.889 -22.369 1.00 90.88 307 TYR A C 1
ATOM 2289 O O . TYR A 1 307 ? 6.334 0.020 -22.725 1.00 90.88 307 TYR A O 1
ATOM 2297 N N . LEU A 1 308 ? 6.811 1.824 -21.469 1.00 92.44 308 LEU A N 1
ATOM 2298 C CA . LEU A 1 308 ? 5.456 2.143 -21.017 1.00 92.44 308 LEU A CA 1
ATOM 2299 C C . LEU A 1 308 ? 5.085 3.570 -21.460 1.00 92.44 308 LEU A C 1
ATOM 2301 O O . LEU A 1 308 ? 5.964 4.433 -21.579 1.00 92.44 308 LEU A O 1
ATOM 2305 N N . PRO A 1 309 ? 3.796 3.852 -21.710 1.00 93.62 309 PRO A N 1
ATOM 2306 C CA . PRO A 1 309 ? 3.355 5.164 -22.161 1.00 93.62 309 PRO A CA 1
ATOM 2307 C C . PRO A 1 309 ? 3.537 6.230 -21.073 1.00 93.62 309 PRO A C 1
ATOM 2309 O O . PRO A 1 309 ? 3.196 6.040 -19.906 1.00 93.62 309 PRO A O 1
ATOM 2312 N N . ARG A 1 310 ? 4.017 7.412 -21.474 1.00 93.56 310 ARG A N 1
ATOM 2313 C CA . ARG A 1 310 ? 4.302 8.513 -20.536 1.00 93.56 310 ARG A CA 1
ATOM 2314 C C . ARG A 1 310 ? 3.062 9.036 -19.819 1.00 93.56 310 ARG A C 1
ATOM 2316 O O . ARG A 1 310 ? 3.171 9.417 -18.661 1.00 93.56 310 ARG A O 1
ATOM 2323 N N . PHE A 1 311 ? 1.897 9.024 -20.473 1.00 95.31 311 PHE A N 1
ATOM 2324 C CA . PHE A 1 311 ? 0.662 9.499 -19.845 1.00 95.31 311 PHE A CA 1
ATOM 2325 C C . PHE A 1 311 ? 0.298 8.664 -18.607 1.00 95.31 311 PHE A C 1
ATOM 2327 O O . PHE A 1 311 ? -0.127 9.232 -17.611 1.00 95.31 311 PHE A O 1
ATOM 2334 N N . VAL A 1 312 ? 0.560 7.349 -18.620 1.00 95.06 312 VAL A N 1
ATOM 2335 C CA . VAL A 1 312 ? 0.353 6.473 -17.453 1.00 95.06 312 VAL A CA 1
ATOM 2336 C C . VAL A 1 312 ? 1.298 6.853 -16.317 1.00 95.06 312 VAL A C 1
ATOM 2338 O O . VAL A 1 312 ? 0.874 6.942 -15.172 1.00 95.06 312 VAL A O 1
ATOM 2341 N N . GLY A 1 313 ? 2.557 7.167 -16.636 1.00 94.81 313 GLY A N 1
ATOM 2342 C CA . GLY A 1 313 ? 3.502 7.692 -15.649 1.00 94.81 313 GLY A CA 1
ATOM 2343 C C . GLY A 1 313 ? 3.041 9.021 -15.044 1.00 94.81 313 GLY A C 1
ATOM 2344 O O . GLY A 1 313 ? 3.144 9.207 -13.838 1.00 94.81 313 GLY A O 1
ATOM 2345 N N . GLY A 1 314 ? 2.483 9.921 -15.859 1.00 96.69 314 GLY A N 1
ATOM 2346 C CA . GLY A 1 314 ? 1.925 11.194 -15.393 1.00 96.69 314 GLY A CA 1
ATOM 2347 C C . GLY A 1 314 ? 0.714 11.019 -14.476 1.00 96.69 314 GLY A C 1
ATOM 2348 O O . GLY A 1 314 ? 0.655 11.646 -13.421 1.00 96.69 314 GLY A O 1
ATOM 2349 N N . LEU A 1 315 ? -0.214 10.130 -14.837 1.00 96.75 315 LEU A N 1
ATOM 2350 C CA . LEU A 1 315 ? -1.368 9.804 -13.996 1.00 96.75 315 LEU A CA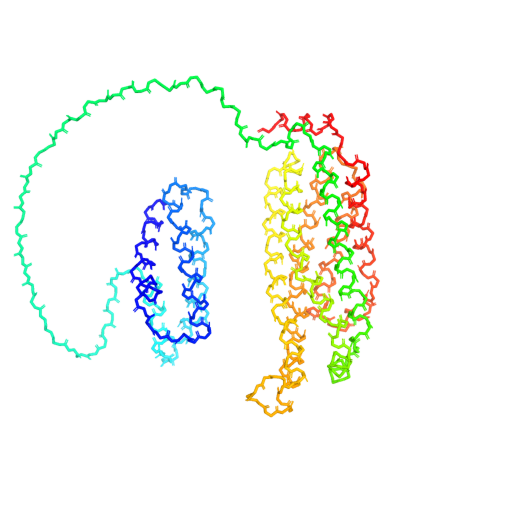 1
ATOM 2351 C C . LEU A 1 315 ? -0.946 9.151 -12.672 1.00 96.75 315 LEU A C 1
ATOM 2353 O O . LEU A 1 315 ? -1.517 9.467 -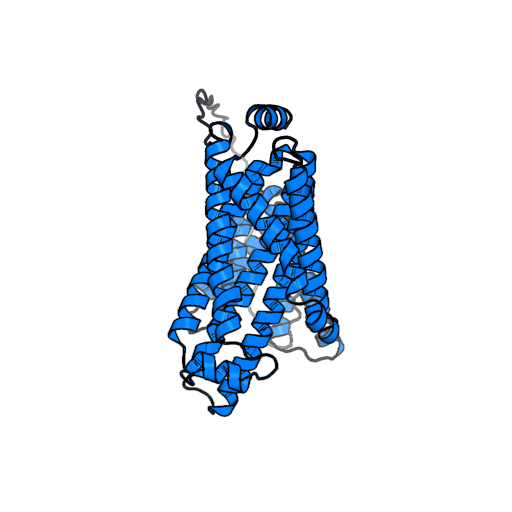11.637 1.00 96.75 315 LEU A O 1
ATOM 2357 N N . MET A 1 316 ? 0.084 8.304 -12.685 1.00 96.88 316 MET A N 1
ATOM 2358 C CA . MET A 1 316 ? 0.628 7.689 -11.471 1.00 96.88 316 MET A CA 1
ATOM 2359 C C . MET A 1 316 ? 1.290 8.718 -10.537 1.00 96.88 316 MET A C 1
ATOM 2361 O O . MET A 1 316 ? 1.132 8.651 -9.321 1.00 96.88 316 MET A O 1
ATOM 2365 N N . VAL A 1 317 ? 1.984 9.721 -11.091 1.00 97.50 317 VAL A N 1
ATOM 2366 C CA . VAL A 1 317 ? 2.492 10.856 -10.298 1.00 97.50 317 VAL A CA 1
ATOM 2367 C C . VAL A 1 317 ? 1.336 11.642 -9.677 1.00 97.50 317 VAL A C 1
ATOM 2369 O O . VAL A 1 317 ? 1.397 11.989 -8.501 1.00 97.50 317 VAL A O 1
ATOM 2372 N N . LEU A 1 318 ? 0.273 11.902 -10.442 1.00 97.25 318 LEU A N 1
ATOM 2373 C CA . LEU A 1 318 ? -0.909 12.594 -9.932 1.00 97.25 318 LEU A CA 1
ATOM 2374 C C . LEU A 1 318 ? -1.589 11.801 -8.803 1.00 97.25 318 LEU A C 1
ATOM 2376 O O . LEU A 1 318 ? -1.913 12.387 -7.775 1.00 97.25 318 LEU A O 1
ATOM 2380 N N . ALA A 1 319 ? -1.725 10.481 -8.954 1.00 96.19 319 ALA A N 1
ATOM 2381 C CA . ALA A 1 319 ? -2.214 9.584 -7.906 1.00 96.19 319 ALA A CA 1
ATOM 2382 C C . ALA A 1 319 ? -1.348 9.667 -6.636 1.00 96.19 319 ALA A C 1
ATOM 2384 O O . ALA A 1 319 ? -1.868 9.854 -5.538 1.00 96.19 319 ALA A O 1
ATOM 2385 N N . GLY A 1 320 ? -0.020 9.626 -6.783 1.00 96.62 320 GLY A N 1
ATOM 2386 C CA . GLY A 1 320 ? 0.905 9.773 -5.659 1.00 96.62 320 GLY A CA 1
ATOM 2387 C C . GLY A 1 320 ? 0.755 11.107 -4.922 1.00 96.62 320 GLY A C 1
ATOM 2388 O O . GLY A 1 320 ? 0.724 11.129 -3.694 1.00 96.62 320 GLY A O 1
ATOM 2389 N N . LEU A 1 321 ? 0.601 12.219 -5.651 1.00 97.12 321 LEU A N 1
ATOM 2390 C CA . LEU A 1 321 ? 0.353 13.534 -5.047 1.00 97.12 321 LEU A CA 1
ATOM 2391 C C . LEU A 1 321 ? -0.983 13.572 -4.300 1.00 97.12 321 LEU A C 1
ATOM 2393 O O . LEU A 1 321 ? -1.033 14.083 -3.182 1.00 97.12 321 LEU A O 1
ATOM 2397 N N . SER A 1 322 ? -2.037 13.007 -4.888 1.00 96.38 322 SER A N 1
ATOM 2398 C CA . SER A 1 322 ? -3.345 12.889 -4.243 1.00 96.38 322 SER A CA 1
ATOM 2399 C C . SER A 1 322 ? -3.270 12.120 -2.924 1.00 96.38 322 SER A C 1
ATOM 2401 O O . SER A 1 322 ? -3.803 12.603 -1.929 1.00 96.38 322 SER A O 1
ATOM 2403 N N . TYR A 1 323 ? -2.565 10.984 -2.878 1.00 96.12 323 TYR A N 1
ATOM 2404 C CA . TYR A 1 323 ? -2.377 10.230 -1.633 1.00 96.12 323 TYR A CA 1
ATOM 2405 C C . TYR A 1 323 ? -1.657 11.027 -0.558 1.00 96.12 323 TYR A C 1
ATOM 2407 O O . TYR A 1 323 ? -2.081 11.018 0.596 1.00 96.12 323 TYR A O 1
ATOM 2415 N N . LEU A 1 324 ? -0.581 11.727 -0.923 1.00 96.06 324 LEU A N 1
ATOM 2416 C CA . LEU A 1 324 ? 0.163 12.545 0.030 1.00 96.06 324 LEU A CA 1
ATOM 2417 C C . LEU A 1 324 ? -0.722 13.659 0.597 1.00 96.06 324 LEU A C 1
ATOM 2419 O O . LEU A 1 324 ? -0.772 13.833 1.812 1.00 96.06 324 LEU A O 1
ATOM 2423 N N . VAL A 1 325 ? -1.446 14.382 -0.262 1.00 95.94 325 VAL A N 1
ATOM 2424 C CA . VAL A 1 325 ? -2.350 15.459 0.168 1.00 95.94 325 VAL A CA 1
ATOM 2425 C C . VAL A 1 325 ? -3.467 14.917 1.058 1.00 95.94 325 VAL A C 1
ATOM 2427 O O . VAL A 1 325 ? -3.709 15.497 2.112 1.00 95.94 325 VAL A O 1
ATOM 2430 N N . ALA A 1 326 ? -4.105 13.807 0.676 1.00 93.75 326 ALA A N 1
ATOM 2431 C CA . ALA A 1 326 ? -5.158 13.175 1.469 1.00 93.75 326 ALA A CA 1
ATOM 2432 C C . ALA A 1 326 ? -4.640 12.735 2.849 1.00 93.75 326 ALA A C 1
ATOM 2434 O O . ALA A 1 326 ? -5.207 13.123 3.867 1.00 93.75 326 ALA A O 1
ATOM 2435 N N . SER A 1 327 ? -3.500 12.038 2.890 1.00 93.62 327 SER A N 1
ATOM 2436 C CA . SER A 1 327 ? -2.920 11.514 4.136 1.00 93.62 327 SER A CA 1
ATOM 2437 C C . SER A 1 327 ? -2.474 12.638 5.078 1.00 93.62 327 SER A C 1
ATOM 2439 O O . SER A 1 327 ? -2.751 12.602 6.275 1.00 93.62 327 SER A O 1
ATOM 2441 N N . PHE A 1 328 ? -1.806 13.678 4.559 1.00 93.44 328 PHE A N 1
ATOM 2442 C CA . PHE A 1 328 ? -1.433 14.841 5.372 1.00 93.44 328 PHE A CA 1
ATOM 2443 C C . PHE A 1 328 ? -2.659 15.621 5.854 1.00 93.44 328 PHE A C 1
ATOM 2445 O O . PHE A 1 328 ? -2.660 16.106 6.986 1.00 93.44 328 PHE A O 1
ATOM 2452 N N . ALA A 1 329 ? -3.698 15.750 5.025 1.00 93.88 329 ALA A N 1
ATOM 2453 C CA . ALA A 1 329 ? -4.931 16.409 5.429 1.00 93.88 329 ALA A CA 1
ATOM 2454 C C . ALA A 1 329 ? -5.618 15.643 6.566 1.00 93.88 329 ALA A C 1
ATOM 2456 O O . ALA A 1 329 ? -5.982 16.264 7.560 1.00 93.88 329 ALA A O 1
ATOM 2457 N N . GLU A 1 330 ? -5.755 14.319 6.470 1.00 91.06 330 GLU A N 1
ATOM 2458 C CA . GLU A 1 330 ? -6.379 13.515 7.530 1.00 91.06 330 GLU A CA 1
ATOM 2459 C C . GLU A 1 330 ? -5.577 13.543 8.836 1.00 91.06 330 GLU A C 1
ATOM 2461 O O . GLU A 1 330 ? -6.162 13.689 9.909 1.00 91.06 330 GLU A O 1
ATOM 2466 N N . LEU A 1 331 ? -4.244 13.497 8.756 1.00 89.56 331 LEU A N 1
ATOM 2467 C CA . LEU A 1 331 ? -3.382 13.456 9.940 1.00 89.56 331 LEU A CA 1
ATOM 2468 C C . LEU A 1 331 ? -3.180 14.825 10.617 1.00 89.56 331 LEU A C 1
ATOM 2470 O O . LEU A 1 331 ? -3.097 14.879 11.843 1.00 89.56 331 LEU A O 1
ATOM 2474 N N . LEU A 1 332 ? -3.061 15.926 9.859 1.00 92.25 332 LEU A N 1
ATOM 2475 C CA . LEU A 1 332 ? -2.730 17.252 10.416 1.00 92.25 332 LEU A CA 1
ATOM 2476 C C . LEU A 1 332 ? -3.889 18.254 10.383 1.00 92.25 332 LEU A C 1
ATOM 2478 O O . LEU A 1 332 ? -3.884 19.204 11.166 1.00 92.25 332 LEU A O 1
ATOM 2482 N N . ALA A 1 333 ? -4.858 18.095 9.481 1.00 92.25 333 ALA A N 1
ATOM 2483 C CA . ALA A 1 333 ? -5.931 19.068 9.278 1.00 92.25 333 ALA A CA 1
ATOM 2484 C C . ALA A 1 333 ? -7.291 18.398 8.979 1.00 92.25 333 ALA A C 1
ATOM 2486 O O . ALA A 1 333 ? -7.835 18.576 7.884 1.00 92.25 333 ALA A O 1
ATOM 2487 N N . PRO A 1 334 ? -7.912 17.698 9.953 1.00 87.31 334 PRO A N 1
ATOM 2488 C CA . PRO A 1 334 ? -9.137 16.921 9.724 1.00 87.31 334 PRO A CA 1
ATOM 2489 C C . PRO A 1 334 ? -10.313 17.743 9.171 1.00 87.31 334 PRO A C 1
ATOM 2491 O O . PRO A 1 334 ? -11.146 17.234 8.426 1.00 87.31 334 PRO A O 1
ATOM 2494 N N . ALA A 1 335 ? -10.389 19.036 9.508 1.00 90.06 335 ALA A N 1
ATOM 2495 C CA . ALA A 1 335 ? -11.399 19.942 8.959 1.00 90.06 335 ALA A CA 1
ATOM 2496 C C . ALA A 1 335 ? -11.214 20.182 7.449 1.00 90.06 335 ALA A C 1
ATOM 2498 O O . ALA A 1 335 ? -12.195 20.245 6.712 1.00 90.06 335 ALA A O 1
ATOM 2499 N N . PHE A 1 336 ? -9.965 20.276 6.985 1.00 90.12 336 PHE A N 1
ATOM 2500 C CA . PHE A 1 336 ? -9.640 20.401 5.567 1.00 90.12 336 PHE A CA 1
ATOM 2501 C C . PHE A 1 336 ? -9.836 19.071 4.828 1.00 90.12 336 PHE A C 1
ATOM 2503 O O . PHE A 1 336 ? -10.381 19.069 3.727 1.00 90.12 336 PHE A O 1
ATOM 2510 N N . ALA A 1 337 ? -9.489 17.942 5.458 1.00 89.25 337 ALA A N 1
ATOM 2511 C CA . ALA A 1 337 ? -9.711 16.605 4.902 1.00 89.25 337 ALA A CA 1
ATOM 2512 C C . ALA A 1 337 ? -11.181 16.369 4.515 1.00 89.25 337 ALA A C 1
ATOM 2514 O O . ALA A 1 337 ? -11.472 15.916 3.409 1.00 89.25 337 ALA A O 1
ATOM 2515 N N . LYS A 1 338 ? -12.122 16.779 5.378 1.00 87.94 338 LYS A N 1
ATOM 2516 C CA . LYS A 1 338 ? -13.570 16.685 5.113 1.00 87.94 338 LYS A CA 1
ATOM 2517 C C . LYS A 1 338 ? -14.032 17.474 3.884 1.00 87.94 338 LYS A C 1
ATOM 2519 O O . LYS A 1 338 ? -15.053 17.123 3.308 1.00 87.94 338 LYS A O 1
ATOM 2524 N N . LEU A 1 339 ? -13.320 18.536 3.499 1.00 89.94 339 LEU A N 1
ATOM 2525 C CA . LEU A 1 339 ? -13.678 19.366 2.345 1.00 89.94 339 LEU A CA 1
ATOM 2526 C C . LEU A 1 339 ? -13.204 18.751 1.021 1.00 89.94 339 LEU A C 1
ATOM 2528 O O . LEU A 1 339 ? -13.847 18.935 -0.010 1.00 89.94 339 LEU A O 1
ATOM 2532 N N . ILE A 1 340 ? -12.067 18.051 1.043 1.00 90.12 340 ILE A N 1
ATOM 2533 C CA . ILE A 1 340 ? -11.441 17.477 -0.157 1.00 90.12 340 ILE A CA 1
ATOM 2534 C C . ILE A 1 340 ? -11.852 16.020 -0.410 1.00 90.12 340 ILE A C 1
ATOM 2536 O O . ILE A 1 340 ? -11.802 15.563 -1.555 1.00 90.12 340 ILE A O 1
ATOM 2540 N N . ASN A 1 341 ? -12.273 15.291 0.628 1.00 83.81 341 ASN A N 1
ATOM 2541 C CA . ASN A 1 341 ? -12.785 13.928 0.508 1.00 83.81 341 ASN A CA 1
ATOM 2542 C C . ASN A 1 341 ? -14.255 13.927 0.040 1.00 83.81 341 ASN A C 1
ATOM 2544 O O . ASN A 1 341 ? -15.037 14.773 0.468 1.00 83.81 341 ASN A O 1
ATOM 2548 N N . PRO A 1 342 ? -14.669 12.980 -0.824 1.00 82.06 342 PRO A N 1
ATOM 2549 C CA . PRO A 1 342 ? -13.861 11.916 -1.432 1.00 82.06 342 PRO A CA 1
ATOM 2550 C C . PRO A 1 342 ? -13.152 12.336 -2.737 1.00 82.06 342 PRO A C 1
ATOM 2552 O O . PRO A 1 342 ? -12.435 11.535 -3.333 1.00 82.06 342 PRO A O 1
ATOM 2555 N N . GLY A 1 343 ? -13.346 13.572 -3.214 1.00 87.12 343 GLY A N 1
ATOM 2556 C CA . GLY A 1 343 ? -12.890 14.022 -4.537 1.00 87.12 343 GLY A CA 1
ATOM 2557 C C . GLY A 1 343 ? -11.384 13.872 -4.785 1.00 87.12 343 GLY A C 1
ATOM 2558 O O . GLY A 1 343 ? -10.979 13.543 -5.901 1.00 87.12 343 GLY A O 1
ATOM 2559 N N . ILE A 1 344 ? -10.552 14.037 -3.752 1.00 90.75 344 ILE A N 1
ATOM 2560 C CA . ILE A 1 344 ? -9.088 13.898 -3.839 1.00 90.75 344 ILE A CA 1
ATOM 2561 C C . ILE A 1 344 ? -8.623 12.479 -4.210 1.00 90.75 344 ILE A C 1
ATOM 2563 O O . ILE A 1 344 ? -7.518 12.327 -4.733 1.00 90.75 344 ILE A O 1
ATOM 2567 N N . LEU A 1 345 ? -9.464 11.458 -4.004 1.00 88.38 345 LEU A N 1
ATOM 2568 C CA . LEU A 1 345 ? -9.179 10.059 -4.341 1.00 88.38 345 LEU A CA 1
ATOM 2569 C C . LEU A 1 345 ? -9.559 9.698 -5.790 1.00 88.38 345 LEU A C 1
ATOM 2571 O O . LEU A 1 345 ? -9.167 8.645 -6.288 1.00 88.38 345 LEU A O 1
ATOM 2575 N N . LEU A 1 346 ? -10.272 10.563 -6.520 1.00 90.62 346 LEU A N 1
ATOM 2576 C CA . LEU A 1 346 ? -10.604 10.300 -7.929 1.00 90.62 346 LEU A CA 1
ATOM 2577 C C . LEU A 1 346 ? -9.357 10.185 -8.828 1.00 90.62 346 LEU A C 1
ATOM 2579 O O . LEU A 1 346 ? -9.282 9.229 -9.604 1.00 90.62 346 LEU A O 1
ATOM 2583 N N . PRO A 1 347 ? -8.349 11.080 -8.738 1.00 92.12 347 PRO A N 1
ATOM 2584 C CA . PRO A 1 347 ? -7.122 10.943 -9.522 1.00 92.12 347 PRO A CA 1
ATOM 2585 C C . PRO A 1 347 ? -6.330 9.678 -9.184 1.00 92.12 347 PRO A C 1
ATOM 2587 O O . PRO A 1 347 ? -5.691 9.113 -10.070 1.00 92.12 347 PRO A O 1
ATOM 2590 N N . VAL A 1 348 ? -6.406 9.219 -7.930 1.00 92.81 348 VAL A N 1
ATOM 2591 C CA . VAL A 1 348 ? -5.816 7.951 -7.484 1.00 92.81 348 VAL A CA 1
ATOM 2592 C C . VAL A 1 348 ? -6.445 6.792 -8.238 1.00 92.81 348 VAL A C 1
ATOM 2594 O O . VAL A 1 348 ? -5.748 6.062 -8.946 1.00 92.81 348 VAL A O 1
ATOM 2597 N N . LEU A 1 349 ? -7.775 6.685 -8.164 1.00 90.94 349 LEU A N 1
ATOM 2598 C CA . LEU A 1 349 ? -8.512 5.618 -8.824 1.00 90.94 349 LEU A CA 1
ATOM 2599 C C . LEU A 1 349 ? -8.218 5.608 -10.325 1.00 90.94 349 LEU A C 1
ATOM 2601 O O . LEU A 1 349 ? -7.920 4.556 -10.883 1.00 90.94 349 LEU A O 1
ATOM 2605 N N . VAL A 1 350 ? -8.235 6.772 -10.980 1.00 94.69 350 VAL A N 1
ATOM 2606 C CA . VAL A 1 350 ? -7.930 6.883 -12.414 1.00 94.69 350 VAL A CA 1
ATOM 2607 C C . VAL A 1 350 ? -6.491 6.462 -12.718 1.00 94.69 350 VAL A C 1
ATOM 2609 O O . VAL A 1 350 ? -6.270 5.704 -13.663 1.00 94.69 350 VAL A O 1
ATOM 2612 N N . GLY A 1 351 ? -5.505 6.922 -11.948 1.00 94.50 351 GLY A N 1
ATOM 2613 C CA . GLY A 1 351 ? -4.098 6.620 -12.206 1.00 94.50 351 GLY A CA 1
ATOM 2614 C C . GLY A 1 351 ? -3.759 5.145 -12.038 1.00 94.50 351 GLY A C 1
ATOM 2615 O O . GLY A 1 351 ? -3.163 4.543 -12.938 1.00 94.50 351 GLY A O 1
ATOM 2616 N N . GLU A 1 352 ? -4.197 4.544 -10.938 1.00 95.12 352 GLU A N 1
ATOM 2617 C CA . GLU A 1 352 ? -3.924 3.140 -10.643 1.00 95.12 352 GLU A CA 1
ATOM 2618 C C . GLU A 1 352 ? -4.686 2.197 -11.559 1.00 95.12 352 GLU A C 1
ATOM 2620 O O . GLU A 1 352 ? -4.082 1.294 -12.138 1.00 95.12 352 GLU A O 1
ATOM 2625 N N . THR A 1 353 ? -5.982 2.437 -11.782 1.00 94.25 353 THR A N 1
ATOM 2626 C CA . THR A 1 353 ? -6.762 1.609 -12.714 1.00 94.25 353 THR A CA 1
ATOM 2627 C C . THR A 1 353 ? -6.202 1.699 -14.127 1.00 94.25 353 THR A C 1
ATOM 2629 O O . THR A 1 353 ? -6.095 0.678 -14.803 1.00 94.25 353 THR A O 1
ATOM 2632 N N . THR A 1 354 ? -5.754 2.879 -14.568 1.00 96.31 354 THR A N 1
ATOM 2633 C CA . THR A 1 354 ? -5.125 3.026 -15.885 1.00 96.31 354 THR A CA 1
ATOM 2634 C C . THR A 1 354 ? -3.825 2.228 -15.969 1.00 96.31 354 THR A C 1
ATOM 2636 O O . THR A 1 354 ? -3.615 1.518 -16.954 1.00 96.31 354 THR A O 1
ATOM 2639 N N . PHE A 1 355 ? -2.951 2.308 -14.963 1.00 95.62 355 PHE A N 1
ATOM 2640 C CA . PHE A 1 355 ? -1.700 1.544 -14.957 1.00 95.62 355 PHE A CA 1
ATOM 2641 C C . PHE A 1 355 ? -1.949 0.031 -14.894 1.00 95.62 355 PHE A C 1
ATOM 2643 O O . PHE A 1 355 ? -1.391 -0.717 -15.701 1.00 95.62 355 PHE A O 1
ATOM 2650 N N . CYS A 1 356 ? -2.855 -0.401 -14.019 1.00 96.06 356 CYS A N 1
ATOM 2651 C CA . CYS A 1 356 ? -3.315 -1.779 -13.885 1.00 96.06 356 CYS A CA 1
ATOM 2652 C C . CYS A 1 356 ? -3.854 -2.335 -15.214 1.00 96.06 356 CYS A C 1
ATOM 2654 O O . CYS A 1 356 ? -3.357 -3.342 -15.726 1.00 96.06 356 CYS A O 1
ATOM 2656 N N . LEU A 1 357 ? -4.835 -1.659 -15.822 1.00 95.38 357 LEU A N 1
ATOM 2657 C CA . LEU A 1 357 ? -5.442 -2.087 -17.085 1.00 95.38 357 LEU A CA 1
ATOM 2658 C C . LEU A 1 357 ? -4.439 -2.052 -18.240 1.00 95.38 357 LEU A C 1
ATOM 2660 O O . LEU A 1 357 ? -4.472 -2.920 -19.116 1.00 95.38 357 LEU A O 1
ATOM 2664 N N . TRP A 1 358 ? -3.511 -1.091 -18.239 1.00 96.62 358 TRP A N 1
ATOM 2665 C CA . TRP A 1 358 ? -2.452 -1.044 -19.239 1.00 96.62 358 TRP A CA 1
ATOM 2666 C C . TRP A 1 358 ? -1.554 -2.280 -19.160 1.00 96.62 358 TRP A C 1
ATOM 2668 O O . TRP A 1 358 ? -1.320 -2.930 -20.183 1.00 96.62 358 TRP A O 1
ATOM 2678 N N . LEU A 1 359 ? -1.083 -2.635 -17.962 1.00 94.00 359 LEU A N 1
ATOM 2679 C CA . LEU A 1 359 ? -0.273 -3.832 -17.739 1.00 94.00 359 LEU A CA 1
ATOM 2680 C C . LEU A 1 359 ? -1.025 -5.114 -18.122 1.00 94.00 359 LEU A C 1
ATOM 2682 O O . LEU A 1 359 ? -0.458 -5.982 -18.788 1.00 94.00 359 LEU A O 1
ATOM 2686 N N . LEU A 1 360 ? -2.310 -5.195 -17.774 1.00 93.81 360 LEU A N 1
ATOM 2687 C CA . LEU A 1 360 ? -3.157 -6.357 -18.035 1.00 93.81 360 LEU A CA 1
ATOM 2688 C C . LEU A 1 360 ? -3.447 -6.572 -19.532 1.00 93.81 360 LEU A C 1
ATOM 2690 O O . LEU A 1 360 ? -3.403 -7.703 -20.014 1.00 93.81 360 LEU A O 1
ATOM 2694 N N . ILE A 1 361 ? -3.731 -5.502 -20.281 1.00 94.19 361 ILE A N 1
ATOM 2695 C CA . ILE A 1 361 ? -4.167 -5.591 -21.685 1.00 94.19 361 ILE A CA 1
ATOM 2696 C C . ILE A 1 361 ? -2.977 -5.476 -22.648 1.00 94.19 361 ILE A C 1
ATOM 2698 O O . ILE A 1 361 ? -2.790 -6.320 -23.530 1.00 94.19 361 ILE A O 1
ATOM 2702 N N . ARG A 1 362 ? -2.171 -4.415 -22.506 1.00 90.56 362 ARG A N 1
ATOM 2703 C CA . ARG A 1 362 ? -1.087 -4.057 -23.442 1.00 90.56 362 ARG A CA 1
ATOM 2704 C C . ARG A 1 362 ? 0.276 -4.577 -22.989 1.00 90.56 362 ARG A C 1
ATOM 2706 O O . ARG A 1 362 ? 1.072 -4.997 -23.832 1.00 90.56 362 ARG A O 1
ATOM 2713 N N . GLY A 1 363 ? 0.539 -4.550 -21.685 1.00 90.88 363 GLY A N 1
ATOM 2714 C CA . GLY A 1 363 ? 1.845 -4.854 -21.110 1.00 90.88 363 GLY A CA 1
ATOM 2715 C C . GLY A 1 363 ? 2.929 -3.849 -21.534 1.00 90.88 363 GLY A C 1
ATOM 2716 O O . GLY A 1 363 ? 2.668 -2.650 -21.655 1.00 90.88 363 GLY A O 1
ATOM 2717 N N . VAL A 1 364 ? 4.153 -4.330 -21.757 1.00 90.44 364 VAL A N 1
ATOM 2718 C CA . VAL A 1 364 ? 5.346 -3.532 -22.096 1.00 90.44 364 VAL A CA 1
ATOM 2719 C C . VAL A 1 364 ? 5.786 -3.680 -23.552 1.00 90.44 364 VAL A C 1
ATOM 2721 O O . VAL A 1 364 ? 5.739 -4.766 -24.126 1.00 90.44 364 VAL A O 1
ATOM 2724 N N . ASP A 1 365 ? 6.293 -2.607 -24.161 1.00 90.69 365 ASP A N 1
ATOM 2725 C CA . ASP A 1 365 ? 6.927 -2.710 -25.480 1.00 90.69 365 ASP A CA 1
ATOM 2726 C C . ASP A 1 365 ? 8.217 -3.540 -25.385 1.00 90.69 365 ASP A C 1
ATOM 2728 O O . ASP A 1 365 ? 9.242 -3.082 -24.873 1.00 90.69 365 ASP A O 1
ATOM 2732 N N . ARG A 1 366 ? 8.157 -4.773 -25.903 1.00 86.75 366 ARG A N 1
ATOM 2733 C CA . ARG A 1 366 ? 9.233 -5.765 -25.813 1.00 86.75 366 ARG A CA 1
ATOM 2734 C C . ARG A 1 366 ? 10.541 -5.264 -26.420 1.00 86.75 366 ARG A C 1
ATOM 2736 O O . ARG A 1 366 ? 11.584 -5.421 -25.802 1.00 86.75 366 ARG A O 1
ATOM 2743 N N . ARG A 1 367 ? 10.493 -4.600 -27.582 1.00 85.81 367 ARG A N 1
ATOM 2744 C CA . ARG A 1 367 ? 11.710 -4.124 -28.263 1.00 85.81 367 ARG A CA 1
ATOM 2745 C C . ARG A 1 367 ? 12.428 -3.071 -27.427 1.00 85.81 367 ARG A C 1
ATOM 2747 O O . ARG A 1 367 ? 13.647 -3.103 -27.290 1.00 85.81 367 ARG A O 1
ATOM 2754 N N . GLN A 1 368 ? 11.662 -2.140 -26.865 1.00 87.06 368 GLN A N 1
ATOM 2755 C CA . GLN A 1 368 ? 12.209 -1.067 -26.039 1.00 87.06 368 GLN A CA 1
ATOM 2756 C C . GLN A 1 368 ? 12.669 -1.573 -24.670 1.00 87.06 368 GLN A C 1
ATOM 2758 O O . GLN A 1 368 ? 13.669 -1.083 -24.145 1.00 87.06 368 GLN A O 1
ATOM 2763 N N . TRP A 1 369 ? 11.961 -2.548 -24.099 1.00 88.69 369 TRP A N 1
ATOM 2764 C CA . TRP A 1 369 ? 12.339 -3.166 -22.834 1.00 88.69 369 TRP A CA 1
ATOM 2765 C C . TRP A 1 369 ? 13.635 -3.972 -22.971 1.00 88.69 369 TRP A C 1
ATOM 2767 O O . TRP A 1 369 ? 14.559 -3.732 -22.198 1.00 88.69 369 TRP A O 1
ATOM 2777 N N . ASP A 1 370 ? 13.759 -4.817 -24.000 1.00 85.81 370 ASP A N 1
ATOM 2778 C CA . ASP A 1 370 ? 14.973 -5.600 -24.276 1.00 85.81 370 ASP A CA 1
ATOM 2779 C C . ASP A 1 370 ? 16.181 -4.675 -24.510 1.00 85.81 370 ASP A C 1
ATOM 2781 O O . ASP A 1 370 ? 17.248 -4.877 -23.931 1.00 85.81 370 ASP A O 1
ATOM 2785 N N . ALA A 1 371 ? 16.000 -3.592 -25.279 1.00 86.50 371 ALA A N 1
ATOM 2786 C CA . ALA A 1 371 ? 17.048 -2.598 -25.513 1.00 86.50 371 ALA A CA 1
ATOM 2787 C C . ALA A 1 371 ? 17.509 -1.900 -24.221 1.00 86.50 371 ALA A C 1
ATOM 2789 O O . ALA A 1 371 ? 18.693 -1.621 -24.055 1.00 86.50 371 ALA A O 1
ATOM 2790 N N . ARG A 1 372 ? 16.593 -1.615 -23.287 1.00 84.69 372 ARG A N 1
ATOM 2791 C CA . ARG A 1 372 ? 16.930 -1.032 -21.976 1.00 84.69 372 ARG A CA 1
ATOM 2792 C C . ARG A 1 372 ? 17.563 -2.050 -21.036 1.00 84.69 372 ARG A C 1
ATOM 2794 O O . ARG A 1 372 ? 18.475 -1.691 -20.299 1.00 84.69 372 ARG A O 1
ATOM 2801 N N . ALA A 1 373 ? 17.091 -3.293 -21.060 1.00 82.88 373 ALA A N 1
ATOM 2802 C CA . ALA A 1 373 ? 17.627 -4.380 -20.254 1.00 82.88 373 ALA A CA 1
ATOM 2803 C C . ALA A 1 373 ? 19.058 -4.747 -20.674 1.00 82.88 373 ALA A C 1
ATOM 2805 O O . ALA A 1 373 ? 19.869 -5.052 -19.809 1.00 82.88 373 ALA A O 1
ATOM 2806 N N . ALA A 1 374 ? 19.386 -4.646 -21.966 1.00 82.50 374 ALA A N 1
ATOM 2807 C CA . ALA A 1 374 ? 20.735 -4.873 -22.491 1.00 82.50 374 ALA A CA 1
ATOM 2808 C C . ALA A 1 374 ? 21.755 -3.782 -22.106 1.00 82.50 374 ALA A C 1
ATOM 2810 O O . ALA A 1 374 ? 22.957 -4.005 -22.211 1.00 82.50 374 ALA A O 1
ATOM 2811 N N . LEU A 1 375 ? 21.291 -2.601 -21.680 1.00 79.81 375 LEU A N 1
ATOM 2812 C CA . LEU A 1 375 ? 22.142 -1.494 -21.221 1.00 79.81 375 LEU A CA 1
ATOM 2813 C C . LEU A 1 375 ? 22.455 -1.557 -19.712 1.00 79.81 375 LEU A C 1
ATOM 2815 O O . LEU A 1 375 ? 23.131 -0.663 -19.201 1.00 79.81 375 LEU A O 1
ATOM 2819 N N . MET A 1 376 ? 21.922 -2.556 -18.997 1.00 68.88 376 MET A N 1
ATOM 2820 C CA . MET A 1 376 ? 22.176 -2.805 -17.570 1.00 68.88 376 MET A CA 1
ATOM 2821 C C . MET A 1 376 ? 23.314 -3.788 -17.353 1.00 68.88 376 MET A C 1
ATOM 2823 O O . MET A 1 376 ? 23.984 -3.628 -16.305 1.00 68.88 376 MET A O 1
#

InterPro domains:
  IPR025495 Protein of unknown function DUF4386 [PF14329] (153-363)